Protein AF-A0A9E4PRQ8-F1 (afdb_monomer_lite)

Radius of gyration: 24.49 Å; chains: 1; bounding box: 65×54×67 Å

Sequence (379 aa):
MAKVLIADRQRFVRRALRDILDAGGHEVQEATNGQEAIEIASRESINLVILDTDMPGIDGCQVLTKLKESQRTRETPVIMLTEEFSAAAESKVLRLGATDIFAKPFDHGILAMAIRLALRNSPTTTEKARPGQVANEYTPASRSTPPMPQELIGTGGALIPLENVLSGGIRPGSLVLIEGASQAGKSVVCQYLTYGAILGGRSVVHFSTQHTAESLVEQMGSIGLDLSQHLQGDNLVVYPLEAPSANEDPGNIFAELVTWIDGIPQGLIVVDSVSDRAAISADRAVMGFFSSCQRLCTKDRTIIVVAQSSSIDPRMLLRLQGLCNTHLKLTSQMMRDKPVKTLEVSKVNDVEKQRDNRFTFQVEQEIGIRVIPMASIKG

Secondary structure (DSSP, 8-state):
--EEEEE-S-HHHHHHHHHHHHHTT-EEEEESSHHHHHHHHHHS--SEEEEES--SSS-HHHHHHHHHHSTTTTTS-EEEEESS--HHHHHHHHHTT-SEEEESS--HHHHHHHHHHHHHSS----------------------PPPPP---B--TTTTHHHHHHTTTSBPTT-EEEEEESTTSSHHHHHHHHHHHHHHTT--EEEEESS--HHHHHHHHHTTT---TTT--TTSEEEEE-PPPPTTS-TTTTTHHHHHHHHT--SEEEEEE--HHHHHHS-HHHHHHHHHHHHHH-BTTEEEEEEEEGGGS-HHHHHHHHHH-SEEEEEEEEEETTEEEEEEEEEEETTEE--SS-EEEEEEETTTEEEEEPGGGG--

Foldseek 3Di:
DFEEEEEALDPVVLVLVCVLQVVVVYHYDYHNALVRSLVCQVPDQHQAYEAEQDGPPQGRLNSLLSLCVDPRRVLRAYEYEYCDDDPVVQVSSVVSPHPYYAYPVGDSLVVSVSVVVSSVPRDDDDDDDDDDDDDDDDDDDDDDDDDDPQQAQFLLPLCVLRCQLQVNHAQALFEEEEEEAPPLCRVLVVLSSLLSQLVVVFAEEEAAQPDFPVRSQVVCQQQVSHCPVSDDDRSYGYHHDDQDDPPDDLLCLLVVVLSVLLNPQFGEYEYHACLSSLLPHDLCSVVVNLLSQSVSRDNGYYYYYYYYPVSHDPVSVVVSVVSGQWYWYKYWDAAPNDIKIKIFTQHHRNDGDDPSGMWIFDQDTSNGTDTDDPVNRVD

pLDDT: mean 82.78, std 17.56, range [22.55, 98.56]

Structure (mmCIF, N/CA/C/O backbone):
data_AF-A0A9E4PRQ8-F1
#
_entry.id   AF-A0A9E4PRQ8-F1
#
loop_
_atom_site.group_PDB
_atom_site.id
_atom_site.type_symbol
_atom_site.label_atom_id
_atom_site.label_alt_id
_atom_site.label_comp_id
_atom_site.label_asym_id
_atom_site.label_entity_id
_atom_site.label_seq_id
_atom_site.pdbx_PDB_ins_code
_atom_site.Cartn_x
_atom_site.Cartn_y
_atom_site.Cartn_z
_atom_site.occupancy
_atom_site.B_iso_or_equiv
_atom_site.auth_seq_id
_atom_site.auth_comp_id
_atom_site.auth_asym_id
_atom_site.auth_atom_id
_atom_site.pdbx_PDB_model_num
ATOM 1 N N . MET A 1 1 ? -32.089 0.724 7.869 1.00 74.00 1 MET A N 1
ATOM 2 C CA . MET A 1 1 ? -31.418 2.025 7.683 1.00 74.00 1 MET A CA 1
ATOM 3 C C . MET A 1 1 ? -31.429 2.740 9.022 1.00 74.00 1 MET A C 1
ATOM 5 O O . MET A 1 1 ? -32.494 2.838 9.617 1.00 74.00 1 MET A O 1
ATOM 9 N N . ALA A 1 2 ? -30.261 3.122 9.534 1.00 92.25 2 ALA A N 1
ATOM 10 C CA . ALA A 1 2 ? -30.114 3.770 10.842 1.00 92.25 2 ALA A CA 1
ATOM 11 C C . ALA A 1 2 ? -29.438 5.126 10.648 1.00 92.25 2 ALA A C 1
ATOM 13 O O . ALA A 1 2 ? -28.602 5.242 9.755 1.00 92.25 2 ALA A O 1
ATOM 14 N N . LYS A 1 3 ? -29.786 6.117 11.465 1.00 96.62 3 LYS A N 1
ATOM 15 C CA . LYS A 1 3 ? -29.160 7.436 11.461 1.00 96.62 3 LYS A CA 1
ATOM 16 C C . LYS A 1 3 ? -28.017 7.473 12.471 1.00 96.62 3 LYS A C 1
ATOM 18 O O . LYS A 1 3 ? -28.234 7.254 13.664 1.00 96.62 3 LYS A O 1
ATOM 23 N N . VAL A 1 4 ? -26.808 7.737 11.994 1.00 97.75 4 VAL A N 1
ATOM 24 C CA . VAL A 1 4 ? -25.572 7.731 12.779 1.00 97.75 4 VAL A CA 1
ATOM 25 C C . VAL A 1 4 ? -24.978 9.133 12.800 1.00 97.75 4 VAL A C 1
ATOM 27 O O . VAL A 1 4 ? -24.842 9.773 11.760 1.00 97.75 4 VAL A O 1
ATOM 30 N N . LEU A 1 5 ? -24.640 9.614 13.995 1.00 98.12 5 LEU A N 1
ATOM 31 C CA . LEU A 1 5 ? -23.930 10.874 14.185 1.00 98.12 5 LEU A CA 1
ATOM 32 C C . LEU A 1 5 ? -22.438 10.592 14.331 1.00 98.12 5 LEU A C 1
ATOM 34 O O . LEU A 1 5 ? -22.034 9.874 15.242 1.00 98.12 5 LEU A O 1
ATOM 38 N N . ILE A 1 6 ? -21.628 11.198 13.474 1.00 98.25 6 ILE A N 1
ATOM 39 C CA . ILE A 1 6 ? -20.177 11.235 13.611 1.00 98.25 6 ILE A CA 1
ATOM 40 C C . ILE A 1 6 ? -19.784 12.594 14.180 1.00 98.25 6 ILE A C 1
ATOM 42 O O . ILE A 1 6 ? -20.110 13.619 13.588 1.00 98.25 6 ILE A O 1
ATOM 46 N N . ALA A 1 7 ? -19.044 12.617 15.281 1.00 97.25 7 ALA A N 1
ATOM 47 C CA . ALA A 1 7 ? -18.509 13.832 15.876 1.00 97.25 7 ALA A CA 1
ATOM 48 C C . ALA A 1 7 ? -16.989 13.727 15.988 1.00 97.25 7 ALA A C 1
ATOM 50 O O . ALA A 1 7 ? -16.475 13.002 16.835 1.00 97.25 7 ALA A O 1
ATOM 51 N N . ASP A 1 8 ? -16.280 14.432 15.111 1.00 94.25 8 ASP A N 1
ATOM 52 C CA . ASP A 1 8 ? -14.819 14.409 15.053 1.00 94.25 8 ASP A CA 1
ATOM 53 C C . ASP A 1 8 ? -14.304 15.715 14.448 1.00 94.25 8 ASP A C 1
ATOM 55 O O . ASP A 1 8 ? -14.888 16.215 13.486 1.00 94.25 8 ASP A O 1
ATOM 59 N N . ARG A 1 9 ? -13.207 16.282 14.961 1.00 88.38 9 ARG A N 1
ATOM 60 C CA . ARG A 1 9 ? -12.618 17.509 14.389 1.00 88.38 9 ARG A CA 1
ATOM 61 C C . ARG A 1 9 ? -11.943 17.259 13.037 1.00 88.38 9 ARG A C 1
ATOM 63 O O . ARG A 1 9 ? -11.937 18.133 12.167 1.00 88.38 9 ARG A O 1
ATOM 70 N N . GLN A 1 10 ? -11.408 16.061 12.829 1.00 85.75 10 GLN A N 1
ATOM 71 C CA . GLN A 1 10 ? -10.658 15.670 11.645 1.00 85.75 10 GLN A CA 1
ATOM 72 C C . GLN A 1 10 ? -11.615 15.266 10.517 1.00 85.75 10 GLN A C 1
ATOM 74 O O . GLN A 1 10 ? -12.262 14.219 10.548 1.00 85.75 10 GLN A O 1
ATOM 79 N N . ARG A 1 11 ? -11.677 16.085 9.458 1.00 83.56 11 ARG A N 1
ATOM 80 C CA . ARG A 1 11 ? -12.520 15.817 8.275 1.00 83.56 11 ARG A CA 1
ATOM 81 C C . ARG A 1 11 ? -12.236 14.448 7.647 1.00 83.56 11 ARG A C 1
ATOM 83 O O . ARG A 1 11 ? -13.165 13.814 7.158 1.00 83.56 11 ARG A O 1
ATOM 90 N N . PHE A 1 12 ? -10.980 13.996 7.662 1.00 71.38 12 PHE A N 1
ATOM 91 C CA . PHE A 1 12 ? -10.605 12.697 7.101 1.00 71.38 12 PHE A CA 1
ATOM 92 C C . PHE A 1 12 ? -11.192 11.528 7.906 1.00 71.38 12 PHE A C 1
ATOM 94 O O . PHE A 1 12 ? -11.697 10.590 7.300 1.00 71.38 12 PHE A O 1
ATOM 101 N N . VAL A 1 13 ? -11.220 11.614 9.245 1.00 80.00 13 VAL A N 1
ATOM 102 C CA . VAL A 1 13 ? -11.860 10.597 10.094 1.00 80.00 13 VAL A CA 1
ATOM 103 C C . VAL A 1 13 ? -13.357 10.560 9.823 1.00 80.00 13 VAL A C 1
ATOM 105 O O . VAL A 1 13 ? -13.912 9.485 9.606 1.00 80.00 13 VAL A O 1
ATOM 108 N N . ARG A 1 14 ? -14.010 11.729 9.738 1.00 92.62 14 ARG A N 1
ATOM 109 C CA . ARG A 1 14 ? -15.439 11.789 9.395 1.00 92.62 14 ARG A CA 1
ATOM 110 C C . ARG A 1 14 ? -15.740 11.176 8.033 1.00 92.62 14 ARG A C 1
ATOM 112 O O . ARG A 1 14 ? -16.733 10.470 7.907 1.00 92.62 14 ARG A O 1
ATOM 119 N N . ARG A 1 15 ? -14.872 11.394 7.041 1.00 78.88 15 ARG A N 1
ATOM 120 C CA . ARG A 1 15 ? -15.010 10.794 5.709 1.00 78.88 15 ARG A CA 1
ATOM 121 C C . ARG A 1 15 ? -14.838 9.275 5.746 1.00 78.88 15 ARG A C 1
ATOM 123 O O . ARG A 1 15 ? -15.707 8.584 5.242 1.00 78.88 15 ARG A O 1
ATOM 130 N N . ALA A 1 16 ? -13.801 8.761 6.408 1.00 75.88 16 ALA A N 1
ATOM 131 C CA . ALA A 1 16 ? -13.593 7.317 6.546 1.00 75.88 16 ALA A CA 1
ATOM 132 C C . ALA A 1 16 ? -14.775 6.628 7.252 1.00 75.88 16 ALA A C 1
ATOM 134 O O . ALA A 1 16 ? -15.256 5.587 6.813 1.00 75.88 16 ALA A O 1
ATOM 135 N N . LEU A 1 17 ? -15.295 7.240 8.318 1.00 89.12 17 LEU A N 1
ATOM 136 C CA . LEU A 1 17 ? -16.479 6.753 9.025 1.00 89.12 17 LEU A CA 1
ATOM 137 C C . LEU A 1 17 ? -17.743 6.837 8.169 1.00 89.12 17 LEU A C 1
ATOM 139 O O . LEU A 1 17 ? -18.552 5.913 8.199 1.00 89.12 17 LEU A O 1
ATOM 143 N N . ARG A 1 18 ? -17.910 7.915 7.394 1.00 85.62 18 ARG A N 1
ATOM 144 C CA . ARG A 1 18 ? -19.002 8.041 6.427 1.00 85.62 18 ARG A CA 1
ATOM 145 C C . ARG A 1 18 ? -18.935 6.923 5.395 1.00 85.62 18 ARG A C 1
ATOM 147 O O . ARG A 1 18 ? -19.951 6.282 5.184 1.00 85.62 18 ARG A O 1
ATOM 154 N N . ASP A 1 19 ? -17.763 6.627 4.841 1.00 77.69 19 ASP A N 1
ATOM 155 C CA . ASP A 1 19 ? -17.596 5.563 3.848 1.00 77.69 19 ASP A CA 1
ATOM 156 C C . ASP A 1 19 ? -17.984 4.185 4.432 1.00 77.69 19 ASP A C 1
ATOM 158 O O . ASP A 1 19 ? -18.718 3.424 3.798 1.00 77.69 19 ASP A O 1
ATOM 162 N N . ILE A 1 20 ? -17.585 3.888 5.680 1.00 79.38 20 ILE A N 1
ATOM 163 C CA . ILE A 1 20 ? -17.994 2.663 6.403 1.00 79.38 20 ILE A CA 1
ATOM 164 C C . ILE A 1 20 ? -19.520 2.604 6.587 1.00 79.38 20 ILE A C 1
ATOM 166 O O . ILE A 1 20 ? -20.143 1.551 6.428 1.00 79.38 20 ILE A O 1
ATOM 170 N N . LEU A 1 21 ? -20.131 3.727 6.964 1.00 87.88 21 LEU A N 1
ATOM 171 C CA . LEU A 1 21 ? -21.553 3.809 7.290 1.00 87.88 21 LEU A CA 1
ATOM 172 C C . LEU A 1 21 ? -22.444 3.807 6.040 1.00 87.88 21 LEU A C 1
ATOM 174 O O . LEU A 1 21 ? -23.485 3.145 6.048 1.00 87.88 21 LEU A O 1
ATOM 178 N N . ASP A 1 22 ? -22.018 4.468 4.966 1.00 82.88 22 ASP A N 1
ATOM 179 C CA . ASP A 1 22 ? -22.695 4.494 3.669 1.00 82.88 22 ASP A CA 1
ATOM 180 C C . ASP A 1 22 ? -22.668 3.096 3.031 1.00 82.88 22 ASP A C 1
ATOM 182 O O . ASP A 1 22 ? -23.707 2.610 2.579 1.00 82.88 22 ASP A O 1
ATOM 186 N N . ALA A 1 23 ? -21.534 2.382 3.103 1.00 72.00 23 ALA A N 1
ATOM 187 C CA . ALA A 1 23 ? -21.449 0.974 2.697 1.00 72.00 23 ALA A CA 1
ATOM 188 C C . ALA A 1 23 ? -22.397 0.064 3.510 1.00 72.00 23 ALA A C 1
ATOM 190 O O . ALA A 1 23 ? -22.897 -0.943 3.007 1.00 72.00 23 ALA A O 1
ATOM 191 N N . GLY A 1 24 ? -22.688 0.434 4.762 1.00 72.75 24 GLY A N 1
ATOM 192 C CA . GLY A 1 24 ? -23.683 -0.219 5.618 1.00 72.75 24 GLY A CA 1
ATOM 193 C C . GLY A 1 24 ? -25.140 0.198 5.362 1.00 72.75 24 GLY A C 1
ATOM 194 O O . GLY A 1 24 ? -26.048 -0.349 5.995 1.00 72.75 24 GLY A O 1
ATOM 195 N N . GLY A 1 25 ? -25.394 1.151 4.456 1.00 85.00 25 GLY A N 1
ATOM 196 C CA . GLY A 1 25 ? -26.729 1.685 4.172 1.00 85.00 25 GLY A CA 1
ATOM 197 C C . GLY A 1 25 ? -27.306 2.532 5.314 1.00 85.00 25 GLY A C 1
ATOM 198 O O . GLY A 1 25 ? -28.515 2.486 5.582 1.00 85.00 25 GLY A O 1
ATOM 199 N N . HIS A 1 26 ? -26.447 3.248 6.040 1.00 90.12 26 HIS A N 1
ATOM 200 C CA . HIS A 1 26 ? -26.822 4.146 7.131 1.00 90.12 26 HIS A CA 1
ATOM 201 C C . HIS A 1 26 ? -26.897 5.606 6.660 1.00 90.12 26 HIS A C 1
ATOM 203 O O . HIS A 1 26 ? -26.248 5.996 5.701 1.00 90.12 26 HIS A O 1
ATOM 209 N N . GLU A 1 27 ? -27.707 6.424 7.333 1.00 94.50 27 GLU A N 1
ATOM 210 C CA . GLU A 1 27 ? -27.732 7.873 7.115 1.00 94.50 27 GLU A CA 1
ATOM 211 C C . GLU A 1 27 ? -26.724 8.534 8.055 1.00 94.50 27 GLU A C 1
ATOM 213 O O . GLU A 1 27 ? -26.749 8.275 9.259 1.00 94.50 27 GLU A O 1
ATOM 218 N N . VAL A 1 28 ? -25.864 9.404 7.528 1.00 95.12 28 VAL A N 1
ATOM 219 C CA . VAL A 1 28 ? -24.761 9.999 8.290 1.00 95.12 28 VAL A CA 1
ATOM 220 C C . VAL A 1 28 ? -24.980 11.492 8.520 1.00 95.12 28 VAL A C 1
ATOM 222 O O . VAL A 1 28 ? -25.030 12.276 7.569 1.00 95.12 28 VAL A O 1
ATOM 225 N N . GLN A 1 29 ? -25.029 11.885 9.792 1.00 97.50 29 GLN A N 1
ATOM 226 C CA . GLN A 1 29 ? -24.905 13.272 10.242 1.00 97.50 29 GLN A CA 1
ATOM 227 C C . GLN A 1 29 ? -23.481 13.511 10.746 1.00 97.50 29 GLN A C 1
ATOM 229 O O . GLN A 1 29 ? -22.913 12.659 11.426 1.00 97.50 29 GLN A O 1
ATOM 234 N N . GLU A 1 30 ? -22.899 14.663 10.427 1.00 96.69 30 GLU A N 1
ATOM 235 C CA . GLU A 1 30 ? -21.549 15.025 10.863 1.00 96.69 30 GLU A CA 1
ATOM 236 C C . GLU A 1 30 ? -21.580 16.237 11.787 1.00 96.69 30 GLU A C 1
ATOM 238 O O . GLU A 1 30 ? -22.292 17.202 11.532 1.00 96.69 30 GLU A O 1
ATOM 243 N N . ALA A 1 31 ? -20.741 16.195 12.815 1.00 95.81 31 ALA A N 1
ATOM 244 C CA . ALA A 1 31 ? -20.389 17.311 13.667 1.00 95.81 31 ALA A CA 1
ATOM 245 C C . ALA A 1 31 ? -18.868 17.477 13.690 1.00 95.81 31 ALA A C 1
ATOM 247 O O . ALA A 1 31 ? -18.109 16.510 13.764 1.00 95.81 31 ALA A O 1
ATOM 248 N N . THR A 1 32 ? -18.419 18.723 13.650 1.00 92.31 32 THR A N 1
ATOM 249 C CA . THR A 1 32 ? -16.999 19.099 13.650 1.00 92.31 32 THR A CA 1
ATOM 250 C C . THR A 1 32 ? -16.449 19.371 15.049 1.00 92.31 32 THR A C 1
ATOM 252 O O . THR A 1 32 ? -15.244 19.552 15.222 1.00 92.31 32 THR A O 1
ATOM 255 N N . ASN A 1 33 ? -17.329 19.452 16.047 1.00 92.94 33 ASN A N 1
ATOM 256 C CA . ASN A 1 33 ? -17.004 19.750 17.436 1.00 92.94 33 ASN A CA 1
ATOM 257 C C . ASN A 1 33 ? -18.111 19.240 18.376 1.00 92.94 33 ASN A C 1
ATOM 259 O O . ASN A 1 33 ? -19.216 18.902 17.943 1.00 92.94 33 ASN A O 1
ATOM 263 N N . GLY A 1 34 ? -17.829 19.226 19.681 1.00 93.69 34 GLY A N 1
ATOM 264 C CA . GLY A 1 34 ? -18.757 18.683 20.671 1.00 93.69 34 GLY A CA 1
ATOM 265 C C . GLY A 1 34 ? -20.065 19.463 20.833 1.00 93.69 34 GLY A C 1
ATOM 266 O O . GLY A 1 34 ? -21.097 18.860 21.119 1.00 93.69 34 GLY A O 1
ATOM 267 N N . GLN A 1 35 ? -20.060 20.782 20.619 1.00 95.25 35 GLN A N 1
ATOM 268 C CA . GLN A 1 35 ? -21.272 21.602 20.730 1.00 95.25 35 GLN A CA 1
ATOM 269 C C . GLN A 1 35 ? -22.264 21.268 19.607 1.00 95.25 35 GLN A C 1
ATOM 271 O O . GLN A 1 35 ? -23.434 21.000 19.874 1.00 95.25 35 GLN A O 1
ATOM 276 N N . GLU A 1 36 ? -21.774 21.196 18.370 1.00 96.06 36 GLU A N 1
ATOM 277 C CA . GLU A 1 36 ? -22.557 20.786 17.201 1.00 96.06 36 GLU A CA 1
ATOM 278 C C . GLU A 1 36 ? -23.115 19.362 17.367 1.00 96.06 36 GLU A C 1
ATOM 280 O O . GLU A 1 36 ? -24.290 19.118 17.095 1.00 96.06 36 GLU A O 1
ATOM 285 N N . ALA A 1 37 ? -22.317 18.436 17.913 1.00 96.88 37 ALA A N 1
ATOM 286 C CA . ALA A 1 37 ? -22.753 17.064 18.176 1.00 96.88 37 ALA A CA 1
ATOM 287 C C . ALA A 1 37 ? -23.943 17.001 19.151 1.00 96.88 37 ALA A C 1
ATOM 289 O O . ALA A 1 37 ? -24.916 16.284 18.910 1.00 96.88 37 ALA A O 1
ATOM 290 N N . ILE A 1 38 ? -23.896 17.782 20.236 1.00 96.69 38 ILE A N 1
ATOM 291 C CA . ILE A 1 38 ? -24.989 17.873 21.217 1.00 96.69 38 ILE A CA 1
ATOM 292 C C . ILE A 1 38 ? -26.241 18.478 20.573 1.00 96.69 38 ILE A C 1
ATOM 294 O O . ILE A 1 38 ? -27.350 17.981 20.784 1.00 96.69 38 ILE A O 1
ATOM 298 N N . GLU A 1 39 ? -26.081 19.535 19.776 1.00 96.12 39 GLU A N 1
ATOM 299 C CA . GLU A 1 39 ? -27.195 20.194 19.096 1.00 96.12 39 GLU A CA 1
ATOM 300 C C . GLU A 1 39 ? -27.903 19.250 18.121 1.00 96.12 39 GLU A C 1
ATOM 302 O O . GLU A 1 39 ? -29.129 19.121 18.193 1.00 96.12 39 GLU A O 1
ATOM 307 N N . ILE A 1 40 ? -27.155 18.530 17.280 1.00 96.12 40 ILE A N 1
ATOM 308 C CA . ILE A 1 40 ? -27.716 17.544 16.346 1.00 96.12 40 ILE A CA 1
ATOM 309 C C . ILE A 1 40 ? -28.423 16.422 17.114 1.00 96.12 40 ILE A C 1
ATOM 311 O O . ILE A 1 40 ? -29.593 16.137 16.850 1.00 96.12 40 ILE A O 1
ATOM 315 N N . ALA A 1 41 ? -27.768 15.836 18.121 1.00 95.00 41 ALA A N 1
ATOM 316 C CA . ALA A 1 41 ? -28.342 14.746 18.913 1.00 95.00 41 ALA A CA 1
ATOM 317 C C . ALA A 1 41 ? -29.615 15.157 19.681 1.00 95.00 41 ALA A C 1
ATOM 319 O O . ALA A 1 41 ? -30.494 14.329 19.929 1.00 95.00 41 ALA A O 1
ATOM 320 N N . SER A 1 42 ? -29.751 16.441 20.035 1.00 92.12 42 SER A N 1
ATOM 321 C CA . SER A 1 42 ? -30.950 16.965 20.700 1.00 92.12 42 SER A CA 1
ATOM 322 C C . SER A 1 42 ? -32.157 17.115 19.765 1.00 92.12 42 SER A C 1
ATOM 324 O O . SER A 1 42 ? -33.300 16.986 20.211 1.00 92.12 42 SER A O 1
ATOM 326 N N . ARG A 1 43 ? -31.919 17.371 18.472 1.00 92.19 43 ARG A N 1
ATOM 327 C CA . ARG A 1 43 ? -32.964 17.648 17.471 1.00 92.19 43 ARG A CA 1
ATOM 328 C C . ARG A 1 43 ? -33.365 16.401 16.697 1.00 92.19 43 ARG A C 1
ATOM 330 O O . ARG A 1 43 ? -34.544 16.196 16.413 1.00 92.19 43 ARG A O 1
ATOM 337 N N . GLU A 1 44 ? -32.401 15.545 16.390 1.00 89.62 44 GLU A N 1
ATOM 338 C CA . GLU A 1 44 ? -32.593 14.375 15.540 1.00 89.62 44 GLU A CA 1
ATOM 339 C C . GLU A 1 44 ? -32.757 13.089 16.354 1.00 89.62 44 GLU A C 1
ATOM 341 O O . GLU A 1 44 ? -32.558 13.066 17.570 1.00 89.62 44 GLU A O 1
ATOM 346 N N . SER A 1 45 ? -33.255 12.025 15.724 1.00 90.94 45 SER A N 1
ATOM 347 C CA . SER A 1 45 ? -33.298 10.694 16.335 1.00 90.94 45 SER A CA 1
ATOM 348 C C . SER A 1 45 ? -32.069 9.931 15.860 1.00 90.94 45 SER A C 1
ATOM 350 O O . SER A 1 45 ? -32.022 9.481 14.718 1.00 90.94 45 SER A O 1
ATOM 352 N N . ILE A 1 46 ? -31.052 9.871 16.718 1.00 96.44 46 ILE A N 1
ATOM 353 C CA . ILE A 1 46 ? -29.770 9.235 16.421 1.00 96.44 46 ILE A CA 1
ATOM 354 C C . ILE A 1 46 ? -29.763 7.817 16.995 1.00 96.44 46 ILE A C 1
ATOM 356 O O . ILE A 1 46 ? -30.021 7.617 18.184 1.00 96.44 46 ILE A O 1
ATOM 360 N N . ASN A 1 47 ? -29.457 6.837 16.146 1.00 96.69 47 ASN A N 1
ATOM 361 C CA . ASN A 1 47 ? -29.380 5.423 16.510 1.00 96.69 47 ASN A CA 1
ATOM 362 C C . ASN A 1 47 ? -27.994 5.011 17.020 1.00 96.69 47 ASN A C 1
ATOM 364 O O . ASN A 1 47 ? -27.891 4.014 17.722 1.00 96.69 47 ASN A O 1
ATOM 368 N N . LEU A 1 48 ? -26.942 5.750 16.665 1.00 97.62 48 LEU A N 1
ATOM 369 C CA . LEU A 1 48 ? -25.571 5.530 17.127 1.00 97.62 48 LEU A CA 1
ATOM 370 C C . LEU A 1 48 ? -24.786 6.838 17.044 1.00 97.62 48 LEU A C 1
ATOM 372 O O . LEU A 1 48 ? -24.923 7.576 16.068 1.00 97.62 48 LEU A O 1
ATOM 376 N N . VAL A 1 49 ? -23.940 7.100 18.037 1.00 98.31 49 VAL A N 1
ATOM 377 C CA . VAL A 1 49 ? -22.951 8.182 17.984 1.00 98.31 49 VAL A CA 1
ATOM 378 C C . VAL A 1 49 ? -21.552 7.578 17.904 1.00 98.31 49 VAL A C 1
ATOM 380 O O . VAL A 1 49 ? -21.213 6.702 18.696 1.00 98.31 49 VAL A O 1
ATOM 383 N N . ILE A 1 50 ? -20.738 8.057 16.970 1.00 98.00 50 ILE A N 1
ATOM 384 C CA . ILE A 1 50 ? -19.298 7.801 16.916 1.00 98.00 50 ILE A CA 1
ATOM 385 C C . ILE A 1 50 ? -18.598 9.110 17.280 1.00 98.00 50 ILE A C 1
ATOM 387 O O . ILE A 1 50 ? -18.835 10.128 16.630 1.00 98.00 50 ILE A O 1
ATOM 391 N N . LEU A 1 51 ? -17.802 9.101 18.347 1.00 98.00 51 LEU A N 1
ATOM 392 C CA . LEU A 1 51 ? -17.391 10.314 19.053 1.00 98.00 51 LEU A CA 1
ATOM 393 C C . LEU A 1 51 ? -15.884 10.347 19.315 1.00 98.00 51 LEU A C 1
ATOM 395 O O . LEU A 1 51 ? -15.357 9.511 20.043 1.00 98.00 51 LEU A O 1
ATOM 399 N N . ASP A 1 52 ? -15.209 11.350 18.769 1.00 96.06 52 ASP A N 1
ATOM 400 C CA . ASP A 1 52 ? -13.812 11.661 19.064 1.00 96.06 52 ASP A CA 1
ATOM 401 C C . ASP A 1 52 ? -13.628 12.094 20.523 1.00 96.06 52 ASP A C 1
ATOM 403 O O . ASP A 1 52 ? -14.391 12.921 21.031 1.00 96.06 52 ASP A O 1
ATOM 407 N N . THR A 1 53 ? -12.608 11.565 21.201 1.00 91.81 53 THR A N 1
ATOM 408 C CA . THR A 1 53 ? -12.252 11.993 22.558 1.00 91.81 53 THR A CA 1
ATOM 409 C C . THR A 1 53 ? -11.744 13.427 22.579 1.00 91.81 53 THR A C 1
ATOM 411 O O . THR A 1 53 ? -12.101 14.180 23.487 1.00 91.81 53 THR A O 1
ATOM 414 N N . ASP A 1 54 ? -10.973 13.824 21.567 1.00 87.56 54 ASP A N 1
ATOM 415 C CA . ASP A 1 54 ? -10.170 15.045 21.587 1.00 87.56 54 ASP A CA 1
ATOM 416 C C . ASP A 1 54 ? -10.730 16.104 20.640 1.00 87.56 54 ASP A C 1
ATOM 418 O O . ASP A 1 54 ? -10.200 16.351 19.560 1.00 87.56 54 ASP A O 1
ATOM 422 N N . MET A 1 55 ? -11.797 16.782 21.066 1.00 86.94 55 MET A N 1
ATOM 423 C CA . MET A 1 55 ? -12.422 17.873 20.311 1.00 86.94 55 MET A CA 1
ATOM 424 C C . MET A 1 55 ? -12.190 19.246 20.963 1.00 86.94 55 MET A C 1
ATOM 426 O O . MET A 1 55 ? -12.191 19.356 22.191 1.00 86.94 55 MET A O 1
ATOM 430 N N . PRO A 1 56 ? -12.021 20.324 20.170 1.00 72.62 56 PRO A N 1
ATOM 431 C CA . PRO A 1 56 ? -11.845 21.670 20.702 1.00 72.62 56 PRO A CA 1
ATOM 432 C C . PRO A 1 56 ? -13.109 22.166 21.420 1.00 72.62 56 PRO A C 1
ATOM 434 O O . PRO A 1 56 ? -14.235 21.976 20.955 1.00 72.62 56 PRO A O 1
ATOM 437 N N . GLY A 1 57 ? -12.912 22.867 22.539 1.00 88.38 57 GLY A N 1
ATOM 438 C CA . GLY A 1 57 ? -13.997 23.399 23.361 1.00 88.38 57 GLY A CA 1
ATOM 439 C C . GLY A 1 57 ? -14.585 22.334 24.284 1.00 88.38 57 GLY A C 1
ATOM 440 O O . GLY A 1 57 ? -14.087 22.143 25.390 1.00 88.38 57 GLY A O 1
ATOM 441 N N . ILE A 1 58 ? -15.656 21.672 23.842 1.00 88.00 58 ILE A N 1
ATOM 442 C CA . ILE A 1 58 ? -16.276 20.570 24.590 1.00 88.00 58 ILE A CA 1
ATOM 443 C C . ILE A 1 58 ? -15.669 19.260 24.088 1.00 88.00 58 ILE A C 1
ATOM 445 O O . ILE A 1 58 ? -15.917 18.868 22.946 1.00 88.00 58 ILE A O 1
ATOM 449 N N . ASP A 1 59 ? -14.898 18.595 24.949 1.00 89.88 59 ASP A N 1
ATOM 450 C CA . ASP A 1 59 ? -14.277 17.307 24.632 1.00 89.88 59 ASP A CA 1
ATOM 451 C C . ASP A 1 59 ? -15.302 16.158 24.549 1.00 89.88 59 ASP A C 1
ATOM 453 O O . ASP A 1 59 ? -16.444 16.265 25.015 1.00 89.88 59 ASP A O 1
ATOM 457 N N . GLY A 1 60 ? -14.895 15.029 23.964 1.00 92.88 60 GLY A N 1
ATOM 458 C CA . GLY A 1 60 ? -15.771 13.876 23.756 1.00 92.88 60 GLY A CA 1
ATOM 459 C C . GLY A 1 60 ? -16.295 13.243 25.046 1.00 92.88 60 GLY A C 1
ATOM 460 O O . GLY A 1 60 ? -17.421 12.751 25.077 1.00 92.88 60 GLY A O 1
ATOM 461 N N . CYS A 1 61 ? -15.540 13.288 26.147 1.00 93.62 61 CYS A N 1
ATOM 462 C CA . CYS A 1 61 ? -16.006 12.759 27.434 1.00 93.62 61 CYS A CA 1
ATOM 463 C C . CYS A 1 61 ? -17.145 13.615 28.013 1.00 93.62 61 CYS A C 1
ATOM 465 O O . CYS A 1 61 ? -18.112 13.087 28.574 1.00 93.62 61 CYS A O 1
ATOM 467 N N . GLN A 1 62 ? -17.055 14.937 27.857 1.00 95.88 62 GLN A N 1
ATOM 468 C CA . GLN A 1 62 ? -18.105 15.872 28.251 1.00 95.88 62 GLN A CA 1
ATOM 469 C C . GLN A 1 62 ? -19.351 15.719 27.370 1.00 95.88 62 GLN A C 1
ATOM 471 O O . GLN A 1 62 ? -20.471 15.738 27.887 1.00 95.88 62 GLN A O 1
ATOM 476 N N . VAL A 1 63 ? -19.178 15.521 26.057 1.00 97.56 63 VAL A N 1
ATOM 477 C CA . VAL A 1 63 ? -20.291 15.214 25.141 1.00 97.56 63 VAL A CA 1
ATOM 478 C C . VAL A 1 63 ? -20.976 13.910 25.547 1.00 97.56 63 VAL A C 1
ATOM 480 O O . VAL A 1 63 ? -22.193 13.905 25.719 1.00 97.56 63 VAL A O 1
ATOM 483 N N . LEU A 1 64 ? -20.216 12.832 25.772 1.00 97.81 64 LEU A N 1
ATOM 484 C CA . LEU A 1 64 ? -20.746 11.539 26.215 1.00 97.81 64 LEU A CA 1
ATOM 485 C C . LEU A 1 64 ? -21.591 11.688 27.485 1.00 97.81 64 LEU A C 1
ATOM 487 O O . LEU A 1 64 ? -22.735 11.241 27.511 1.00 97.81 64 LEU A O 1
ATOM 491 N N . THR A 1 65 ? -21.065 12.378 28.501 1.00 96.50 65 THR A N 1
ATOM 492 C CA . THR A 1 65 ? -21.791 12.634 29.757 1.00 96.50 65 THR A CA 1
ATOM 493 C C . THR A 1 65 ? -23.136 13.315 29.496 1.00 96.50 65 THR A C 1
ATOM 495 O O . THR A 1 65 ? -24.176 12.814 29.919 1.00 96.50 65 THR A O 1
ATOM 498 N N . LYS A 1 66 ? -23.149 14.398 28.708 1.00 96.62 66 LYS A N 1
ATOM 499 C CA . LYS A 1 66 ? -24.385 15.126 28.372 1.00 96.62 66 LYS A CA 1
ATOM 500 C C . LYS A 1 66 ? -25.386 14.272 27.593 1.00 96.62 66 LYS A C 1
ATOM 502 O O . LYS A 1 66 ? -26.591 14.361 27.833 1.00 96.62 66 LYS A O 1
ATOM 507 N N . LEU A 1 67 ? -24.908 13.429 26.674 1.00 96.50 67 LEU A N 1
ATOM 508 C CA . LEU A 1 67 ? -25.766 12.495 25.944 1.00 96.50 67 LEU A CA 1
ATOM 509 C C . LEU A 1 67 ? -26.397 11.464 26.888 1.00 96.50 67 LEU A C 1
ATOM 511 O O . LEU A 1 67 ? -27.570 11.135 26.712 1.00 96.50 67 LEU A O 1
ATOM 515 N N . LYS A 1 68 ? -25.659 10.991 27.900 1.00 95.88 68 LYS A N 1
ATOM 516 C CA . LYS A 1 68 ? -26.151 10.032 28.902 1.00 95.88 68 LYS A CA 1
ATOM 517 C C . LYS A 1 68 ? -27.077 10.636 29.957 1.00 95.88 68 LYS A C 1
ATOM 519 O O . LYS A 1 68 ? -27.944 9.930 30.465 1.00 95.88 68 LYS A O 1
ATOM 524 N N . GLU A 1 69 ? -26.969 11.930 30.235 1.00 95.38 69 GLU A N 1
ATOM 525 C CA . GLU A 1 69 ? -27.878 12.647 31.142 1.00 95.38 69 GLU A CA 1
ATOM 526 C C . GLU A 1 69 ? -29.222 13.013 30.488 1.00 95.38 69 GLU A C 1
ATOM 528 O O . GLU A 1 69 ? -30.246 13.124 31.163 1.00 95.38 69 GLU A O 1
ATOM 533 N N . SER A 1 70 ? -29.249 13.182 29.164 1.00 93.44 70 SER A N 1
ATOM 534 C CA . SER A 1 70 ? -30.462 13.553 28.433 1.00 93.44 70 SER A CA 1
ATOM 535 C C . SER A 1 70 ? -31.389 12.359 28.206 1.00 93.44 70 SER A C 1
ATOM 537 O O . SER A 1 70 ? -31.018 11.347 27.611 1.00 93.44 70 SER A O 1
ATOM 539 N N . GLN A 1 71 ? -32.661 12.502 28.587 1.00 90.69 71 GLN A N 1
ATOM 540 C CA . GLN A 1 71 ? -33.663 11.439 28.454 1.00 90.69 71 GLN A CA 1
ATOM 541 C C . GLN A 1 71 ? -33.895 10.979 27.006 1.00 90.69 71 GLN A C 1
ATOM 543 O O . GLN A 1 71 ? -34.315 9.845 26.792 1.00 90.69 71 GLN A O 1
ATOM 548 N N . ARG A 1 72 ? -33.596 11.831 26.016 1.00 90.19 72 ARG A N 1
ATOM 549 C CA . ARG A 1 72 ? -33.713 11.500 24.589 1.00 90.19 72 ARG A CA 1
ATOM 550 C C . ARG A 1 72 ? -32.570 10.611 24.092 1.00 90.19 72 ARG A C 1
ATOM 552 O O . ARG A 1 72 ? -32.802 9.766 23.238 1.00 90.19 72 ARG A O 1
ATOM 559 N N . THR A 1 73 ? -31.356 10.827 24.590 1.00 94.19 73 THR A N 1
ATOM 560 C CA . THR A 1 73 ? -30.119 10.258 24.026 1.00 94.19 73 THR A CA 1
ATOM 561 C C . THR A 1 73 ? -29.436 9.258 24.951 1.00 94.19 73 THR A C 1
ATOM 563 O O . THR A 1 73 ? -28.485 8.603 24.536 1.00 94.19 73 THR A O 1
ATOM 566 N N . ARG A 1 74 ? -29.909 9.100 26.195 1.00 93.50 74 ARG A N 1
ATOM 567 C CA . ARG A 1 74 ? -29.238 8.255 27.194 1.00 93.50 74 ARG A CA 1
ATOM 568 C C . ARG A 1 74 ? -29.071 6.796 26.771 1.00 93.50 74 ARG A C 1
ATOM 570 O O . ARG A 1 74 ? -28.044 6.183 27.060 1.00 93.50 74 ARG A O 1
ATOM 577 N N . GLU A 1 75 ? -30.046 6.274 26.031 1.00 92.06 75 GLU A N 1
ATOM 578 C CA . GLU A 1 75 ? -30.036 4.902 25.514 1.00 92.06 75 GLU A CA 1
ATOM 579 C C . GLU A 1 75 ? -29.293 4.781 24.176 1.00 92.06 75 GLU A C 1
ATOM 581 O O . GLU A 1 75 ? -29.005 3.671 23.739 1.00 92.06 75 GLU A O 1
ATOM 586 N N . THR A 1 76 ? -28.966 5.896 23.511 1.00 95.62 76 THR A N 1
ATOM 587 C CA . THR A 1 76 ? -28.232 5.864 22.243 1.00 95.62 76 THR A CA 1
ATOM 588 C C . THR A 1 76 ? -26.825 5.310 22.502 1.00 95.62 76 THR A C 1
ATOM 590 O O . THR A 1 76 ? -26.112 5.851 23.361 1.00 95.62 76 THR A O 1
ATOM 593 N N . PRO A 1 77 ? -26.399 4.236 21.810 1.00 96.00 77 PRO A N 1
ATOM 594 C CA . PRO A 1 77 ? -25.043 3.723 21.936 1.00 96.00 77 PRO A CA 1
ATOM 595 C C . PRO A 1 77 ? -24.031 4.770 21.467 1.00 96.00 77 PRO A C 1
ATOM 597 O O . PRO A 1 77 ? -24.290 5.532 20.532 1.00 96.00 77 PRO A O 1
ATOM 600 N N . VAL A 1 78 ? -22.879 4.806 22.133 1.00 97.88 78 VAL A N 1
ATOM 601 C CA . VAL A 1 78 ? -21.792 5.739 21.814 1.00 97.88 78 VAL A CA 1
ATOM 602 C C . VAL A 1 78 ? -20.495 4.956 21.703 1.00 97.88 78 VAL A C 1
ATOM 604 O O . VAL A 1 78 ? -20.070 4.346 22.681 1.00 97.88 78 VAL A O 1
ATOM 607 N N . ILE A 1 79 ? -19.874 4.967 20.529 1.00 96.94 79 ILE A N 1
ATOM 608 C CA . ILE A 1 79 ? -18.543 4.401 20.305 1.00 96.94 79 ILE A CA 1
ATOM 609 C C . ILE A 1 79 ? -17.538 5.550 20.344 1.00 96.94 79 ILE A C 1
ATOM 611 O O . ILE A 1 79 ? -17.659 6.505 19.577 1.00 96.94 79 ILE A O 1
ATOM 615 N N . MET A 1 80 ? -16.563 5.468 21.245 1.00 97.06 80 MET A N 1
ATOM 616 C CA . MET A 1 80 ? -15.518 6.482 21.380 1.00 97.06 80 MET A CA 1
ATOM 617 C C . MET A 1 80 ? -14.354 6.186 20.434 1.00 97.06 80 MET A C 1
ATOM 619 O O . MET A 1 80 ? -13.971 5.030 20.276 1.00 97.06 80 MET A O 1
ATOM 623 N N . LEU A 1 81 ? -13.752 7.219 19.854 1.00 93.19 81 LEU A N 1
ATOM 624 C CA . LEU A 1 81 ? -12.516 7.131 19.077 1.00 93.19 81 LEU A CA 1
ATOM 625 C C . LEU A 1 81 ? -11.437 7.974 19.755 1.00 93.19 81 LEU A C 1
ATOM 627 O O . LEU A 1 81 ? -11.702 9.126 20.079 1.00 93.19 81 LEU A O 1
ATOM 631 N N . THR A 1 82 ? -10.235 7.436 19.955 1.00 83.19 82 THR A N 1
ATOM 632 C CA . THR A 1 82 ? -9.164 8.144 20.675 1.00 83.19 82 THR A CA 1
ATOM 633 C C . THR A 1 82 ? -7.796 7.982 20.030 1.00 83.19 82 THR A C 1
ATOM 635 O O . THR A 1 82 ? -7.472 6.899 19.560 1.00 83.19 82 THR A O 1
ATOM 638 N N . GLU A 1 83 ? -6.966 9.027 20.030 1.00 80.81 83 GLU A N 1
ATOM 639 C CA . GLU A 1 83 ? -5.548 8.909 19.644 1.00 80.81 83 GLU A CA 1
ATOM 640 C C . GLU A 1 83 ? -4.694 8.277 20.766 1.00 80.81 83 GLU A C 1
ATOM 642 O O . GLU A 1 83 ? -3.647 7.696 20.490 1.00 80.81 83 GLU A O 1
ATOM 647 N N . GLU A 1 84 ? -5.148 8.324 22.027 1.00 76.56 84 GLU A N 1
ATOM 648 C CA . GLU A 1 84 ? -4.419 7.799 23.189 1.00 76.56 84 GLU A CA 1
ATOM 649 C C . GLU A 1 84 ? -5.156 6.609 23.825 1.00 76.56 84 GLU A C 1
ATOM 651 O O . GLU A 1 84 ? -5.899 6.728 24.804 1.00 76.56 84 GLU A O 1
ATOM 656 N N . PHE A 1 85 ? -4.940 5.414 23.269 1.00 68.94 85 PHE A N 1
ATOM 657 C CA . PHE A 1 85 ? -5.560 4.196 23.787 1.00 68.94 85 PHE A CA 1
ATOM 658 C C . PHE A 1 85 ? -4.761 3.600 24.953 1.00 68.94 85 PHE A C 1
ATOM 660 O O . PHE A 1 85 ? -3.603 3.206 24.817 1.00 68.94 85 PHE A O 1
ATOM 667 N N . SER A 1 86 ? -5.403 3.485 26.115 1.00 67.50 86 SER A N 1
ATOM 668 C CA . SER A 1 86 ? -4.861 2.798 27.289 1.00 67.50 86 SER A CA 1
ATOM 669 C C . SER A 1 86 ? -5.979 2.122 28.078 1.00 67.50 86 SER A C 1
ATOM 671 O O . SER A 1 86 ? -7.124 2.572 28.050 1.00 67.50 86 SER A O 1
ATOM 673 N N . ALA A 1 87 ? -5.644 1.099 28.869 1.00 57.75 87 ALA A N 1
ATOM 674 C CA . ALA A 1 87 ? -6.615 0.435 29.747 1.00 57.75 87 ALA A CA 1
ATOM 675 C C . ALA A 1 87 ? -7.290 1.412 30.736 1.00 57.75 87 ALA A C 1
ATOM 677 O O . ALA A 1 87 ? -8.441 1.226 31.135 1.00 57.75 87 ALA A O 1
ATOM 678 N N . ALA A 1 88 ? -6.585 2.480 31.131 1.00 71.50 88 ALA A N 1
ATOM 679 C CA . ALA A 1 88 ? -7.141 3.533 31.974 1.00 71.50 88 ALA A CA 1
ATOM 680 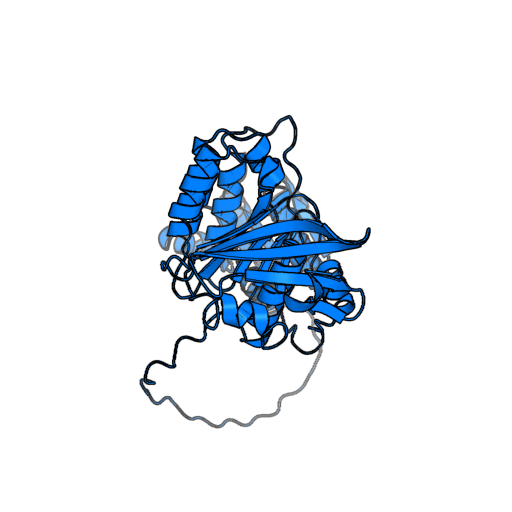C C . ALA A 1 88 ? -8.156 4.405 31.213 1.00 71.50 88 ALA A C 1
ATOM 682 O O . ALA A 1 88 ? -9.218 4.713 31.758 1.00 71.50 88 ALA A O 1
ATOM 683 N N . ALA A 1 89 ? -7.853 4.772 29.963 1.00 70.50 89 ALA A N 1
ATOM 684 C CA . ALA A 1 89 ? -8.754 5.533 29.099 1.00 70.50 89 ALA A CA 1
ATOM 685 C C . ALA A 1 89 ? -10.021 4.733 28.757 1.00 70.50 89 ALA A C 1
ATOM 687 O O . ALA A 1 89 ? -11.128 5.246 28.918 1.00 70.50 89 ALA A O 1
ATOM 688 N N . GLU A 1 90 ? -9.867 3.457 28.398 1.00 72.69 90 GLU A N 1
ATOM 689 C CA . GLU A 1 90 ? -10.969 2.524 28.146 1.00 72.69 90 GLU A CA 1
ATOM 690 C C . GLU A 1 90 ? -11.883 2.388 29.370 1.00 72.69 90 GLU A C 1
ATOM 692 O O . GLU A 1 90 ? -13.081 2.665 29.300 1.00 72.69 90 GLU A O 1
ATOM 697 N N . SER A 1 91 ? -11.309 2.081 30.538 1.00 73.62 91 SER A N 1
ATOM 698 C CA . SER A 1 91 ? -12.063 1.981 31.794 1.00 73.62 91 SER A CA 1
ATOM 699 C C . SER A 1 91 ? -12.809 3.277 32.135 1.00 73.62 91 SER A C 1
ATOM 701 O O . SER A 1 91 ? -13.944 3.234 32.617 1.00 73.62 91 SER A O 1
ATOM 703 N N . LYS A 1 92 ? -12.206 4.443 31.866 1.00 84.75 92 LYS A N 1
ATOM 704 C CA . LYS A 1 92 ? -12.831 5.750 32.101 1.00 84.75 92 LYS A CA 1
ATOM 705 C C . LYS A 1 92 ? -14.065 5.950 31.220 1.00 84.75 92 LYS A C 1
ATOM 707 O O . LYS A 1 92 ? -15.122 6.281 31.754 1.00 84.75 92 LYS A O 1
ATOM 712 N N . VAL A 1 93 ? -13.961 5.765 29.904 1.00 88.06 93 VAL A N 1
ATOM 713 C CA . VAL A 1 93 ? -15.085 6.056 28.995 1.00 88.06 93 VAL A CA 1
ATOM 714 C C . VAL A 1 93 ? -16.211 5.030 29.103 1.00 88.06 93 VAL A C 1
ATOM 716 O O . VAL A 1 93 ? -17.380 5.407 29.041 1.00 88.06 93 VAL A O 1
ATOM 719 N N . LEU A 1 94 ? -15.892 3.757 29.363 1.00 85.75 94 LEU A N 1
ATOM 720 C CA . LEU A 1 94 ? -16.906 2.726 29.599 1.00 85.75 94 LEU A CA 1
ATOM 721 C C . LEU A 1 94 ? -17.719 3.032 30.867 1.00 85.75 94 LEU A C 1
ATOM 723 O O . LEU A 1 94 ? -18.940 2.894 30.868 1.00 85.75 94 LEU A O 1
ATOM 727 N N . ARG A 1 95 ? -17.081 3.548 31.930 1.00 86.62 95 ARG A N 1
ATOM 728 C CA . ARG A 1 95 ? -17.786 4.021 33.142 1.00 86.62 95 ARG A CA 1
ATOM 729 C C . ARG A 1 95 ? -18.685 5.229 32.889 1.00 86.62 95 ARG A C 1
ATOM 731 O O . ARG A 1 95 ? -19.686 5.379 33.581 1.00 86.62 95 ARG A O 1
ATOM 738 N N . LEU A 1 96 ? -18.341 6.073 31.917 1.00 91.69 96 LEU A N 1
ATOM 739 C CA . LEU A 1 96 ? -19.183 7.189 31.472 1.00 91.69 96 LEU A CA 1
ATOM 740 C C . LEU A 1 96 ? -20.353 6.733 30.580 1.00 91.69 96 LEU A C 1
ATOM 742 O O . LEU A 1 96 ? -21.192 7.550 30.210 1.00 91.69 96 LEU A O 1
ATOM 746 N N . GLY A 1 97 ? -20.435 5.439 30.253 1.00 89.44 97 GLY A N 1
ATOM 747 C CA . GLY A 1 97 ? -21.527 4.851 29.481 1.00 89.44 97 GLY A CA 1
ATOM 748 C C . GLY A 1 97 ? -21.241 4.705 27.987 1.00 89.44 97 GLY A C 1
ATOM 749 O O . GLY A 1 97 ? -22.186 4.527 27.215 1.00 89.44 97 GLY A O 1
ATOM 750 N N . ALA A 1 98 ? -19.977 4.785 27.559 1.00 94.06 98 ALA A N 1
ATOM 751 C CA . ALA A 1 98 ? -19.605 4.384 26.205 1.00 94.06 98 ALA A CA 1
ATOM 752 C C . ALA A 1 98 ? -19.927 2.898 25.981 1.00 94.06 98 ALA A C 1
ATOM 754 O O . ALA A 1 98 ? -19.783 2.070 26.880 1.00 94.06 98 ALA A O 1
ATOM 755 N N . THR A 1 99 ? -20.373 2.570 24.774 1.00 93.44 99 THR A N 1
ATOM 756 C CA . THR A 1 99 ? -20.620 1.196 24.326 1.00 93.44 99 THR A CA 1
ATOM 757 C C . THR A 1 99 ? -19.314 0.484 24.008 1.00 93.44 99 THR A C 1
ATOM 759 O O . THR A 1 99 ? -19.186 -0.698 24.307 1.00 93.44 99 THR A O 1
ATOM 762 N N . ASP A 1 100 ? -18.372 1.204 23.403 1.00 87.81 100 ASP A N 1
ATOM 763 C CA . ASP A 1 100 ? -17.054 0.695 23.042 1.00 87.81 100 ASP A CA 1
ATOM 764 C C . ASP A 1 100 ? -16.073 1.865 22.860 1.00 87.81 100 ASP A C 1
ATOM 766 O O . ASP A 1 100 ? -16.490 3.031 22.796 1.00 87.81 100 ASP A O 1
ATOM 770 N N . ILE A 1 101 ? -14.782 1.566 22.761 1.00 88.56 101 ILE A N 1
ATOM 771 C CA . ILE A 1 101 ? -13.732 2.536 22.447 1.00 88.56 101 ILE A CA 1
ATOM 772 C C . ILE A 1 101 ? -12.722 1.947 21.464 1.00 88.56 101 ILE A C 1
ATOM 774 O O . ILE A 1 101 ? -12.248 0.828 21.620 1.00 88.56 101 ILE A O 1
ATOM 778 N N . PHE A 1 102 ? -12.349 2.739 20.467 1.00 83.94 102 PHE A N 1
ATOM 779 C CA . PHE A 1 102 ? -11.372 2.367 19.456 1.00 83.94 102 PHE A CA 1
ATOM 780 C C . PHE A 1 102 ? -10.210 3.349 19.443 1.00 83.94 102 PHE A C 1
ATOM 782 O O . PHE A 1 102 ? -10.394 4.567 19.510 1.00 83.94 102 PHE A O 1
ATOM 789 N N . ALA A 1 103 ? -9.002 2.806 19.322 1.00 75.38 103 ALA A N 1
ATOM 790 C CA . ALA A 1 103 ? -7.831 3.598 18.995 1.00 75.38 103 ALA A CA 1
ATOM 791 C C . ALA A 1 103 ? -7.953 4.133 17.563 1.00 75.38 103 ALA A C 1
ATOM 793 O O . ALA A 1 103 ? -8.421 3.431 16.668 1.00 75.38 103 ALA A O 1
ATOM 794 N N . LYS A 1 104 ? -7.508 5.364 17.345 1.00 78.81 104 LYS A N 1
ATOM 795 C CA . LYS A 1 104 ? -7.193 5.912 16.034 1.00 78.81 104 LYS A CA 1
ATOM 796 C C . LYS A 1 104 ? -5.710 5.649 15.755 1.00 78.81 104 LYS A C 1
ATOM 798 O O . LYS A 1 104 ? -4.888 5.930 16.625 1.00 78.81 104 LYS A O 1
ATOM 803 N N . PRO A 1 105 ? -5.353 5.194 14.546 1.00 71.94 105 PRO A N 1
ATOM 804 C CA . PRO A 1 105 ? -6.245 4.706 13.485 1.00 71.94 105 PRO A CA 1
ATOM 805 C C . PRO A 1 105 ? -6.973 3.402 13.877 1.00 71.94 105 PRO A C 1
ATOM 807 O O . PRO A 1 105 ? -6.417 2.572 14.592 1.00 71.94 105 PRO A O 1
ATOM 810 N N . PHE A 1 106 ? -8.212 3.229 13.402 1.00 73.12 106 PHE A N 1
ATOM 811 C CA . PHE A 1 106 ? -9.072 2.080 13.720 1.00 73.12 106 PHE A CA 1
ATOM 812 C C . PHE A 1 106 ? -9.188 1.107 12.541 1.00 73.12 106 PHE A C 1
ATOM 814 O O . PHE A 1 106 ? -9.195 1.511 11.380 1.00 73.12 106 PHE A O 1
ATOM 821 N N . ASP A 1 107 ? -9.344 -0.183 12.844 1.00 77.81 107 ASP A N 1
ATOM 822 C CA . ASP A 1 107 ? -9.666 -1.203 11.844 1.00 77.81 107 ASP A CA 1
ATOM 823 C C . ASP A 1 107 ? -11.127 -1.054 11.391 1.00 77.81 107 ASP A C 1
ATOM 825 O O . ASP A 1 107 ? -12.053 -1.115 12.204 1.00 77.81 107 ASP A O 1
ATOM 829 N N . HIS A 1 108 ? -11.339 -0.845 10.090 1.00 71.94 108 HIS A N 1
ATOM 830 C CA . HIS A 1 108 ? -12.667 -0.599 9.529 1.00 71.94 108 HIS A CA 1
ATOM 831 C C . HIS A 1 108 ? -13.601 -1.805 9.675 1.00 71.94 108 HIS A C 1
ATOM 833 O O . HIS A 1 108 ? -14.787 -1.613 9.936 1.00 71.94 108 HIS A O 1
ATOM 839 N N . GLY A 1 109 ? -13.092 -3.033 9.565 1.00 57.88 109 GLY A N 1
ATOM 840 C CA . GLY A 1 109 ? -13.887 -4.251 9.686 1.00 57.88 109 GLY A CA 1
ATOM 841 C C . GLY A 1 109 ? -14.337 -4.493 11.127 1.00 57.88 109 GLY A C 1
ATOM 842 O O . GLY A 1 109 ? -15.513 -4.791 11.372 1.00 57.88 109 GLY A O 1
ATOM 843 N N . ILE A 1 110 ? -13.431 -4.295 12.092 1.00 61.16 110 ILE A N 1
ATOM 844 C CA . ILE A 1 110 ? -13.747 -4.385 13.524 1.00 61.16 110 ILE A CA 1
ATOM 845 C C . ILE A 1 110 ? -14.711 -3.261 13.913 1.00 61.16 110 ILE A C 1
ATOM 847 O O . ILE A 1 110 ? -15.728 -3.534 14.553 1.00 61.16 110 ILE A O 1
ATOM 851 N N . LEU A 1 111 ? -14.469 -2.024 13.469 1.00 79.62 111 LEU A N 1
ATOM 852 C CA . LEU A 1 111 ? -15.373 -0.913 13.752 1.00 79.62 111 LEU A CA 1
ATOM 853 C C . LEU A 1 111 ? -16.745 -1.120 13.092 1.00 79.62 111 LEU A C 1
ATOM 855 O O . LEU A 1 111 ? -17.767 -0.932 13.745 1.00 79.62 111 LEU A O 1
ATOM 859 N N . ALA A 1 112 ? -16.810 -1.590 11.845 1.00 76.44 112 ALA A N 1
ATOM 860 C CA . ALA A 1 112 ? -18.067 -1.933 11.177 1.00 76.44 112 ALA A CA 1
ATOM 861 C C . ALA A 1 112 ? -18.809 -3.070 11.896 1.00 76.44 112 ALA A C 1
ATOM 863 O O . ALA A 1 112 ? -20.041 -3.082 11.971 1.00 76.44 112 ALA A O 1
ATOM 864 N N . MET A 1 113 ? -18.091 -4.055 12.441 1.00 66.25 113 MET A N 1
ATOM 865 C CA . MET A 1 113 ? -18.679 -5.092 13.290 1.00 66.25 113 MET A CA 1
ATOM 866 C C . MET A 1 113 ? -19.230 -4.502 14.593 1.00 66.25 113 MET A C 1
ATOM 868 O O . MET A 1 113 ? -20.377 -4.793 14.934 1.00 66.25 113 MET A O 1
ATOM 872 N N . ALA A 1 114 ? -18.476 -3.635 15.271 1.00 76.44 114 ALA A N 1
ATOM 873 C CA . ALA A 1 114 ? -18.912 -2.954 16.487 1.00 76.44 114 ALA A CA 1
ATOM 874 C C . ALA A 1 114 ? -20.133 -2.056 16.239 1.00 76.44 114 ALA A C 1
ATOM 876 O O . ALA A 1 114 ? -21.107 -2.138 16.983 1.00 76.44 114 ALA A O 1
ATOM 877 N N . ILE A 1 115 ? -20.153 -1.297 15.138 1.00 87.62 115 ILE A N 1
ATOM 878 C CA . ILE A 1 115 ? -21.306 -0.508 14.677 1.00 87.62 115 ILE A CA 1
ATOM 879 C C . ILE A 1 115 ? -22.529 -1.416 14.493 1.00 87.62 115 ILE A C 1
ATOM 881 O O . ILE A 1 115 ? -23.599 -1.140 15.039 1.00 87.62 115 ILE A O 1
ATOM 885 N N . ARG A 1 116 ? -22.382 -2.542 13.778 1.00 84.81 116 ARG A N 1
ATOM 886 C CA . ARG A 1 116 ? -23.475 -3.508 13.569 1.00 84.81 116 ARG A CA 1
ATOM 887 C C . ARG A 1 116 ? -23.986 -4.102 14.882 1.00 84.81 116 ARG A C 1
ATOM 889 O O . ARG A 1 116 ? -25.193 -4.281 15.029 1.00 84.81 116 ARG A O 1
ATOM 896 N N . LEU A 1 117 ? -23.103 -4.415 15.829 1.00 74.12 117 LEU A N 1
ATOM 897 C CA . LEU A 1 117 ? -23.476 -4.951 17.142 1.00 74.12 117 LEU A CA 1
ATOM 898 C C . LEU A 1 117 ? -24.174 -3.898 18.014 1.00 74.12 117 LEU A C 1
ATOM 900 O O . LEU A 1 117 ? -25.221 -4.186 18.595 1.00 74.12 117 LEU A O 1
ATOM 904 N N . ALA A 1 118 ? -23.653 -2.672 18.050 1.00 88.19 118 ALA A N 1
ATOM 905 C CA . ALA A 1 118 ? -24.234 -1.558 18.793 1.00 88.19 118 ALA A CA 1
ATOM 906 C C . ALA A 1 118 ? -25.652 -1.223 18.297 1.00 88.19 118 ALA A C 1
ATOM 908 O O . ALA A 1 118 ? -26.578 -1.051 19.094 1.00 88.19 118 ALA A O 1
ATOM 909 N N . LEU A 1 119 ? -25.854 -1.223 16.976 1.00 87.62 119 LEU A N 1
ATOM 910 C CA . LEU A 1 119 ? -27.163 -0.992 16.365 1.00 87.62 119 LEU A CA 1
ATOM 911 C C . LEU A 1 119 ? -28.157 -2.144 16.603 1.00 87.62 119 LEU A C 1
ATOM 913 O O . LEU A 1 119 ? -29.359 -1.899 16.649 1.00 87.62 119 LEU A O 1
ATOM 917 N N . ARG A 1 120 ? -27.690 -3.389 16.788 1.00 80.81 120 ARG A N 1
ATOM 918 C CA . ARG A 1 120 ? -28.550 -4.550 17.110 1.00 80.81 120 ARG A CA 1
ATOM 919 C C . ARG A 1 120 ? -29.060 -4.549 18.549 1.00 80.81 120 ARG A C 1
ATOM 921 O O . ARG A 1 120 ? -30.160 -5.032 18.795 1.00 80.81 120 ARG A O 1
ATOM 928 N N . ASN A 1 121 ? -28.267 -4.028 19.482 1.00 66.38 121 ASN A N 1
ATOM 929 C CA . ASN A 1 121 ? -28.580 -4.035 20.914 1.00 66.38 121 ASN A CA 1
ATOM 930 C C . ASN A 1 121 ? -29.360 -2.790 21.377 1.00 66.38 121 ASN A C 1
ATOM 932 O O . ASN A 1 121 ? -29.676 -2.670 22.559 1.00 66.38 121 ASN A O 1
ATOM 936 N N . SER A 1 122 ? -29.687 -1.873 20.462 1.00 56.47 122 SER A N 1
ATOM 937 C CA . SER A 1 122 ? -30.497 -0.687 20.754 1.00 56.47 122 SER A CA 1
ATOM 938 C C . SER A 1 122 ? -31.988 -1.062 20.834 1.00 56.47 122 SER A C 1
ATOM 940 O O . SER A 1 122 ? -32.498 -1.711 19.916 1.00 56.47 122 SER A O 1
ATOM 942 N N . PRO A 1 123 ? -32.723 -0.700 21.902 1.00 44.34 123 PRO A N 1
ATOM 943 C CA . PRO A 1 123 ? -34.120 -1.098 22.035 1.00 44.34 123 PRO A CA 1
ATOM 944 C C . PRO A 1 123 ? -35.027 -0.423 20.982 1.00 44.34 123 PRO A C 1
ATOM 946 O O . PRO A 1 123 ? -35.032 0.798 20.841 1.00 44.34 123 PRO A O 1
ATOM 949 N N . THR A 1 124 ? -35.862 -1.255 20.333 1.00 38.38 124 THR A N 1
ATOM 950 C CA . THR A 1 124 ? -36.993 -1.016 19.386 1.00 38.38 124 THR A CA 1
ATOM 951 C C . THR A 1 124 ? -36.654 -0.670 17.919 1.00 38.38 124 THR A C 1
ATOM 953 O O . THR A 1 124 ? -35.950 0.285 17.638 1.00 38.38 124 THR A O 1
ATOM 956 N N . THR A 1 125 ? -37.148 -1.393 16.897 1.00 33.84 125 THR A N 1
ATOM 957 C CA . THR A 1 125 ? -38.547 -1.816 16.662 1.00 33.84 125 THR A CA 1
ATOM 958 C C . THR A 1 125 ? -38.665 -3.208 16.009 1.00 33.84 125 THR A C 1
ATOM 960 O O . THR A 1 125 ? -37.887 -3.596 15.148 1.00 33.84 125 THR A O 1
ATOM 963 N N . THR A 1 126 ? -39.686 -3.923 16.469 1.00 34.34 126 THR A N 1
ATOM 964 C CA . THR A 1 126 ? -40.248 -5.235 16.128 1.00 34.34 126 THR A CA 1
ATOM 965 C C . THR A 1 126 ? -40.206 -5.667 14.653 1.00 34.34 126 THR A C 1
ATOM 967 O O . THR A 1 126 ? -40.872 -5.060 13.824 1.00 34.34 126 THR A O 1
ATOM 970 N N . GLU A 1 127 ? -39.638 -6.845 14.371 1.00 30.41 127 GLU A N 1
ATOM 971 C CA . GLU A 1 127 ? -40.250 -7.792 13.430 1.00 30.41 127 GLU A CA 1
ATOM 972 C C . GLU A 1 127 ? -39.921 -9.247 13.802 1.00 30.41 127 GLU A C 1
ATOM 974 O O . GLU A 1 127 ? -38.814 -9.597 14.205 1.00 30.41 127 GLU A O 1
ATOM 979 N N . LYS A 1 128 ? -40.965 -10.077 13.782 1.00 31.84 128 LYS A N 1
ATOM 980 C CA . LYS A 1 128 ? -41.022 -11.437 14.325 1.00 31.84 128 LYS A CA 1
ATOM 981 C C . LYS A 1 128 ? -40.234 -12.430 13.465 1.00 31.84 128 LYS A C 1
ATOM 983 O O . LYS A 1 128 ? -40.559 -12.600 12.297 1.00 31.84 128 LYS A O 1
ATOM 988 N N . ALA A 1 129 ? -39.407 -13.259 14.099 1.00 26.72 129 ALA A N 1
ATOM 989 C CA . ALA A 1 129 ? -39.202 -14.644 13.673 1.00 26.72 129 ALA A CA 1
ATOM 990 C C . ALA A 1 129 ? -39.071 -15.553 14.906 1.00 26.72 129 ALA A C 1
ATOM 992 O O . ALA A 1 129 ? -38.397 -15.226 15.880 1.00 26.72 129 ALA A O 1
ATOM 993 N N . ARG A 1 130 ? -39.832 -16.650 14.886 1.00 27.62 130 ARG A N 1
ATOM 994 C CA . ARG A 1 130 ? -40.043 -17.599 15.988 1.00 27.62 130 ARG A CA 1
ATOM 995 C C . ARG A 1 130 ? -38.845 -18.546 16.196 1.00 27.62 130 ARG A C 1
ATOM 997 O O . ARG A 1 130 ? -38.052 -18.718 15.276 1.00 27.62 130 ARG A O 1
ATOM 1004 N N . PRO A 1 131 ? -38.751 -19.185 17.378 1.00 28.31 131 PRO A N 1
ATOM 1005 C CA . PRO A 1 131 ? -37.590 -19.949 17.819 1.00 28.31 131 PRO A CA 1
ATOM 1006 C C . PRO A 1 131 ? -37.667 -21.434 17.440 1.00 28.31 131 PRO A C 1
ATOM 1008 O O . PRO A 1 131 ? -38.735 -22.044 17.483 1.00 28.31 131 PRO A O 1
ATOM 1011 N N . GLY A 1 132 ? -36.504 -22.021 17.156 1.00 27.50 132 GLY A N 1
ATOM 1012 C CA . GLY A 1 132 ? -36.282 -23.461 17.069 1.00 27.50 132 GLY A CA 1
ATOM 1013 C C . GLY A 1 132 ? -34.930 -23.807 17.688 1.00 27.50 132 GLY A C 1
ATOM 1014 O O . GLY A 1 132 ? -33.890 -23.521 17.107 1.00 27.50 132 GLY A O 1
ATOM 1015 N N . GLN A 1 133 ? -34.977 -24.376 18.894 1.00 26.33 133 GLN A N 1
ATOM 1016 C CA . GLN A 1 133 ? -33.886 -25.097 19.566 1.00 26.33 133 GLN A CA 1
ATOM 1017 C C . GLN A 1 133 ? -33.379 -26.221 18.629 1.00 26.33 133 GLN A C 1
ATOM 1019 O O . GLN A 1 133 ? -34.146 -26.690 17.796 1.00 26.33 133 GLN A O 1
ATOM 1024 N N . VAL A 1 134 ? -32.118 -26.664 18.661 1.00 26.52 134 VAL A N 1
ATOM 1025 C CA . VAL A 1 134 ? -31.550 -27.520 19.716 1.00 26.52 134 VAL A CA 1
ATOM 1026 C C . VAL A 1 134 ? -30.031 -27.336 19.826 1.00 26.52 134 VAL A C 1
ATOM 1028 O O . VAL A 1 134 ? -29.329 -27.175 18.830 1.00 26.52 134 VAL A O 1
ATOM 1031 N N . ALA A 1 135 ? -29.558 -27.393 21.067 1.00 24.56 135 ALA A N 1
ATOM 1032 C CA . ALA A 1 135 ? -28.168 -27.481 21.481 1.00 24.56 135 ALA A CA 1
ATOM 1033 C C . ALA A 1 135 ? -27.455 -28.740 20.955 1.00 24.56 135 ALA A C 1
ATOM 1035 O O . ALA A 1 135 ? -28.066 -29.803 20.854 1.00 24.56 135 ALA A O 1
ATOM 1036 N N . ASN A 1 136 ? -26.135 -28.646 20.779 1.00 27.02 136 ASN A N 1
ATOM 1037 C CA . ASN A 1 136 ? -25.261 -29.634 21.401 1.00 27.02 136 ASN A CA 1
ATOM 1038 C C . ASN A 1 136 ? -23.897 -29.024 21.750 1.00 27.02 136 ASN A C 1
ATOM 1040 O O . ASN A 1 136 ? -23.272 -28.344 20.938 1.00 27.02 136 ASN A O 1
ATOM 1044 N N . GLU A 1 137 ? -23.491 -29.261 22.992 1.00 25.17 137 GLU A N 1
ATOM 1045 C CA . GLU A 1 137 ? -22.200 -28.921 23.585 1.00 25.17 137 GLU A CA 1
ATOM 1046 C C . GLU A 1 137 ? -21.065 -29.736 22.955 1.00 25.17 137 GLU A C 1
ATOM 1048 O O . GLU A 1 137 ? -21.267 -30.900 22.629 1.00 25.17 137 GLU A O 1
ATOM 1053 N N . TYR A 1 138 ? -19.860 -29.160 22.874 1.00 22.55 138 TYR A N 1
ATOM 1054 C CA . TYR A 1 138 ? -18.610 -29.831 23.262 1.00 22.55 138 TYR A CA 1
ATOM 1055 C C . TYR A 1 138 ? -17.497 -28.786 23.487 1.00 22.55 138 TYR A C 1
ATOM 1057 O O . TYR A 1 138 ? -17.217 -27.947 22.633 1.00 22.55 138 TYR A O 1
ATOM 1065 N N . THR A 1 139 ? -16.894 -28.831 24.676 1.00 23.88 139 THR A N 1
ATOM 1066 C CA . THR A 1 139 ? -15.807 -27.979 25.201 1.00 23.88 139 THR A CA 1
ATOM 1067 C C . THR A 1 139 ? -14.409 -28.464 24.733 1.00 23.88 139 THR A C 1
ATOM 1069 O O . THR A 1 139 ? -14.316 -29.483 24.048 1.00 23.88 139 THR A O 1
ATOM 1072 N N . PRO A 1 140 ? -13.303 -27.734 25.011 1.00 32.38 140 PRO A N 1
ATOM 1073 C CA . PRO A 1 140 ? -12.201 -27.523 24.079 1.00 32.38 140 PRO A CA 1
ATOM 1074 C C . PRO A 1 140 ? -11.052 -28.524 24.258 1.00 32.38 140 PRO A C 1
ATOM 1076 O O . PRO A 1 140 ? -10.801 -29.024 25.354 1.00 32.38 140 PRO A O 1
ATOM 1079 N N . ALA A 1 141 ? -10.271 -28.740 23.199 1.00 26.09 141 ALA A N 1
ATOM 1080 C CA . ALA A 1 141 ? -8.996 -29.443 23.292 1.00 26.09 141 ALA A CA 1
ATOM 1081 C C . ALA A 1 141 ? -7.880 -28.653 22.600 1.00 26.09 141 ALA A C 1
ATOM 1083 O O . ALA A 1 141 ? -7.871 -28.463 21.385 1.00 26.09 141 ALA A O 1
ATOM 1084 N N . SER A 1 142 ? -6.921 -28.236 23.426 1.00 35.25 142 SER A N 1
ATOM 1085 C CA . SER A 1 142 ? -5.559 -27.861 23.060 1.00 35.25 142 SER A CA 1
ATOM 1086 C C . SER A 1 142 ? -4.961 -28.832 22.038 1.00 35.25 142 SER A C 1
ATOM 1088 O O . SER A 1 142 ? -4.889 -30.037 22.290 1.00 35.25 142 SER A O 1
ATOM 1090 N N . ARG A 1 143 ? -4.470 -28.293 20.918 1.00 31.06 143 ARG A N 1
ATOM 1091 C CA . ARG A 1 143 ? -3.360 -28.867 20.155 1.00 31.06 143 ARG A CA 1
ATOM 1092 C C . ARG A 1 143 ? -2.474 -27.730 19.671 1.00 31.06 143 ARG A C 1
ATOM 1094 O O . ARG A 1 143 ? -2.841 -26.970 18.784 1.00 31.06 143 ARG A O 1
ATOM 1101 N N . SER A 1 144 ? -1.293 -27.656 20.270 1.00 34.50 144 SER A N 1
ATOM 1102 C CA . SER A 1 144 ? -0.101 -27.077 19.665 1.00 34.50 144 SER A CA 1
ATOM 1103 C C . SER A 1 144 ? 0.084 -27.662 18.263 1.00 34.50 144 SER A C 1
ATOM 1105 O O . SER A 1 144 ? 0.416 -28.841 18.114 1.00 34.50 144 SER A O 1
ATOM 1107 N N . THR A 1 145 ? -0.163 -26.856 17.239 1.00 29.05 145 THR A N 1
ATOM 1108 C CA . THR A 1 145 ? 0.225 -27.154 15.862 1.00 29.05 145 THR A CA 1
ATOM 1109 C C . THR A 1 145 ? 1.728 -26.900 15.695 1.00 29.05 145 THR A C 1
ATOM 1111 O O . THR A 1 145 ? 2.245 -25.916 16.231 1.00 29.05 145 THR A O 1
ATOM 1114 N N . PRO A 1 146 ? 2.471 -27.769 14.985 1.00 29.14 146 PRO A N 1
ATOM 1115 C CA . PRO A 1 146 ? 3.837 -27.452 14.582 1.00 29.14 146 PRO A CA 1
ATOM 1116 C C . PRO A 1 146 ? 3.811 -26.259 13.606 1.00 29.14 146 PRO A C 1
ATOM 1118 O O . PRO A 1 146 ? 2.810 -26.073 12.908 1.00 29.14 146 PRO A O 1
ATOM 1121 N N . PRO A 1 147 ? 4.870 -25.431 13.544 1.00 30.05 147 PRO A N 1
ATOM 1122 C CA . PRO A 1 147 ? 4.881 -24.258 12.678 1.00 30.05 147 PRO A CA 1
ATOM 1123 C C . PRO A 1 147 ? 4.782 -24.700 11.212 1.00 30.05 147 PRO A C 1
ATOM 1125 O O . PRO A 1 147 ? 5.606 -25.483 10.740 1.00 30.05 147 PRO A O 1
ATOM 1128 N N . MET A 1 148 ? 3.763 -24.212 10.498 1.00 30.69 148 MET A N 1
ATOM 1129 C CA . MET A 1 148 ? 3.667 -24.376 9.045 1.00 30.69 148 MET A CA 1
ATOM 1130 C C . MET A 1 148 ? 4.835 -23.640 8.357 1.00 30.69 148 MET A C 1
ATOM 1132 O O . MET A 1 148 ? 5.319 -22.642 8.903 1.00 30.69 148 MET A O 1
ATOM 1136 N N . PRO A 1 149 ? 5.316 -24.095 7.182 1.00 36.25 149 PRO A N 1
ATOM 1137 C CA . PRO A 1 149 ? 6.333 -23.375 6.420 1.00 36.25 149 PRO A CA 1
ATOM 1138 C C . PRO A 1 149 ? 5.833 -21.958 6.121 1.00 36.25 149 PRO A C 1
ATOM 1140 O O . PRO A 1 149 ? 4.704 -21.785 5.674 1.00 36.25 149 PRO A O 1
ATOM 1143 N N . GLN A 1 150 ? 6.646 -20.939 6.395 1.00 50.16 150 GLN A N 1
ATOM 1144 C CA . GLN A 1 150 ? 6.290 -19.547 6.115 1.00 50.16 150 GLN A CA 1
ATOM 1145 C C . GLN A 1 150 ? 6.153 -19.352 4.594 1.00 50.16 150 GLN A C 1
ATOM 1147 O O . GLN A 1 150 ? 7.163 -19.246 3.901 1.00 50.16 150 GLN A O 1
ATOM 1152 N N . GLU A 1 151 ? 4.925 -19.336 4.067 1.00 74.69 151 GLU A N 1
ATOM 1153 C CA . GLU A 1 151 ? 4.662 -19.126 2.637 1.00 74.69 151 GLU A CA 1
ATOM 1154 C C . GLU A 1 151 ? 5.129 -17.728 2.211 1.00 74.69 151 GLU A C 1
ATOM 1156 O O . GLU A 1 151 ? 4.636 -16.702 2.699 1.00 74.69 151 GLU A O 1
ATOM 1161 N N . LEU A 1 152 ? 6.122 -17.702 1.319 1.00 88.50 152 LEU A N 1
ATOM 1162 C CA . LEU A 1 152 ? 6.629 -16.494 0.675 1.00 88.50 152 LEU A CA 1
ATOM 1163 C C . LEU A 1 152 ? 5.492 -15.763 -0.054 1.00 88.50 152 LEU A C 1
ATOM 1165 O O . LEU A 1 152 ? 4.574 -16.381 -0.587 1.00 88.50 152 LEU A O 1
ATOM 1169 N N . ILE A 1 153 ? 5.576 -14.436 -0.121 1.00 91.31 153 ILE A N 1
ATOM 1170 C CA . ILE A 1 153 ? 4.654 -13.616 -0.910 1.00 91.31 153 ILE A CA 1
ATOM 1171 C C . ILE A 1 153 ? 5.137 -13.638 -2.363 1.00 91.31 153 ILE A C 1
ATOM 1173 O O . ILE A 1 153 ? 6.126 -12.988 -2.714 1.00 91.31 153 ILE A O 1
ATOM 1177 N N . GLY A 1 154 ? 4.469 -14.446 -3.184 1.00 89.56 154 GLY A N 1
ATOM 1178 C CA . GLY A 1 154 ? 4.721 -14.585 -4.618 1.00 89.56 154 GLY A CA 1
ATOM 1179 C C . GLY A 1 154 ? 3.675 -13.866 -5.470 1.00 89.56 154 GLY A C 1
ATOM 1180 O O . GLY A 1 154 ? 3.082 -12.872 -5.062 1.00 89.56 154 GLY A O 1
ATOM 1181 N N . THR A 1 155 ? 3.435 -14.399 -6.665 1.00 88.69 155 THR A N 1
ATOM 1182 C CA . THR A 1 155 ? 2.446 -13.891 -7.630 1.00 88.69 155 THR A CA 1
ATOM 1183 C C . THR A 1 155 ? 1.267 -14.845 -7.812 1.00 88.69 155 THR A C 1
ATOM 1185 O O . THR A 1 155 ? 0.493 -14.703 -8.754 1.00 88.69 155 THR A O 1
ATOM 1188 N N . GLY A 1 156 ? 1.150 -15.856 -6.944 1.00 83.81 156 GLY A N 1
ATOM 1189 C CA . GLY A 1 156 ? 0.149 -16.915 -7.076 1.00 83.81 156 GLY A CA 1
ATOM 1190 C C . GLY A 1 156 ? 0.327 -17.738 -8.355 1.00 83.81 156 GLY A C 1
ATOM 1191 O O . GLY A 1 156 ? -0.657 -18.205 -8.919 1.00 83.81 156 GLY A O 1
ATOM 1192 N N . GLY A 1 157 ? 1.561 -17.846 -8.866 1.00 80.44 157 GLY A N 1
ATOM 1193 C CA . GLY A 1 157 ? 1.864 -18.508 -10.137 1.00 80.44 157 GLY A CA 1
ATOM 1194 C C . GLY A 1 157 ? 1.533 -17.691 -11.393 1.00 80.44 157 GLY A C 1
ATOM 1195 O O . GLY A 1 157 ? 1.849 -18.136 -12.495 1.00 80.44 157 GLY A O 1
ATOM 1196 N N . ALA A 1 158 ? 0.957 -16.490 -11.263 1.00 84.50 158 ALA A N 1
ATOM 1197 C CA . ALA A 1 158 ? 0.587 -15.656 -12.409 1.00 84.50 158 ALA A CA 1
ATOM 1198 C C . ALA A 1 158 ? 1.804 -15.067 -13.150 1.00 84.50 158 ALA A C 1
ATOM 1200 O O . ALA A 1 158 ? 1.705 -14.719 -14.326 1.00 84.50 158 ALA A O 1
ATOM 1201 N N . LEU A 1 159 ? 2.965 -14.966 -12.491 1.00 87.56 159 LEU A N 1
ATOM 1202 C CA . LEU A 1 159 ? 4.209 -14.492 -13.094 1.00 87.56 159 LEU A CA 1
ATOM 1203 C C . LEU A 1 159 ? 5.428 -15.242 -12.539 1.00 87.56 159 LEU A C 1
ATOM 1205 O O . LEU A 1 159 ? 6.273 -14.694 -11.831 1.00 87.56 159 LEU A O 1
ATOM 1209 N N . ILE A 1 160 ? 5.557 -16.507 -12.944 1.00 84.75 160 ILE A N 1
ATOM 1210 C CA . ILE A 1 160 ? 6.677 -17.396 -12.581 1.00 84.75 160 ILE A CA 1
ATOM 1211 C C . ILE A 1 160 ? 8.061 -16.742 -12.790 1.00 84.75 160 ILE A C 1
ATOM 1213 O O . ILE A 1 160 ? 8.922 -16.878 -11.921 1.00 84.75 160 ILE A O 1
ATOM 1217 N N . PRO A 1 161 ? 8.331 -15.990 -13.879 1.00 86.56 161 PRO A N 1
ATOM 1218 C CA . PRO A 1 161 ? 9.617 -15.310 -14.043 1.00 86.56 161 PRO A CA 1
ATOM 1219 C C . PRO A 1 161 ? 9.939 -14.310 -12.925 1.00 86.56 161 PRO A C 1
ATOM 1221 O O . PRO A 1 161 ? 11.105 -14.209 -12.546 1.00 86.56 161 PRO A O 1
ATOM 1224 N N . LEU A 1 162 ? 8.931 -13.628 -12.362 1.00 91.44 162 LEU A N 1
ATOM 1225 C CA . LEU A 1 162 ? 9.108 -12.755 -11.199 1.00 91.44 162 LEU A CA 1
ATOM 1226 C C . LEU A 1 162 ? 9.425 -13.570 -9.942 1.00 91.44 162 LEU A C 1
ATOM 1228 O O . LEU A 1 162 ? 10.364 -13.241 -9.222 1.00 91.44 162 LEU A O 1
ATOM 1232 N N . GLU A 1 163 ? 8.708 -14.666 -9.705 1.00 86.81 163 GLU A N 1
ATOM 1233 C CA . GLU A 1 163 ? 8.984 -15.564 -8.577 1.00 86.81 163 GLU A CA 1
ATOM 1234 C C . GLU A 1 163 ? 10.402 -16.146 -8.653 1.00 86.81 163 GLU A C 1
ATOM 1236 O O . GLU A 1 163 ? 11.120 -16.153 -7.656 1.00 86.81 163 GLU A O 1
ATOM 1241 N N . ASN A 1 164 ? 10.868 -16.527 -9.844 1.00 85.69 164 ASN A N 1
ATOM 1242 C CA . ASN A 1 164 ? 12.226 -17.028 -10.058 1.00 85.69 164 ASN A CA 1
ATOM 1243 C C . ASN A 1 164 ? 13.293 -15.983 -9.696 1.00 85.69 164 ASN A C 1
ATOM 1245 O O . ASN A 1 164 ? 14.235 -16.276 -8.950 1.00 85.69 164 ASN A O 1
ATOM 1249 N N . VAL A 1 165 ? 13.148 -14.739 -10.173 1.00 90.06 165 VAL A N 1
ATOM 1250 C CA . VAL A 1 165 ? 14.103 -13.675 -9.814 1.00 90.06 165 VAL A CA 1
ATOM 1251 C C . VAL A 1 165 ? 13.989 -13.270 -8.340 1.00 90.06 165 VAL A C 1
ATOM 1253 O O . VAL A 1 165 ? 14.996 -12.878 -7.754 1.00 90.06 165 VAL A O 1
ATOM 1256 N N . LEU A 1 166 ? 12.834 -13.479 -7.702 1.00 90.38 166 LEU A N 1
ATOM 1257 C CA . LEU A 1 166 ? 12.621 -13.338 -6.256 1.00 90.38 166 LEU A CA 1
ATOM 1258 C C . LEU A 1 166 ? 12.983 -14.597 -5.446 1.00 90.38 166 LEU A C 1
ATOM 1260 O O . LEU A 1 166 ? 12.712 -14.647 -4.251 1.00 90.38 166 LEU A O 1
ATOM 1264 N N . SER A 1 167 ? 13.602 -15.616 -6.052 1.00 86.56 167 SER A N 1
ATOM 1265 C CA . SER A 1 167 ? 13.969 -16.866 -5.362 1.00 86.56 167 SER A CA 1
ATOM 1266 C C . SER A 1 167 ? 12.783 -17.549 -4.655 1.00 86.56 167 SER A C 1
ATOM 1268 O O . SER A 1 167 ? 12.915 -18.034 -3.533 1.00 86.56 167 SER A O 1
ATOM 1270 N N . GLY A 1 168 ? 11.620 -17.559 -5.304 1.00 83.12 168 GLY A N 1
ATOM 1271 C CA . GLY A 1 168 ? 10.364 -18.110 -4.795 1.00 83.12 168 GLY A CA 1
ATOM 1272 C C . GLY A 1 168 ? 9.413 -17.069 -4.198 1.00 83.12 168 GLY A C 1
ATOM 1273 O O . GLY A 1 168 ? 8.231 -17.359 -4.060 1.00 83.12 168 GLY A O 1
ATOM 1274 N N . GLY A 1 169 ? 9.884 -15.857 -3.879 1.00 90.81 169 GLY A N 1
ATOM 1275 C CA . GLY A 1 169 ? 9.029 -14.762 -3.417 1.00 90.81 169 GLY A CA 1
ATOM 1276 C C . GLY A 1 169 ? 9.632 -13.910 -2.300 1.00 90.81 169 GLY A C 1
ATOM 1277 O O . GLY A 1 169 ? 10.784 -14.059 -1.884 1.00 90.81 169 GLY A O 1
ATOM 1278 N N . ILE A 1 170 ? 8.820 -12.983 -1.803 1.00 94.50 170 ILE A N 1
ATOM 1279 C CA . ILE A 1 170 ? 9.193 -12.024 -0.764 1.00 94.50 170 ILE A CA 1
ATOM 1280 C C . ILE A 1 170 ? 8.955 -12.652 0.612 1.00 94.50 170 ILE A C 1
ATOM 1282 O O . ILE A 1 170 ? 7.875 -13.173 0.893 1.00 94.50 170 ILE A O 1
ATOM 1286 N N . ARG A 1 171 ? 9.954 -12.595 1.497 1.00 93.38 171 ARG A N 1
ATOM 1287 C CA . ARG A 1 171 ? 9.817 -13.073 2.878 1.00 93.38 171 ARG A CA 1
ATOM 1288 C C . ARG A 1 171 ? 8.825 -12.183 3.646 1.00 93.38 171 ARG A C 1
ATOM 1290 O O . ARG A 1 171 ? 8.970 -10.960 3.583 1.00 93.38 171 ARG A O 1
ATOM 1297 N N . PRO A 1 172 ? 7.872 -12.746 4.410 1.00 91.69 172 PRO A N 1
ATOM 1298 C CA . PRO A 1 172 ? 7.031 -11.953 5.302 1.00 91.69 172 PRO A CA 1
ATOM 1299 C C . PRO A 1 172 ? 7.865 -11.108 6.276 1.00 91.69 172 PRO A C 1
ATOM 1301 O O . PRO A 1 172 ? 8.905 -11.560 6.758 1.00 91.69 172 PRO A O 1
ATOM 1304 N N . GLY A 1 173 ? 7.430 -9.878 6.543 1.00 92.94 173 GLY A 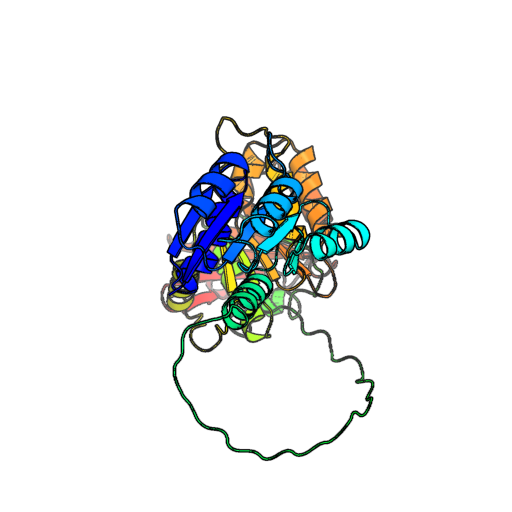N 1
ATOM 1305 C CA . GLY A 1 173 ? 8.198 -8.922 7.348 1.00 92.94 173 GLY A CA 1
ATOM 1306 C C . GLY A 1 173 ? 9.336 -8.243 6.603 1.00 92.94 173 GLY A C 1
ATOM 1307 O O . GLY A 1 173 ? 10.274 -7.761 7.232 1.00 92.94 173 GLY A O 1
ATOM 1308 N N . SER A 1 174 ? 9.259 -8.206 5.273 1.00 95.12 174 SER A N 1
ATOM 1309 C CA . SER A 1 174 ? 10.203 -7.461 4.442 1.00 95.12 174 SER A CA 1
ATOM 1310 C C . SER A 1 174 ? 9.707 -6.052 4.139 1.00 95.12 174 SER A C 1
ATOM 1312 O O . SER A 1 174 ? 8.540 -5.853 3.798 1.00 95.12 174 SER A O 1
ATOM 1314 N N . LEU A 1 175 ? 10.638 -5.101 4.144 1.00 98.12 175 LEU A N 1
ATOM 1315 C CA . LEU A 1 175 ? 10.501 -3.848 3.417 1.00 98.12 175 LEU A CA 1
ATOM 1316 C C . LEU A 1 175 ? 11.005 -4.043 1.984 1.00 98.12 175 LEU A C 1
ATOM 1318 O O . LEU A 1 175 ? 12.144 -4.467 1.760 1.00 98.12 175 LEU A O 1
ATOM 1322 N N . VAL A 1 176 ? 10.160 -3.719 1.015 1.00 98.44 176 VAL A N 1
ATOM 1323 C CA . VAL A 1 176 ? 10.421 -3.885 -0.413 1.00 98.44 176 VAL A CA 1
ATOM 1324 C C . VAL A 1 176 ? 10.389 -2.521 -1.085 1.00 98.44 176 VAL A C 1
ATOM 1326 O O . VAL A 1 176 ? 9.415 -1.787 -0.943 1.00 98.44 176 VAL A O 1
ATOM 1329 N N . LEU A 1 177 ? 11.424 -2.198 -1.855 1.00 98.31 177 LEU A N 1
ATOM 1330 C CA . LEU A 1 177 ? 11.432 -1.020 -2.721 1.00 98.31 177 LEU A CA 1
ATOM 1331 C C . LEU A 1 177 ? 11.270 -1.451 -4.176 1.00 98.31 177 LEU A C 1
ATOM 1333 O O . LEU A 1 177 ? 12.062 -2.251 -4.677 1.00 98.31 177 LEU A O 1
ATOM 1337 N N . ILE A 1 178 ? 10.265 -0.895 -4.849 1.00 98.06 178 ILE A N 1
ATOM 1338 C CA . ILE A 1 178 ? 10.069 -1.021 -6.294 1.00 98.06 178 ILE A CA 1
ATOM 1339 C C . ILE A 1 178 ? 10.304 0.348 -6.923 1.00 98.06 178 ILE A C 1
ATOM 1341 O O . ILE A 1 178 ? 9.515 1.277 -6.748 1.00 98.06 178 ILE A O 1
ATOM 1345 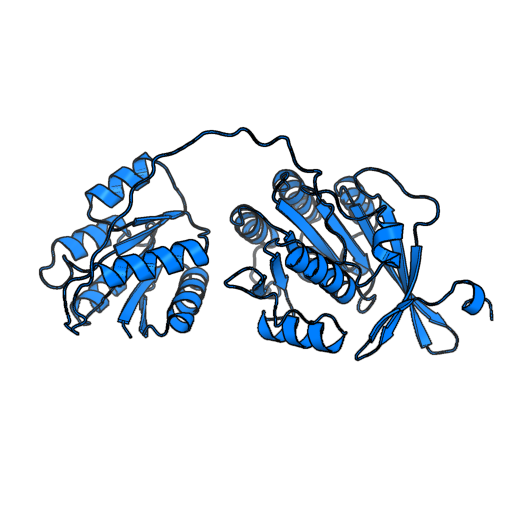N N . GLU A 1 179 ? 11.386 0.474 -7.681 1.00 97.06 179 GLU A N 1
ATOM 1346 C CA . GLU A 1 179 ? 11.764 1.727 -8.319 1.00 97.06 179 GLU A CA 1
ATOM 1347 C C . GLU A 1 179 ? 11.777 1.654 -9.849 1.00 97.06 179 GLU A C 1
ATOM 1349 O O . GLU A 1 179 ? 11.787 0.581 -10.452 1.00 97.06 179 GLU A O 1
ATOM 1354 N N . GLY A 1 180 ? 11.799 2.816 -10.496 1.00 96.19 180 GLY A N 1
ATOM 1355 C CA . GLY A 1 180 ? 11.947 2.928 -11.944 1.00 96.19 180 GLY A CA 1
ATOM 1356 C C . GLY A 1 180 ? 11.368 4.218 -12.510 1.00 96.19 180 GLY A C 1
ATOM 1357 O O . GLY A 1 180 ? 10.612 4.931 -11.845 1.00 96.19 180 GLY A O 1
ATOM 1358 N N . ALA A 1 181 ? 11.669 4.504 -13.776 1.00 92.69 181 ALA A N 1
ATOM 1359 C CA . ALA A 1 181 ? 11.126 5.664 -14.484 1.00 92.69 181 ALA A CA 1
ATOM 1360 C C . ALA A 1 181 ? 9.584 5.643 -14.557 1.00 92.69 181 ALA A C 1
ATOM 1362 O O . ALA A 1 181 ? 8.934 4.615 -14.307 1.00 92.69 181 ALA A O 1
ATOM 1363 N N . SER A 1 182 ? 8.973 6.778 -14.905 1.00 89.94 182 SER A N 1
ATOM 1364 C CA . SER A 1 182 ? 7.535 6.819 -15.198 1.00 89.94 182 SER A CA 1
ATOM 1365 C C . SER A 1 182 ? 7.176 5.769 -16.260 1.00 89.94 182 SER A C 1
ATOM 1367 O O . SER A 1 182 ? 7.960 5.500 -17.168 1.00 89.94 182 SER A O 1
ATOM 1369 N N . GLN A 1 183 ? 6.027 5.109 -16.096 1.00 88.12 183 GLN A N 1
ATOM 1370 C CA . GLN A 1 183 ? 5.536 4.040 -16.981 1.00 88.12 183 GLN A CA 1
ATOM 1371 C C . GLN A 1 183 ? 6.430 2.787 -17.102 1.00 88.12 183 GLN A C 1
ATOM 1373 O O . GLN A 1 183 ? 6.111 1.879 -17.873 1.00 88.12 183 GLN A O 1
ATOM 1378 N N . ALA A 1 184 ? 7.485 2.639 -16.291 1.00 92.88 184 ALA A N 1
ATOM 1379 C CA . ALA A 1 184 ? 8.366 1.465 -16.325 1.00 92.88 184 ALA A CA 1
ATOM 1380 C C . ALA A 1 184 ? 7.684 0.138 -15.922 1.00 92.88 184 ALA A C 1
ATOM 1382 O O . ALA A 1 184 ? 8.288 -0.914 -16.076 1.00 92.88 184 ALA A O 1
ATOM 1383 N N . GLY A 1 185 ? 6.423 0.162 -15.463 1.00 92.00 185 GLY A N 1
ATOM 1384 C CA . GLY A 1 185 ? 5.642 -1.034 -15.104 1.00 92.00 185 GLY A CA 1
ATOM 1385 C C . GLY A 1 185 ? 5.546 -1.318 -13.602 1.00 92.00 185 GLY A C 1
ATOM 1386 O O . GLY A 1 185 ? 5.153 -2.416 -13.229 1.00 92.00 185 GLY A O 1
ATOM 1387 N N . LYS A 1 186 ? 5.896 -0.346 -12.748 1.00 95.00 186 LYS A N 1
ATOM 1388 C CA . LYS A 1 186 ? 5.919 -0.499 -11.282 1.00 95.00 186 LYS A CA 1
ATOM 1389 C C . LYS A 1 186 ? 4.567 -0.943 -10.708 1.00 95.00 186 LYS A C 1
ATOM 1391 O O . LYS A 1 186 ? 4.511 -1.956 -10.020 1.00 95.00 186 LYS A O 1
ATOM 1396 N N . SER A 1 187 ? 3.488 -0.242 -11.059 1.00 93.38 187 SER A N 1
ATOM 1397 C CA . SER A 1 187 ? 2.132 -0.548 -10.584 1.00 93.38 187 SER A CA 1
ATOM 1398 C C . SER A 1 187 ? 1.648 -1.921 -11.058 1.00 93.38 187 SER A C 1
ATOM 1400 O O . SER A 1 187 ? 1.057 -2.664 -10.284 1.00 93.38 187 SER A O 1
ATOM 1402 N N . VAL A 1 188 ? 2.014 -2.331 -12.281 1.00 94.50 188 VAL A N 1
ATOM 1403 C CA . VAL A 1 188 ? 1.705 -3.677 -12.796 1.00 94.50 188 VAL A CA 1
ATOM 1404 C C . VAL A 1 188 ? 2.401 -4.753 -11.958 1.00 94.50 188 VAL A C 1
ATOM 1406 O O . VAL A 1 188 ? 1.769 -5.717 -11.550 1.00 94.50 188 VAL A O 1
ATOM 1409 N N . VAL A 1 189 ? 3.683 -4.584 -11.617 1.00 96.44 189 VAL A N 1
ATOM 1410 C CA . VAL A 1 189 ? 4.379 -5.520 -10.710 1.00 96.44 189 VAL A CA 1
ATOM 1411 C C . VAL A 1 189 ? 3.717 -5.563 -9.331 1.00 96.44 189 VAL A C 1
ATOM 1413 O O . VAL A 1 189 ? 3.548 -6.646 -8.771 1.00 96.44 189 VAL A O 1
ATOM 1416 N N . CYS A 1 190 ? 3.293 -4.413 -8.801 1.00 95.81 190 CYS A N 1
ATOM 1417 C CA . CYS A 1 190 ? 2.557 -4.355 -7.536 1.00 95.81 190 CYS A CA 1
ATOM 1418 C C . CYS A 1 190 ? 1.234 -5.119 -7.606 1.00 95.81 190 CYS A C 1
ATOM 1420 O O . CYS A 1 190 ? 0.865 -5.771 -6.634 1.00 95.81 190 CYS A O 1
ATOM 1422 N N . GLN A 1 191 ? 0.548 -5.091 -8.747 1.00 96.00 191 GLN A N 1
ATOM 1423 C CA . GLN A 1 191 ? -0.688 -5.841 -8.968 1.00 96.00 191 GLN A CA 1
ATOM 1424 C C . GLN A 1 191 ? -0.455 -7.349 -8.970 1.00 96.00 191 GLN A C 1
ATOM 1426 O O . GLN A 1 191 ? -1.221 -8.062 -8.334 1.00 96.00 191 GLN A O 1
ATOM 1431 N N . TYR A 1 192 ? 0.629 -7.843 -9.575 1.00 96.75 192 TYR A N 1
ATOM 1432 C CA . TYR A 1 192 ? 0.985 -9.267 -9.486 1.00 96.75 192 TYR A CA 1
ATOM 1433 C C . TYR A 1 192 ? 1.279 -9.707 -8.045 1.00 96.75 192 TYR A C 1
ATOM 1435 O O . TYR A 1 192 ? 0.851 -10.783 -7.632 1.00 96.75 192 TYR A O 1
ATOM 1443 N N . LEU A 1 193 ? 1.978 -8.879 -7.262 1.00 96.88 193 LEU A N 1
ATOM 1444 C CA . LEU A 1 193 ? 2.250 -9.166 -5.847 1.00 96.88 193 LEU A CA 1
ATOM 1445 C C . LEU A 1 193 ? 0.984 -9.063 -4.983 1.00 96.88 193 LEU A C 1
ATOM 1447 O O . LEU A 1 193 ? 0.777 -9.884 -4.095 1.00 96.88 193 LEU A O 1
ATOM 1451 N N . THR A 1 194 ? 0.114 -8.093 -5.274 1.00 95.94 194 THR A N 1
ATOM 1452 C CA . THR A 1 194 ? -1.206 -7.938 -4.641 1.00 95.94 194 THR A CA 1
ATOM 1453 C C . THR A 1 194 ? -2.074 -9.162 -4.911 1.00 95.94 194 THR A C 1
ATOM 1455 O O . THR A 1 194 ? -2.619 -9.748 -3.982 1.00 95.94 194 THR A O 1
ATOM 1458 N N . TYR A 1 195 ? -2.141 -9.593 -6.171 1.00 95.12 195 TYR A N 1
ATOM 1459 C CA . TYR A 1 195 ? -2.865 -10.785 -6.594 1.00 95.12 195 TYR A CA 1
ATOM 1460 C C . TYR A 1 195 ? -2.369 -12.032 -5.855 1.00 95.12 195 TYR A C 1
ATOM 1462 O O . TYR A 1 195 ? -3.157 -12.734 -5.225 1.00 95.12 195 TYR A O 1
ATOM 1470 N N . GLY A 1 196 ? -1.052 -12.264 -5.851 1.00 92.25 196 GLY A N 1
ATOM 1471 C CA . GLY A 1 196 ? -0.454 -13.395 -5.144 1.00 92.25 196 GLY A CA 1
ATOM 1472 C C . GLY A 1 196 ? -0.691 -13.367 -3.633 1.00 92.25 196 GLY A C 1
ATOM 1473 O O . GLY A 1 196 ? -0.943 -14.412 -3.038 1.00 92.25 196 GLY A O 1
ATOM 1474 N N . ALA A 1 197 ? -0.663 -12.186 -3.009 1.00 93.25 197 ALA A N 1
ATOM 1475 C CA . ALA A 1 197 ? -0.968 -12.035 -1.590 1.00 93.25 197 ALA A CA 1
ATOM 1476 C C . ALA A 1 197 ? -2.428 -12.393 -1.268 1.00 93.25 197 ALA A C 1
ATOM 1478 O O . ALA A 1 197 ? -2.660 -13.139 -0.316 1.00 93.25 197 ALA A O 1
ATOM 1479 N N . ILE A 1 198 ? -3.388 -11.926 -2.075 1.00 91.44 198 ILE A N 1
ATOM 1480 C CA . ILE A 1 198 ? -4.817 -12.222 -1.887 1.00 91.44 198 ILE A CA 1
ATOM 1481 C C . ILE A 1 198 ? -5.096 -13.714 -2.086 1.00 91.44 198 ILE A C 1
ATOM 1483 O O . ILE A 1 198 ? -5.773 -14.319 -1.256 1.00 91.44 198 ILE A O 1
ATOM 1487 N N . LEU A 1 199 ? -4.529 -14.338 -3.127 1.00 88.94 199 LEU A N 1
ATOM 1488 C CA . LEU A 1 199 ? -4.650 -15.787 -3.3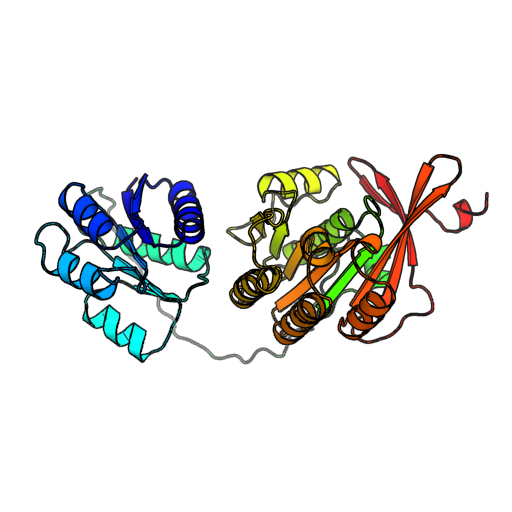31 1.00 88.94 199 LEU A CA 1
ATOM 1489 C C . LEU A 1 199 ? -4.038 -16.596 -2.181 1.00 88.94 199 LEU A C 1
ATOM 1491 O O . LEU A 1 199 ? -4.572 -17.635 -1.805 1.00 88.94 199 LEU A O 1
ATOM 1495 N N . GLY A 1 200 ? -2.948 -16.098 -1.594 1.00 86.31 200 GLY A N 1
ATOM 1496 C CA . GLY A 1 200 ? -2.338 -16.653 -0.385 1.00 86.31 200 GLY A CA 1
ATOM 1497 C C . GLY A 1 200 ? -3.110 -16.356 0.908 1.00 86.31 200 GLY A C 1
ATOM 1498 O O . GLY A 1 200 ? -2.571 -16.566 1.992 1.00 86.31 200 GLY A O 1
ATOM 1499 N N . GLY A 1 201 ? -4.333 -15.818 0.824 1.00 85.88 201 GLY A N 1
ATOM 1500 C CA . GLY A 1 201 ? -5.201 -15.543 1.971 1.00 85.88 201 GLY A CA 1
ATOM 1501 C C . GLY A 1 201 ? -4.787 -14.339 2.820 1.00 85.88 201 GLY A C 1
ATOM 1502 O O . GLY A 1 201 ? -5.233 -14.215 3.961 1.00 85.88 201 GLY A O 1
ATOM 1503 N N . ARG A 1 202 ? -3.923 -13.454 2.309 1.00 87.75 202 ARG A N 1
ATOM 1504 C CA . ARG A 1 202 ? -3.470 -12.252 3.024 1.00 87.75 202 ARG A CA 1
ATOM 1505 C C . ARG A 1 202 ? -4.369 -11.068 2.690 1.00 87.75 202 ARG A C 1
ATOM 1507 O O . ARG A 1 202 ? -4.748 -10.879 1.537 1.00 87.75 202 ARG A O 1
ATOM 1514 N N . SER A 1 203 ? -4.640 -10.229 3.686 1.00 90.69 203 SER A N 1
ATOM 1515 C CA . SER A 1 203 ? -5.203 -8.903 3.441 1.00 90.69 203 SER A CA 1
ATOM 1516 C C . SER A 1 203 ? -4.172 -8.011 2.751 1.00 90.69 203 SER A C 1
ATOM 1518 O O . SER A 1 203 ? -2.968 -8.092 3.029 1.00 90.69 203 SER A O 1
ATOM 1520 N N . VAL A 1 204 ? -4.644 -7.143 1.862 1.00 94.44 204 VAL A N 1
ATOM 1521 C CA . VAL A 1 204 ? -3.829 -6.141 1.183 1.00 94.44 204 VAL A CA 1
ATOM 1522 C C . VAL A 1 204 ? -4.404 -4.759 1.443 1.00 94.44 204 VAL A C 1
ATOM 1524 O O . VAL A 1 204 ? -5.589 -4.519 1.227 1.00 94.44 204 VAL A O 1
ATOM 1527 N N . VAL A 1 205 ? -3.548 -3.836 1.870 1.00 94.06 205 VAL A N 1
ATOM 1528 C CA . VAL A 1 205 ? -3.877 -2.415 1.964 1.00 94.06 205 VAL A CA 1
ATOM 1529 C C . VAL A 1 205 ? -3.024 -1.649 0.968 1.00 94.06 205 VAL A C 1
ATOM 1531 O O . VAL A 1 205 ? -1.800 -1.724 1.011 1.00 94.06 205 VAL A O 1
ATOM 1534 N N . HIS A 1 206 ? -3.663 -0.900 0.080 1.00 93.38 206 HIS A N 1
ATOM 1535 C CA . HIS A 1 206 ? -3.005 -0.165 -0.987 1.00 93.38 206 HIS A CA 1
ATOM 1536 C C . HIS A 1 206 ? -3.214 1.338 -0.794 1.00 93.38 206 HIS A C 1
ATOM 1538 O O . HIS A 1 206 ? -4.310 1.849 -0.970 1.00 93.38 206 HIS A O 1
ATOM 1544 N N . PHE A 1 207 ? -2.164 2.072 -0.463 1.00 92.19 207 PHE A N 1
ATOM 1545 C CA . PHE A 1 207 ? -2.166 3.527 -0.513 1.00 92.19 207 PHE A CA 1
ATOM 1546 C C . PHE A 1 207 ? -1.860 3.958 -1.947 1.00 92.19 207 PHE A C 1
ATOM 1548 O O . PHE A 1 207 ? -0.731 3.775 -2.402 1.00 92.19 207 PHE A O 1
ATOM 1555 N N . SER A 1 208 ? -2.856 4.468 -2.672 1.00 88.06 208 SER A N 1
ATOM 1556 C CA . SER A 1 208 ? -2.747 4.756 -4.105 1.00 88.06 208 SER A CA 1
ATOM 1557 C C . SER A 1 208 ? -3.012 6.218 -4.439 1.00 88.06 208 SER A C 1
ATOM 1559 O O . SER A 1 208 ? -4.017 6.771 -4.009 1.00 88.06 208 SER A O 1
ATOM 1561 N N . THR A 1 209 ? -2.175 6.839 -5.273 1.00 80.44 209 THR A N 1
ATOM 1562 C CA . THR A 1 209 ? -2.483 8.167 -5.847 1.00 80.44 209 THR A CA 1
ATOM 1563 C C . THR A 1 209 ? -3.405 8.103 -7.072 1.00 80.44 209 THR A C 1
ATOM 1565 O O . THR A 1 209 ? -3.835 9.143 -7.566 1.00 80.44 209 THR A O 1
ATOM 1568 N N . GLN A 1 210 ? -3.695 6.904 -7.594 1.00 79.69 210 GLN A N 1
ATOM 1569 C CA . GLN A 1 210 ? -4.343 6.723 -8.903 1.00 79.69 210 GLN A CA 1
ATOM 1570 C C . GLN A 1 210 ? -5.628 5.899 -8.859 1.00 79.69 210 GLN A C 1
ATOM 1572 O O . GLN A 1 210 ? -6.465 6.049 -9.748 1.00 79.69 210 GLN A O 1
ATOM 1577 N N . HIS A 1 211 ? -5.795 5.037 -7.857 1.00 80.69 211 HIS A N 1
ATOM 1578 C CA . HIS A 1 211 ? -6.845 4.026 -7.870 1.00 80.69 211 HIS A CA 1
ATOM 1579 C C . HIS A 1 211 ? -7.722 4.057 -6.619 1.00 80.69 211 HIS A C 1
ATOM 1581 O O . HIS A 1 211 ? -7.247 4.254 -5.504 1.00 80.69 211 HIS A O 1
ATOM 1587 N N . THR A 1 212 ? -9.010 3.787 -6.820 1.00 85.69 212 THR A N 1
ATOM 1588 C CA . THR A 1 212 ? -9.913 3.206 -5.816 1.00 85.69 212 THR A CA 1
ATOM 1589 C C . THR A 1 212 ? -9.829 1.677 -5.859 1.00 85.69 212 THR A C 1
ATOM 1591 O O . THR A 1 212 ? -9.289 1.117 -6.816 1.00 85.69 212 THR A O 1
ATOM 1594 N N . ALA A 1 213 ? -10.410 0.990 -4.870 1.00 84.56 213 ALA A N 1
ATOM 1595 C CA . ALA A 1 213 ? -10.467 -0.475 -4.849 1.00 84.56 213 ALA A CA 1
ATOM 1596 C C . ALA A 1 213 ? -11.129 -1.050 -6.108 1.00 84.56 213 ALA A C 1
ATOM 1598 O O . ALA A 1 213 ? -10.547 -1.909 -6.764 1.00 84.56 213 ALA A O 1
ATOM 1599 N N . GLU A 1 214 ? -12.286 -0.509 -6.493 1.00 87.12 214 GLU A N 1
ATOM 1600 C CA . GLU A 1 214 ? -13.010 -0.917 -7.702 1.00 87.12 214 GLU A CA 1
ATOM 1601 C C . GLU A 1 214 ? -12.155 -0.736 -8.960 1.00 87.12 214 GLU A C 1
ATOM 1603 O O . GLU A 1 214 ? -11.958 -1.688 -9.713 1.00 87.12 214 GLU A O 1
ATOM 1608 N N . SER A 1 215 ? -11.563 0.451 -9.145 1.00 90.31 215 SER A N 1
ATOM 1609 C CA . SER A 1 215 ? -10.742 0.732 -10.330 1.00 90.31 215 SER A CA 1
ATOM 1610 C C . SER A 1 215 ? -9.468 -0.119 -10.386 1.00 90.31 215 SER A C 1
ATOM 1612 O O . SER A 1 215 ? -9.019 -0.481 -11.471 1.00 90.31 215 SER A O 1
ATOM 1614 N N . LEU A 1 216 ? -8.882 -0.460 -9.230 1.00 90.56 216 LEU A N 1
ATOM 1615 C CA . LEU A 1 216 ? -7.717 -1.336 -9.160 1.00 90.56 216 LEU A CA 1
ATOM 1616 C C . LEU A 1 216 ? -8.100 -2.759 -9.569 1.00 90.56 216 LEU A C 1
ATOM 1618 O O . LEU A 1 216 ? -7.400 -3.366 -10.372 1.00 90.56 216 LEU A O 1
ATOM 1622 N N . VAL A 1 217 ? -9.215 -3.277 -9.050 1.00 91.44 217 VAL A N 1
ATOM 1623 C CA . VAL A 1 217 ? -9.711 -4.628 -9.352 1.00 91.44 217 VAL A CA 1
ATOM 1624 C C . VAL A 1 217 ? -10.090 -4.752 -10.825 1.00 91.44 217 VAL A C 1
ATOM 1626 O O . VAL A 1 217 ? -9.701 -5.720 -11.473 1.00 91.44 217 VAL A O 1
ATOM 1629 N N . GLU A 1 218 ? -10.781 -3.757 -11.383 1.00 90.62 218 GLU A N 1
ATOM 1630 C CA . GLU A 1 218 ? -11.120 -3.719 -12.808 1.00 90.62 218 GLU A CA 1
ATOM 1631 C C . GLU A 1 218 ? -9.852 -3.702 -13.676 1.00 90.62 218 GLU A C 1
ATOM 1633 O O . GLU A 1 218 ? -9.709 -4.490 -14.616 1.00 90.62 218 GLU A O 1
ATOM 1638 N N . GLN A 1 219 ? -8.872 -2.872 -13.311 1.00 91.56 219 GLN A N 1
ATOM 1639 C CA . GLN A 1 219 ? -7.607 -2.794 -14.031 1.00 91.56 219 GLN A CA 1
ATOM 1640 C C . GLN A 1 219 ? -6.774 -4.077 -13.898 1.00 91.56 219 GLN A C 1
ATOM 1642 O O . GLN A 1 219 ? -6.093 -4.449 -14.855 1.00 91.56 219 GLN A O 1
ATOM 1647 N N . MET A 1 220 ? -6.842 -4.777 -12.764 1.00 93.75 220 MET A N 1
ATOM 1648 C CA . MET A 1 220 ? -6.242 -6.100 -12.569 1.00 93.75 220 MET A CA 1
ATOM 1649 C C . MET A 1 220 ? -6.929 -7.166 -13.433 1.00 93.75 220 MET A C 1
ATOM 1651 O O . MET A 1 220 ? -6.248 -7.908 -14.143 1.00 93.75 220 MET A O 1
ATOM 1655 N N . GLY A 1 221 ? -8.263 -7.180 -13.479 1.00 91.62 221 GLY A N 1
ATOM 1656 C CA . GLY A 1 221 ? -9.024 -8.050 -14.379 1.00 91.62 221 GLY A CA 1
ATOM 1657 C C . GLY A 1 221 ? -8.649 -7.833 -15.850 1.00 91.62 221 GLY A C 1
ATOM 1658 O O . GLY A 1 221 ? -8.441 -8.797 -16.584 1.00 91.62 221 GLY A O 1
ATOM 1659 N N . SER A 1 222 ? -8.435 -6.576 -16.257 1.00 89.12 222 SER A N 1
ATOM 1660 C CA . SER A 1 222 ? -8.034 -6.219 -17.629 1.00 89.12 222 SER A CA 1
ATOM 1661 C C . SER A 1 222 ? -6.655 -6.743 -18.055 1.00 89.12 222 SER A C 1
ATOM 1663 O O . SER A 1 222 ? -6.337 -6.717 -19.241 1.00 89.12 222 SER A O 1
ATOM 1665 N N . ILE A 1 223 ? -5.829 -7.205 -17.110 1.00 89.25 223 ILE A N 1
ATOM 1666 C CA . ILE A 1 223 ? -4.500 -7.786 -17.362 1.00 89.25 223 ILE A CA 1
ATOM 1667 C C . ILE A 1 223 ? -4.426 -9.271 -16.975 1.00 89.25 223 ILE A C 1
ATOM 1669 O O . ILE A 1 223 ? -3.332 -9.799 -16.787 1.00 89.25 223 ILE A O 1
ATOM 1673 N N . GLY A 1 224 ? -5.575 -9.938 -16.835 1.00 85.19 224 GLY A N 1
ATOM 1674 C CA . GLY A 1 224 ? -5.648 -11.371 -16.538 1.00 85.19 224 GLY A CA 1
ATOM 1675 C C . GLY A 1 224 ? -5.482 -11.733 -15.057 1.00 85.19 224 GLY A C 1
ATOM 1676 O O . GLY A 1 224 ? -5.263 -12.900 -14.743 1.00 85.19 224 GLY A O 1
ATOM 1677 N N . LEU A 1 225 ? -5.584 -10.761 -14.143 1.00 90.44 225 LEU A N 1
ATOM 1678 C CA . LEU A 1 225 ? -5.517 -10.961 -12.690 1.00 90.44 225 LEU A CA 1
ATOM 1679 C C . LEU A 1 225 ? -6.916 -10.842 -12.067 1.00 90.44 225 LEU A C 1
ATOM 1681 O O . LEU A 1 225 ? -7.234 -9.854 -11.406 1.00 90.44 225 LEU A O 1
ATOM 1685 N N . ASP A 1 226 ? -7.771 -11.838 -12.303 1.00 89.12 226 ASP A N 1
ATOM 1686 C CA . ASP A 1 226 ? -9.155 -11.826 -11.818 1.00 89.12 226 ASP A CA 1
ATOM 1687 C C . ASP A 1 226 ? -9.256 -12.179 -10.322 1.00 89.12 226 ASP A C 1
ATOM 1689 O O . ASP A 1 226 ? -8.993 -13.305 -9.892 1.00 89.12 226 ASP A O 1
ATOM 1693 N N . LEU A 1 227 ? -9.675 -11.198 -9.522 1.00 86.81 227 LEU A N 1
ATOM 1694 C CA . LEU A 1 227 ? -9.889 -11.334 -8.081 1.00 86.81 227 LEU A CA 1
ATOM 1695 C C . LEU A 1 227 ? -11.360 -11.535 -7.691 1.00 86.81 227 LEU A C 1
ATOM 1697 O O . LEU A 1 227 ? -11.644 -11.690 -6.506 1.00 86.81 227 LEU A O 1
ATOM 1701 N N . SER A 1 228 ? -12.296 -11.567 -8.642 1.00 81.56 228 SER A N 1
ATOM 1702 C CA . SER A 1 228 ? -13.744 -11.552 -8.378 1.00 81.56 228 SER A CA 1
ATOM 1703 C C . SER A 1 228 ? -14.220 -12.623 -7.387 1.00 81.56 228 SER A C 1
ATOM 1705 O O . SER A 1 228 ? -15.066 -12.344 -6.542 1.00 81.56 228 SER A O 1
ATOM 1707 N N . GLN A 1 229 ? -13.650 -13.830 -7.437 1.00 79.69 229 GLN A N 1
ATOM 1708 C CA . GLN A 1 229 ? -14.000 -14.943 -6.537 1.00 79.69 229 GLN A CA 1
ATOM 1709 C C . GLN A 1 229 ? -13.213 -14.958 -5.218 1.00 79.69 229 GLN A C 1
ATOM 1711 O O . GLN A 1 229 ? -13.544 -15.715 -4.305 1.00 79.69 229 GLN A O 1
ATOM 1716 N N . HIS A 1 230 ? -12.167 -14.140 -5.124 1.00 78.81 230 HIS A N 1
ATOM 1717 C CA . HIS A 1 230 ? -11.218 -14.129 -4.013 1.00 78.81 230 HIS A CA 1
ATOM 1718 C C . HIS A 1 230 ? -11.398 -12.915 -3.101 1.00 78.81 230 HIS A C 1
ATOM 1720 O O . HIS A 1 230 ? -10.882 -12.921 -1.988 1.00 78.81 230 HIS A O 1
ATOM 1726 N N . LEU A 1 231 ? -12.141 -11.893 -3.533 1.00 77.69 231 LEU A N 1
ATOM 1727 C CA . LEU A 1 231 ? -12.507 -10.755 -2.694 1.00 77.69 231 LEU A CA 1
ATOM 1728 C C . LEU A 1 231 ? -13.615 -11.174 -1.722 1.00 77.69 231 LEU A C 1
ATOM 1730 O O . LEU A 1 231 ? -14.751 -11.432 -2.117 1.00 77.69 231 LEU A O 1
ATOM 1734 N N . GLN A 1 232 ? -13.270 -11.269 -0.441 1.00 64.06 232 GLN A N 1
ATOM 1735 C CA . GLN A 1 232 ? -14.205 -11.570 0.639 1.00 64.06 232 GLN A CA 1
ATOM 1736 C C . GLN A 1 232 ? -13.980 -10.572 1.773 1.00 64.06 232 GLN A C 1
ATOM 1738 O O . GLN A 1 232 ? -12.883 -10.494 2.326 1.00 64.06 232 GLN A O 1
ATOM 1743 N N . GLY A 1 233 ? -15.027 -9.825 2.133 1.00 63.22 233 GLY A N 1
ATOM 1744 C CA . GLY A 1 233 ? -14.923 -8.767 3.141 1.00 63.22 233 GLY A CA 1
ATOM 1745 C C . GLY A 1 233 ? -13.916 -7.689 2.728 1.00 63.22 233 GLY A C 1
ATOM 1746 O O . GLY A 1 233 ? -13.939 -7.239 1.588 1.00 63.22 233 GLY A O 1
ATOM 1747 N N . ASP A 1 234 ? -13.019 -7.324 3.646 1.00 66.50 234 ASP A N 1
ATOM 1748 C CA . ASP A 1 234 ? -12.055 -6.223 3.488 1.00 66.50 234 ASP A CA 1
ATOM 1749 C C . ASP A 1 234 ? -10.631 -6.725 3.170 1.00 66.50 234 ASP A C 1
ATOM 1751 O O . ASP A 1 234 ? -9.631 -6.145 3.596 1.00 66.50 234 ASP A O 1
ATOM 1755 N N . ASN A 1 235 ? -10.496 -7.849 2.459 1.00 80.88 235 ASN A N 1
ATOM 1756 C CA . ASN A 1 235 ? -9.176 -8.411 2.151 1.00 80.88 235 ASN A CA 1
ATOM 1757 C C . ASN A 1 235 ? -8.386 -7.616 1.092 1.00 80.88 235 ASN A C 1
ATOM 1759 O O . ASN A 1 235 ? -7.189 -7.854 0.938 1.00 80.88 235 ASN A O 1
ATOM 1763 N N . LEU A 1 236 ? -9.013 -6.650 0.417 1.00 87.00 236 LEU A N 1
ATOM 1764 C CA . LEU A 1 236 ? -8.345 -5.598 -0.345 1.00 87.00 236 LEU A CA 1
ATOM 1765 C C . LEU A 1 236 ? -8.965 -4.244 0.011 1.00 87.00 236 LEU A C 1
ATOM 1767 O O . LEU A 1 236 ? -10.130 -3.994 -0.285 1.00 87.00 236 LEU A O 1
ATOM 1771 N N . VAL A 1 237 ? -8.165 -3.353 0.589 1.00 86.44 237 VAL A N 1
ATOM 1772 C CA . VAL A 1 237 ? -8.556 -1.970 0.893 1.00 86.44 237 VAL A CA 1
ATOM 1773 C C . VAL A 1 237 ? -7.639 -1.025 0.138 1.00 86.44 237 VAL A C 1
ATOM 1775 O O . VAL A 1 237 ? -6.425 -1.219 0.128 1.00 86.44 237 VAL A O 1
ATOM 1778 N N . VAL A 1 238 ? -8.198 0.014 -0.482 1.00 86.19 238 VAL A N 1
ATOM 1779 C CA . VAL A 1 238 ? -7.413 1.033 -1.185 1.00 86.19 238 VAL A CA 1
ATOM 1780 C C . VAL A 1 238 ? -7.680 2.402 -0.576 1.00 86.19 238 VAL A C 1
ATOM 1782 O O . VAL A 1 238 ? -8.804 2.895 -0.621 1.00 86.19 238 VAL A O 1
ATOM 1785 N N . TYR A 1 239 ? -6.637 3.012 -0.020 1.00 82.44 239 TYR A N 1
ATOM 1786 C CA . TYR A 1 239 ? -6.660 4.366 0.516 1.00 82.44 239 TYR A CA 1
ATOM 1787 C C . TYR A 1 239 ? -6.146 5.352 -0.535 1.00 82.44 239 TYR A C 1
ATOM 1789 O O . TYR A 1 239 ? -5.001 5.221 -0.977 1.00 82.44 239 TYR A O 1
ATOM 1797 N N . PRO A 1 240 ? -6.942 6.358 -0.929 1.00 78.81 240 PRO A N 1
ATOM 1798 C CA . PRO A 1 240 ? -6.470 7.388 -1.835 1.00 78.81 240 PRO A CA 1
ATOM 1799 C C . PRO A 1 240 ? -5.413 8.263 -1.145 1.00 78.81 240 PRO A C 1
ATOM 1801 O O . PRO A 1 240 ? -5.630 8.781 -0.051 1.00 78.81 240 PRO A O 1
ATOM 1804 N N . LEU A 1 241 ? -4.271 8.445 -1.802 1.00 80.62 241 LEU A N 1
ATOM 1805 C CA . LEU A 1 241 ? -3.244 9.407 -1.428 1.00 80.62 241 LEU A CA 1
ATOM 1806 C C . LEU A 1 241 ? -3.427 10.674 -2.257 1.00 80.62 241 LEU A C 1
ATOM 1808 O O . LEU A 1 241 ? -3.220 10.668 -3.471 1.00 80.62 241 LEU A O 1
ATOM 1812 N N . GLU A 1 242 ? -3.777 11.774 -1.600 1.00 72.31 242 GLU A N 1
ATOM 1813 C CA . GLU A 1 242 ? -3.784 13.078 -2.253 1.00 72.31 242 GLU A CA 1
ATOM 1814 C C . GLU A 1 242 ? -2.343 13.548 -2.497 1.00 72.31 242 GLU A C 1
ATOM 1816 O O . GLU A 1 242 ? -1.432 13.308 -1.686 1.00 72.31 242 GLU A O 1
ATOM 1821 N N . ALA A 1 243 ? -2.135 14.197 -3.645 1.00 69.94 243 ALA A N 1
ATOM 1822 C CA . ALA A 1 243 ? -0.877 14.865 -3.934 1.00 69.94 243 ALA A CA 1
ATOM 1823 C C . ALA A 1 243 ? -0.651 15.965 -2.884 1.00 69.94 243 ALA A C 1
ATOM 1825 O O . ALA A 1 243 ? -1.603 16.674 -2.541 1.00 69.94 243 ALA A O 1
ATOM 1826 N N . PRO A 1 244 ? 0.579 16.115 -2.369 1.00 70.12 244 PRO A N 1
ATOM 1827 C CA . PRO A 1 244 ? 0.843 17.087 -1.324 1.00 70.12 244 PRO A CA 1
ATOM 1828 C C . PRO A 1 244 ? 0.507 18.502 -1.805 1.00 70.12 244 PRO A C 1
ATOM 1830 O O . PRO A 1 244 ? 0.901 18.924 -2.897 1.00 70.12 244 PRO A O 1
ATOM 1833 N N . SER A 1 245 ? -0.265 19.229 -0.998 1.00 68.00 245 SER A N 1
ATOM 1834 C CA . SER A 1 245 ? -0.672 20.598 -1.323 1.00 68.00 245 SER A CA 1
ATOM 1835 C C . SER A 1 245 ? 0.460 21.589 -1.037 1.00 68.00 245 SER A C 1
ATOM 1837 O O . SER A 1 245 ? 1.297 21.357 -0.169 1.00 68.00 245 SER A O 1
ATOM 1839 N N . ALA A 1 246 ? 0.464 22.744 -1.711 1.00 62.97 246 ALA A N 1
ATOM 1840 C CA . ALA A 1 246 ? 1.496 23.774 -1.522 1.00 62.97 246 ALA A CA 1
ATOM 1841 C C . ALA A 1 246 ? 1.593 24.328 -0.081 1.00 62.97 246 ALA A C 1
ATOM 1843 O O . ALA A 1 246 ? 2.581 24.976 0.253 1.00 62.97 246 ALA A O 1
ATOM 1844 N N . ASN A 1 247 ? 0.576 24.083 0.754 1.00 61.41 247 ASN A N 1
ATOM 1845 C CA . ASN A 1 247 ? 0.499 24.553 2.137 1.00 61.41 247 ASN A CA 1
ATOM 1846 C C . ASN A 1 247 ? 0.830 23.463 3.173 1.00 61.41 247 ASN A C 1
ATOM 1848 O O . ASN A 1 247 ? 0.805 23.757 4.368 1.00 61.41 247 ASN A O 1
ATOM 1852 N N . GLU A 1 248 ? 1.091 22.218 2.759 1.00 64.12 248 GLU A N 1
ATOM 1853 C CA . GLU A 1 248 ? 1.514 21.164 3.687 1.00 64.12 248 GLU A CA 1
ATOM 1854 C C . GLU A 1 248 ? 2.940 21.416 4.177 1.00 64.12 248 GLU A C 1
ATOM 1856 O O . GLU A 1 248 ? 3.826 21.748 3.390 1.00 64.12 248 GLU A O 1
ATOM 1861 N N . ASP A 1 249 ? 3.171 21.218 5.478 1.00 66.44 249 ASP A N 1
ATOM 1862 C CA . ASP A 1 249 ? 4.519 21.223 6.039 1.00 66.44 249 ASP A CA 1
ATOM 1863 C C . ASP A 1 249 ? 5.313 20.037 5.460 1.00 66.44 249 ASP A C 1
ATOM 1865 O O . ASP A 1 249 ? 4.994 18.882 5.776 1.00 66.44 249 ASP A O 1
ATOM 1869 N N . PRO A 1 250 ? 6.383 20.281 4.672 1.00 59.59 250 PRO A N 1
ATOM 1870 C CA . PRO A 1 250 ? 7.203 19.219 4.098 1.00 59.59 250 PRO A CA 1
ATOM 1871 C C . PRO A 1 250 ? 7.823 18.283 5.141 1.00 59.59 250 PRO A C 1
ATOM 1873 O O . PRO A 1 250 ? 8.198 17.156 4.808 1.00 59.59 250 PRO A O 1
ATOM 1876 N N . GLY A 1 251 ? 7.936 18.737 6.396 1.00 60.03 251 GLY A N 1
ATOM 1877 C CA . GLY A 1 251 ? 8.394 17.941 7.530 1.00 60.03 251 GLY A CA 1
ATOM 1878 C C . GLY A 1 251 ? 7.398 16.874 7.993 1.00 60.03 251 GLY A C 1
ATOM 1879 O O . GLY A 1 251 ? 7.833 15.863 8.547 1.00 60.03 251 GLY A O 1
ATOM 1880 N N . ASN A 1 252 ? 6.097 17.051 7.734 1.00 69.69 252 ASN A N 1
ATOM 1881 C CA . ASN A 1 252 ? 5.032 16.174 8.236 1.00 69.69 252 ASN A CA 1
ATOM 1882 C C . ASN A 1 252 ? 4.419 15.252 7.163 1.00 69.69 252 ASN A C 1
ATOM 1884 O O . ASN A 1 252 ? 3.744 14.282 7.503 1.00 69.69 252 ASN A O 1
ATOM 1888 N N . ILE A 1 253 ? 4.718 15.492 5.879 1.00 76.06 253 ILE A N 1
ATOM 1889 C CA . ILE A 1 253 ? 4.185 14.760 4.708 1.00 76.06 253 ILE A CA 1
ATOM 1890 C C . ILE A 1 253 ? 4.251 13.231 4.848 1.00 76.06 253 ILE A C 1
ATOM 1892 O O . ILE A 1 253 ? 3.369 12.521 4.361 1.00 76.06 253 ILE A O 1
ATOM 1896 N N . PHE A 1 254 ? 5.312 12.713 5.470 1.00 86.00 254 PHE A N 1
ATOM 1897 C CA . PHE A 1 254 ? 5.501 11.278 5.676 1.00 86.00 254 PHE A CA 1
ATOM 1898 C C . PHE A 1 254 ? 5.042 10.783 7.048 1.00 86.00 254 PHE A C 1
ATOM 1900 O O . PHE A 1 254 ? 4.811 9.587 7.196 1.00 86.00 254 PHE A O 1
ATOM 1907 N N . ALA A 1 255 ? 4.927 11.656 8.050 1.00 79.88 255 ALA A N 1
ATOM 1908 C CA . ALA A 1 255 ? 4.584 11.242 9.407 1.00 79.88 255 ALA A CA 1
ATOM 1909 C C . ALA A 1 255 ? 3.148 10.710 9.478 1.00 79.88 255 ALA A C 1
ATOM 1911 O O . ALA A 1 255 ? 2.928 9.647 10.047 1.00 79.88 255 ALA A O 1
ATOM 1912 N N . GLU A 1 256 ? 2.201 11.383 8.820 1.00 78.44 256 GLU A N 1
ATOM 1913 C CA . GLU A 1 256 ? 0.810 10.919 8.730 1.00 78.44 256 GLU A CA 1
ATOM 1914 C C . GLU A 1 256 ? 0.715 9.544 8.061 1.00 78.44 256 GLU A C 1
ATOM 1916 O O . GLU A 1 256 ? 0.056 8.641 8.572 1.00 78.44 256 GLU A O 1
ATOM 1921 N N . LEU A 1 257 ? 1.454 9.350 6.965 1.00 85.31 257 LEU A N 1
ATOM 1922 C CA . LEU A 1 257 ? 1.498 8.072 6.264 1.00 85.31 257 LEU A CA 1
ATOM 1923 C C . LEU A 1 257 ? 2.098 6.960 7.138 1.00 85.31 257 LEU A C 1
ATOM 1925 O O . LEU A 1 257 ? 1.600 5.838 7.119 1.00 85.31 257 LEU A O 1
ATOM 1929 N N . VAL A 1 258 ? 3.134 7.255 7.932 1.00 85.69 258 VAL A N 1
ATOM 1930 C CA . VAL A 1 258 ? 3.683 6.295 8.907 1.00 85.69 258 VAL A CA 1
ATOM 1931 C C . VAL A 1 258 ? 2.632 5.922 9.946 1.00 85.69 258 VAL A C 1
ATOM 1933 O O . VAL A 1 258 ? 2.477 4.736 10.219 1.00 85.69 258 VAL A O 1
ATOM 1936 N N . THR A 1 259 ? 1.892 6.892 10.483 1.00 80.06 259 THR A N 1
ATOM 1937 C CA . THR A 1 259 ? 0.813 6.634 11.446 1.00 80.06 259 THR A CA 1
ATOM 1938 C C . THR A 1 259 ? -0.269 5.736 10.845 1.00 80.06 259 THR A C 1
ATOM 1940 O O . THR A 1 259 ? -0.712 4.790 11.491 1.00 80.06 259 THR A O 1
ATOM 1943 N N . TRP A 1 260 ? -0.664 5.968 9.589 1.00 82.19 260 TRP A N 1
ATOM 1944 C CA . TRP A 1 260 ? -1.634 5.111 8.900 1.00 82.19 260 TRP A CA 1
ATOM 1945 C C . TRP A 1 260 ? -1.108 3.688 8.686 1.00 82.19 260 TRP A C 1
ATOM 1947 O O . TRP A 1 260 ? -1.840 2.727 8.904 1.00 82.19 260 TRP A O 1
ATOM 1957 N N . ILE A 1 261 ? 0.162 3.538 8.299 1.00 83.69 261 ILE A N 1
ATOM 1958 C CA . ILE A 1 261 ? 0.807 2.228 8.119 1.00 83.69 261 ILE A CA 1
ATOM 1959 C C . ILE A 1 261 ? 0.941 1.479 9.453 1.00 83.69 261 ILE A C 1
ATOM 1961 O O . ILE A 1 261 ? 0.759 0.261 9.500 1.00 83.69 261 ILE A O 1
ATOM 1965 N N . ASP A 1 262 ? 1.264 2.184 10.538 1.00 86.06 262 ASP A N 1
ATOM 1966 C CA . ASP A 1 262 ? 1.386 1.600 11.878 1.00 86.06 262 ASP A CA 1
ATOM 1967 C C . ASP A 1 262 ? 0.050 1.014 12.362 1.00 86.06 262 ASP A C 1
ATOM 1969 O O . ASP A 1 262 ? 0.008 -0.090 12.910 1.00 86.06 262 ASP A O 1
ATOM 1973 N N . GLY A 1 263 ? -1.048 1.696 12.024 1.00 76.75 263 GLY A N 1
ATOM 1974 C CA . GLY A 1 263 ? -2.418 1.267 12.289 1.00 76.75 263 GLY A CA 1
ATOM 1975 C C . GLY A 1 263 ? -2.863 -0.038 11.641 1.00 76.75 263 GLY A C 1
ATOM 1976 O O . GLY A 1 263 ? -3.847 -0.626 12.079 1.00 76.75 263 GLY A O 1
ATOM 1977 N N . ILE A 1 264 ? -2.174 -0.500 10.597 1.00 80.06 264 ILE A N 1
ATOM 1978 C CA . ILE A 1 264 ? -2.556 -1.711 9.867 1.00 80.06 264 ILE A CA 1
ATOM 1979 C C . ILE A 1 264 ? -1.882 -2.908 10.538 1.00 80.06 264 ILE A C 1
ATOM 1981 O O . ILE A 1 264 ? -0.671 -3.060 10.401 1.00 80.06 264 ILE A O 1
ATOM 1985 N N . PRO A 1 265 ? -2.612 -3.795 11.236 1.00 73.12 265 PRO A N 1
ATOM 1986 C CA . PRO A 1 265 ? -1.995 -4.798 12.102 1.00 73.12 265 PRO A CA 1
ATOM 1987 C C . PRO A 1 265 ? -1.164 -5.831 11.330 1.00 73.12 265 PRO A C 1
ATOM 1989 O O . PRO A 1 265 ? -0.080 -6.212 11.785 1.00 73.12 265 PRO A O 1
ATOM 1992 N N . GLN A 1 266 ? -1.649 -6.250 10.158 1.00 85.00 266 GLN A N 1
ATOM 1993 C CA . GLN A 1 266 ? -1.112 -7.356 9.366 1.00 85.00 266 GLN A CA 1
ATOM 1994 C C . GLN A 1 266 ? -1.451 -7.211 7.875 1.00 85.00 266 GLN A C 1
ATOM 1996 O O . GLN A 1 266 ? -2.313 -6.421 7.494 1.00 85.00 266 GLN A O 1
ATOM 2001 N N . GLY A 1 267 ? -0.811 -8.035 7.050 1.00 90.44 267 GLY A N 1
ATOM 2002 C CA . GLY A 1 267 ? -1.050 -8.141 5.616 1.00 90.44 267 GLY A CA 1
ATOM 2003 C C . GLY A 1 267 ? 0.102 -7.607 4.769 1.00 90.44 267 GLY A C 1
ATOM 2004 O O . GLY A 1 267 ? 1.230 -7.404 5.236 1.00 90.44 267 GLY A O 1
ATOM 2005 N N . LEU A 1 268 ? -0.195 -7.413 3.488 1.00 96.94 268 LEU A N 1
ATOM 2006 C CA . LEU A 1 268 ? 0.673 -6.718 2.549 1.00 96.94 268 LEU A CA 1
ATOM 2007 C C . LEU A 1 268 ? 0.230 -5.258 2.449 1.00 96.94 268 LEU A C 1
ATOM 2009 O O . LEU A 1 268 ? -0.901 -4.973 2.069 1.00 96.94 268 LEU A O 1
ATOM 2013 N N . ILE A 1 269 ? 1.127 -4.334 2.754 1.00 97.75 269 ILE A N 1
ATOM 2014 C CA . ILE A 1 269 ? 0.881 -2.901 2.624 1.00 97.75 269 ILE A CA 1
ATOM 2015 C C . ILE A 1 269 ? 1.635 -2.414 1.394 1.00 97.75 269 ILE A C 1
ATOM 2017 O O . ILE A 1 269 ? 2.845 -2.598 1.306 1.00 97.75 269 ILE A O 1
ATOM 2021 N N . VAL A 1 270 ? 0.942 -1.794 0.447 1.00 98.00 270 VAL A N 1
ATOM 2022 C CA . VAL A 1 270 ? 1.532 -1.223 -0.766 1.00 98.00 270 VAL A CA 1
ATOM 2023 C C . VAL A 1 270 ? 1.363 0.286 -0.731 1.00 98.00 270 VAL A C 1
ATOM 2025 O O . VAL A 1 270 ? 0.261 0.779 -0.528 1.00 98.00 270 VAL A O 1
ATOM 2028 N N . VAL A 1 271 ? 2.446 1.026 -0.938 1.00 96.50 271 VAL A N 1
ATOM 2029 C CA . VAL A 1 271 ? 2.444 2.486 -1.051 1.00 96.50 271 VAL A CA 1
ATOM 2030 C C . VAL A 1 271 ? 2.835 2.863 -2.480 1.00 96.50 271 VAL A C 1
ATOM 2032 O O . VAL A 1 271 ? 4.024 2.935 -2.798 1.00 96.50 271 VAL A O 1
ATOM 2035 N N . ASP A 1 272 ? 1.835 3.083 -3.340 1.00 93.31 272 ASP A N 1
ATOM 2036 C CA . ASP A 1 272 ? 1.978 3.426 -4.763 1.00 93.31 272 ASP A CA 1
ATOM 2037 C C . ASP A 1 272 ? 1.389 4.820 -5.083 1.00 93.31 272 ASP A C 1
ATOM 2039 O O . ASP A 1 272 ? 0.212 4.980 -5.382 1.00 93.31 272 ASP A O 1
ATOM 2043 N N . SER A 1 273 ? 2.151 5.907 -5.021 1.00 92.00 273 SER A N 1
ATOM 2044 C CA . SER A 1 273 ? 3.603 5.968 -4.851 1.00 92.00 273 SER A CA 1
ATOM 2045 C C . SER A 1 273 ? 4.003 7.052 -3.862 1.00 92.00 273 SER A C 1
ATOM 2047 O O . SER A 1 273 ? 3.255 7.995 -3.615 1.00 92.00 273 SER A O 1
ATOM 2049 N N . VAL A 1 274 ? 5.232 6.970 -3.355 1.00 92.38 274 VAL A N 1
ATOM 2050 C CA . VAL A 1 274 ? 5.824 8.045 -2.543 1.00 92.38 274 VAL A CA 1
ATOM 2051 C C . VAL A 1 274 ? 6.481 9.140 -3.386 1.00 92.38 274 VAL A C 1
ATOM 2053 O O . VAL A 1 274 ? 7.072 10.056 -2.826 1.00 92.38 274 VAL A O 1
ATOM 2056 N N . SER A 1 275 ? 6.415 9.056 -4.718 1.00 91.12 275 SER A N 1
ATOM 2057 C CA . SER A 1 275 ? 7.238 9.865 -5.632 1.00 91.12 275 SER A CA 1
ATOM 2058 C C . SER A 1 275 ? 6.999 11.368 -5.481 1.00 91.12 275 SER A C 1
ATOM 2060 O O . SER A 1 275 ? 7.959 12.119 -5.327 1.00 91.12 275 SER A O 1
ATOM 2062 N N . ASP A 1 276 ? 5.735 11.797 -5.459 1.00 88.00 276 ASP A N 1
ATOM 2063 C CA . ASP A 1 276 ? 5.376 13.221 -5.368 1.00 88.00 276 ASP A CA 1
ATOM 2064 C C . ASP A 1 276 ? 5.762 13.815 -4.008 1.00 88.00 276 ASP A C 1
ATOM 2066 O O . ASP A 1 276 ? 6.263 14.933 -3.925 1.00 88.00 276 ASP A O 1
ATOM 2070 N N . ARG A 1 277 ? 5.603 13.024 -2.940 1.00 89.69 277 ARG A N 1
ATOM 2071 C CA . ARG A 1 277 ? 5.996 13.382 -1.571 1.00 89.69 277 ARG A CA 1
ATOM 2072 C C . ARG A 1 277 ? 7.514 13.465 -1.437 1.00 89.69 277 ARG A C 1
ATOM 2074 O O . ARG A 1 277 ? 8.041 14.447 -0.930 1.00 89.69 277 ARG A O 1
ATOM 2081 N N . ALA A 1 278 ? 8.231 12.475 -1.962 1.00 89.75 278 ALA A N 1
ATOM 2082 C CA . ALA A 1 278 ? 9.689 12.442 -1.938 1.00 89.75 278 ALA A CA 1
ATOM 2083 C C . ALA A 1 278 ? 10.318 13.606 -2.718 1.00 89.75 278 ALA A C 1
ATOM 2085 O O . ALA A 1 278 ? 11.334 14.132 -2.276 1.00 89.75 278 ALA A O 1
ATOM 2086 N N . ALA A 1 279 ? 9.700 14.041 -3.822 1.00 88.62 279 ALA A N 1
ATOM 2087 C CA . ALA A 1 279 ? 10.216 15.122 -4.662 1.00 88.62 279 ALA A CA 1
ATOM 2088 C C . ALA A 1 279 ? 10.277 16.489 -3.956 1.00 88.62 279 ALA A C 1
ATOM 2090 O O . ALA A 1 279 ? 11.096 17.327 -4.330 1.00 88.62 279 ALA A O 1
ATOM 2091 N N . ILE A 1 280 ? 9.418 16.726 -2.959 1.00 86.75 280 ILE A N 1
ATOM 2092 C CA . ILE A 1 280 ? 9.334 18.008 -2.237 1.00 86.75 280 ILE A CA 1
ATOM 2093 C C . ILE A 1 280 ? 9.786 17.918 -0.773 1.00 86.75 280 ILE A C 1
ATOM 2095 O O . ILE A 1 280 ? 9.852 18.931 -0.077 1.00 86.75 280 ILE A O 1
ATOM 2099 N N . SER A 1 281 ? 10.087 16.715 -0.286 1.00 87.06 281 SER A N 1
ATOM 2100 C CA . SER A 1 281 ? 10.545 16.485 1.081 1.00 87.06 281 SER A CA 1
ATOM 2101 C C . SER A 1 281 ? 12.066 16.535 1.192 1.00 87.06 281 SER A C 1
ATOM 2103 O O . SER A 1 281 ? 12.801 16.154 0.286 1.00 87.06 281 SER A O 1
ATOM 2105 N N . ALA A 1 282 ? 12.557 16.932 2.366 1.00 88.50 282 ALA A N 1
ATOM 2106 C CA . ALA A 1 282 ? 13.975 16.819 2.680 1.00 88.50 282 ALA A CA 1
ATOM 2107 C C . ALA A 1 282 ? 14.417 15.346 2.764 1.00 88.50 282 ALA A C 1
ATOM 2109 O O . ALA A 1 282 ? 13.690 14.501 3.291 1.00 88.50 282 ALA A O 1
ATOM 2110 N N . ASP A 1 283 ? 15.666 15.060 2.387 1.00 89.56 283 ASP A N 1
ATOM 2111 C CA . ASP A 1 283 ? 16.292 13.730 2.456 1.00 89.56 283 ASP A CA 1
ATOM 2112 C C . ASP A 1 283 ? 16.078 13.018 3.796 1.00 89.56 283 ASP A C 1
ATOM 2114 O O . ASP A 1 283 ? 15.838 11.811 3.860 1.00 89.56 283 ASP A O 1
ATOM 2118 N N . ARG A 1 284 ? 16.155 13.775 4.898 1.00 89.44 284 ARG A N 1
ATOM 2119 C CA . ARG A 1 284 ? 15.955 13.253 6.253 1.00 89.44 284 ARG A CA 1
ATOM 2120 C C . ARG A 1 284 ? 14.544 12.701 6.455 1.00 89.44 284 ARG A C 1
ATOM 2122 O O . ARG A 1 284 ? 14.404 11.696 7.148 1.00 89.44 284 ARG A O 1
ATOM 2129 N N . ALA A 1 285 ? 13.527 13.335 5.877 1.00 90.06 285 ALA A N 1
ATOM 2130 C CA . ALA A 1 285 ? 12.141 12.895 5.987 1.00 90.06 285 ALA A CA 1
ATOM 2131 C C . ALA A 1 285 ? 11.915 11.601 5.192 1.00 90.06 285 ALA A C 1
ATOM 2133 O O . ALA A 1 285 ? 11.369 10.647 5.740 1.00 90.06 285 ALA A O 1
ATOM 2134 N N . VAL A 1 286 ? 12.435 11.518 3.961 1.00 92.75 286 VAL A N 1
ATOM 2135 C CA . VAL A 1 286 ? 12.361 10.299 3.133 1.00 92.75 286 VAL A CA 1
ATOM 2136 C C . VAL A 1 286 ? 13.088 9.134 3.813 1.00 92.75 286 VAL A C 1
ATOM 2138 O O . VAL A 1 286 ? 12.530 8.054 3.985 1.00 92.75 286 VAL A O 1
ATOM 2141 N N . MET A 1 287 ? 14.316 9.352 4.291 1.00 92.81 287 MET A N 1
ATOM 2142 C CA . MET A 1 287 ? 15.059 8.336 5.049 1.00 92.81 287 MET A CA 1
ATOM 2143 C C . MET A 1 287 ? 14.331 7.929 6.338 1.00 92.81 287 MET A C 1
ATOM 2145 O O . MET A 1 287 ? 14.303 6.748 6.689 1.00 92.81 287 MET A O 1
ATOM 2149 N N . GLY A 1 288 ? 13.739 8.899 7.042 1.00 93.12 288 GLY A N 1
ATOM 2150 C CA . GLY A 1 288 ? 12.932 8.667 8.236 1.00 93.12 288 GLY A CA 1
ATOM 2151 C C . GLY A 1 288 ? 11.721 7.783 7.947 1.00 93.12 288 GLY A C 1
ATOM 2152 O O . GLY A 1 288 ? 11.492 6.824 8.679 1.00 93.12 288 GLY A O 1
ATOM 2153 N N . PHE A 1 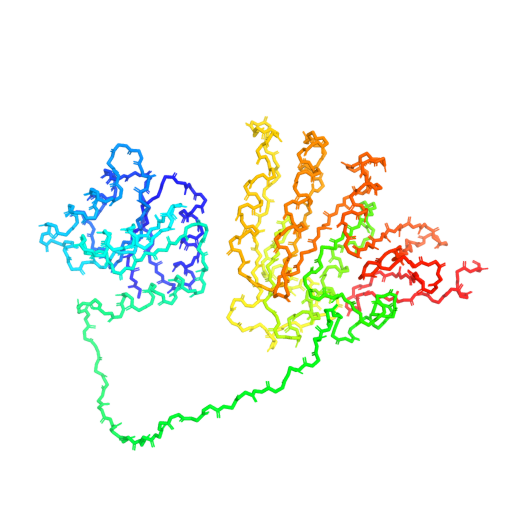289 ? 11.014 8.040 6.845 1.00 95.12 289 PHE A N 1
ATOM 2154 C CA . PHE A 1 289 ? 9.889 7.231 6.377 1.00 95.12 289 PHE A CA 1
ATOM 2155 C C . PHE A 1 289 ? 10.287 5.772 6.133 1.00 95.12 289 PHE A C 1
ATOM 2157 O O . PHE A 1 289 ? 9.680 4.869 6.708 1.00 95.12 289 PHE A O 1
ATOM 2164 N N . PHE A 1 290 ? 11.338 5.530 5.344 1.00 96.69 290 PHE A N 1
ATOM 2165 C CA . PHE A 1 290 ? 11.800 4.166 5.060 1.00 96.69 290 PHE A CA 1
ATOM 2166 C C . PHE A 1 290 ? 12.299 3.455 6.320 1.00 96.69 290 PHE A C 1
ATOM 2168 O O . PHE A 1 290 ? 12.007 2.278 6.513 1.00 96.69 290 PHE A O 1
ATOM 2175 N N . SER A 1 291 ? 13.001 4.161 7.211 1.00 95.06 291 SER A N 1
ATOM 2176 C CA . SER A 1 291 ? 13.425 3.600 8.498 1.00 95.06 291 SER A CA 1
ATOM 2177 C C . SER A 1 291 ? 12.231 3.240 9.388 1.00 95.06 291 SER A C 1
ATOM 2179 O O . SER A 1 291 ? 12.248 2.200 10.044 1.00 95.06 291 SER A O 1
ATOM 2181 N N . SER A 1 292 ? 11.177 4.060 9.400 1.00 94.62 292 SER A N 1
ATOM 2182 C CA . SER A 1 292 ? 9.929 3.736 10.095 1.00 94.62 292 SER A CA 1
ATOM 2183 C C . SER A 1 292 ? 9.245 2.522 9.475 1.00 94.62 292 SER A C 1
ATOM 2185 O O . SER A 1 292 ? 8.935 1.590 10.206 1.00 94.62 292 SER A O 1
ATOM 2187 N N . CYS A 1 293 ? 9.112 2.458 8.148 1.00 96.19 293 CYS A N 1
ATOM 2188 C CA . CYS A 1 293 ? 8.552 1.287 7.468 1.00 96.19 293 CYS A CA 1
ATOM 2189 C C . CYS A 1 293 ? 9.350 0.013 7.780 1.00 96.19 293 CYS A C 1
ATOM 2191 O O . CYS A 1 293 ? 8.764 -1.023 8.069 1.00 96.19 293 CYS A O 1
ATOM 2193 N N . GLN A 1 294 ? 10.683 0.092 7.804 1.00 95.44 294 GLN A N 1
ATOM 2194 C CA . GLN A 1 294 ? 11.536 -1.037 8.175 1.00 95.44 294 GLN A CA 1
ATOM 2195 C C . GLN A 1 294 ? 11.237 -1.535 9.598 1.00 95.44 294 GLN A C 1
ATOM 2197 O O . GLN A 1 294 ? 11.175 -2.741 9.813 1.00 95.44 294 GLN A O 1
ATOM 2202 N N . ARG A 1 295 ? 11.020 -0.628 10.563 1.00 94.44 295 ARG A N 1
ATOM 2203 C CA . ARG A 1 295 ? 10.646 -0.993 11.944 1.00 94.44 295 ARG A CA 1
ATOM 2204 C C . ARG A 1 295 ? 9.228 -1.555 12.056 1.00 94.44 295 ARG A C 1
ATOM 2206 O O . ARG A 1 295 ? 8.989 -2.390 12.919 1.00 94.44 295 ARG A O 1
ATOM 2213 N N . LEU A 1 296 ? 8.306 -1.080 11.219 1.00 92.44 296 LEU A N 1
ATOM 2214 C CA . LEU A 1 296 ? 6.910 -1.526 11.198 1.00 92.44 296 LEU A CA 1
ATOM 2215 C C . LEU A 1 296 ? 6.730 -2.891 10.525 1.00 92.44 296 LEU A C 1
ATOM 2217 O O . LEU A 1 296 ? 5.716 -3.552 10.740 1.00 92.44 296 LEU A O 1
ATOM 2221 N N . CYS A 1 297 ? 7.699 -3.336 9.725 1.00 94.69 297 CYS A N 1
ATOM 2222 C CA . CYS A 1 297 ? 7.681 -4.679 9.167 1.00 94.69 297 CYS A CA 1
ATOM 2223 C C . CYS A 1 297 ? 7.801 -5.722 10.288 1.00 94.69 297 CYS A C 1
ATOM 2225 O O . CYS A 1 297 ? 8.754 -5.734 11.067 1.00 94.69 297 CYS A O 1
ATOM 2227 N N . THR A 1 298 ? 6.838 -6.635 10.348 1.00 91.50 298 THR A N 1
ATOM 2228 C CA . THR A 1 298 ? 6.811 -7.766 11.285 1.00 91.50 298 THR A CA 1
ATOM 2229 C C . THR A 1 298 ? 6.522 -9.042 10.508 1.00 91.50 298 THR A C 1
ATOM 2231 O O . THR A 1 298 ? 6.133 -8.986 9.347 1.00 91.50 298 THR A O 1
ATOM 2234 N N . LYS A 1 299 ? 6.650 -10.219 11.128 1.00 85.69 299 LYS A N 1
ATOM 2235 C CA . LYS A 1 299 ? 6.336 -11.501 10.464 1.00 85.69 299 LYS A CA 1
ATOM 2236 C C . LYS A 1 299 ? 4.959 -11.523 9.765 1.00 85.69 299 LYS A C 1
ATOM 2238 O O . LYS A 1 299 ? 4.797 -12.240 8.783 1.00 85.69 299 LYS A O 1
ATOM 2243 N N . ASP A 1 300 ? 4.009 -10.718 10.244 1.00 85.94 300 ASP A N 1
ATOM 2244 C CA . ASP A 1 300 ? 2.642 -10.640 9.730 1.00 85.94 300 ASP A CA 1
ATOM 2245 C C . ASP A 1 300 ? 2.406 -9.395 8.857 1.00 85.94 300 ASP A C 1
ATOM 2247 O O . ASP A 1 300 ? 1.356 -9.292 8.231 1.00 85.94 300 ASP A O 1
ATOM 2251 N N . ARG A 1 301 ? 3.370 -8.467 8.764 1.00 92.25 301 ARG A N 1
ATOM 2252 C CA . ARG A 1 301 ? 3.244 -7.182 8.059 1.00 92.25 301 ARG A CA 1
ATOM 2253 C C . ARG A 1 301 ? 4.416 -6.949 7.112 1.00 92.25 301 ARG A C 1
ATOM 2255 O O . ARG A 1 301 ? 5.542 -6.723 7.545 1.00 92.25 301 ARG A O 1
ATOM 2262 N N . THR A 1 302 ? 4.141 -6.986 5.814 1.00 97.06 302 THR A N 1
ATOM 2263 C CA . THR A 1 302 ? 5.130 -6.724 4.752 1.00 97.06 302 THR A CA 1
ATOM 2264 C C . THR A 1 302 ? 4.789 -5.410 4.071 1.00 97.06 302 THR A C 1
ATOM 2266 O O . THR A 1 302 ? 3.618 -5.173 3.788 1.00 97.06 302 THR A O 1
ATOM 2269 N N . ILE A 1 303 ? 5.785 -4.568 3.792 1.00 98.44 303 ILE A N 1
ATOM 2270 C CA . ILE A 1 303 ? 5.561 -3.240 3.209 1.00 98.44 303 ILE A CA 1
ATOM 2271 C C . ILE A 1 303 ? 6.283 -3.140 1.867 1.00 98.44 303 ILE A C 1
ATOM 2273 O O . ILE A 1 303 ? 7.487 -3.369 1.780 1.00 98.44 303 ILE A O 1
ATOM 2277 N N . ILE A 1 304 ? 5.550 -2.761 0.825 1.00 98.56 304 ILE A N 1
ATOM 2278 C CA . ILE A 1 304 ? 6.061 -2.404 -0.495 1.00 98.56 304 ILE A CA 1
ATOM 2279 C C . ILE A 1 304 ? 5.949 -0.893 -0.653 1.00 98.56 304 ILE A C 1
ATOM 2281 O O . ILE A 1 304 ? 4.865 -0.328 -0.543 1.00 98.56 304 ILE A O 1
ATOM 2285 N N . VAL A 1 305 ? 7.062 -0.243 -0.967 1.00 98.00 305 VAL A N 1
ATOM 2286 C CA . VAL A 1 305 ? 7.113 1.178 -1.306 1.00 98.00 305 VAL A CA 1
ATOM 2287 C C . VAL A 1 305 ? 7.488 1.324 -2.773 1.00 98.00 305 VAL A C 1
ATOM 2289 O O . VAL A 1 305 ? 8.498 0.780 -3.224 1.00 98.00 305 VAL A O 1
ATOM 2292 N N . VAL A 1 306 ? 6.684 2.082 -3.516 1.00 97.12 306 VAL A N 1
ATOM 2293 C CA . VAL A 1 306 ? 6.914 2.374 -4.930 1.00 97.12 306 VAL A CA 1
ATOM 2294 C C . VAL A 1 306 ? 7.410 3.803 -5.090 1.00 97.12 306 VAL A C 1
ATOM 2296 O O . VAL A 1 306 ? 6.801 4.742 -4.574 1.00 97.12 306 VAL A O 1
ATOM 2299 N N . ALA A 1 307 ? 8.495 3.985 -5.841 1.00 95.44 307 ALA A N 1
ATOM 2300 C CA . ALA A 1 307 ? 9.069 5.302 -6.103 1.00 95.44 307 ALA A CA 1
ATOM 2301 C C . ALA A 1 307 ? 9.508 5.471 -7.563 1.00 95.44 307 ALA A C 1
ATOM 2303 O O . ALA A 1 307 ? 9.901 4.520 -8.244 1.00 95.44 307 ALA A O 1
ATOM 2304 N N . GLN A 1 308 ? 9.463 6.703 -8.064 1.00 94.62 308 GLN A N 1
ATOM 2305 C CA . GLN A 1 308 ? 10.140 7.063 -9.302 1.00 94.62 308 GLN A CA 1
ATOM 2306 C C . GLN A 1 308 ? 11.623 7.314 -9.030 1.00 94.62 308 GLN A C 1
ATOM 2308 O O . GLN A 1 308 ? 11.976 8.132 -8.189 1.00 94.62 308 GLN A O 1
ATOM 2313 N N . SER A 1 309 ? 12.516 6.673 -9.786 1.00 92.06 309 SER A N 1
ATOM 2314 C CA . SER A 1 309 ? 13.963 6.870 -9.586 1.00 92.06 309 SER A CA 1
ATOM 2315 C C . SER A 1 309 ? 14.412 8.314 -9.850 1.00 92.06 309 SER A C 1
ATOM 2317 O O . SER A 1 309 ? 15.447 8.731 -9.354 1.00 92.06 309 SER A O 1
ATOM 2319 N N . SER A 1 310 ? 13.647 9.084 -10.633 1.00 89.06 310 SER A N 1
ATOM 2320 C CA . SER A 1 310 ? 13.913 10.501 -10.909 1.00 89.06 310 SER A CA 1
ATOM 2321 C C . SER A 1 310 ? 13.458 11.449 -9.799 1.00 89.06 310 SER A C 1
ATOM 2323 O O . SER A 1 310 ? 13.878 12.600 -9.806 1.00 89.06 310 SER A O 1
ATOM 2325 N N . SER A 1 311 ? 12.599 11.003 -8.874 1.00 88.19 311 SER A N 1
ATOM 2326 C CA . SER A 1 311 ? 12.103 11.839 -7.771 1.00 88.19 311 SER A CA 1
ATOM 2327 C C . SER A 1 311 ? 12.983 11.769 -6.520 1.00 88.19 311 SER A C 1
ATOM 2329 O O . SER A 1 311 ? 12.664 12.402 -5.522 1.00 88.19 311 SER A O 1
ATOM 2331 N N . ILE A 1 312 ? 14.055 10.970 -6.542 1.00 90.50 312 ILE A N 1
ATOM 2332 C CA . ILE A 1 312 ? 14.950 10.734 -5.406 1.00 90.50 312 ILE A CA 1
ATOM 2333 C C . ILE A 1 312 ? 16.393 10.904 -5.883 1.00 90.50 312 ILE A C 1
ATOM 2335 O O . ILE A 1 312 ? 16.772 10.376 -6.928 1.00 90.50 312 ILE A O 1
ATOM 2339 N N . ASP A 1 313 ? 17.216 11.612 -5.106 1.00 90.88 313 ASP A N 1
ATOM 2340 C CA . ASP A 1 313 ? 18.645 11.742 -5.398 1.00 90.88 313 ASP A CA 1
ATOM 2341 C C . ASP A 1 313 ? 19.322 10.353 -5.506 1.00 90.88 313 ASP A C 1
ATOM 2343 O O . ASP A 1 313 ? 19.123 9.505 -4.628 1.00 90.88 313 ASP A O 1
ATOM 2347 N N . PRO A 1 314 ? 20.167 10.090 -6.524 1.00 90.62 314 PRO A N 1
ATOM 2348 C CA . PRO A 1 314 ? 20.784 8.777 -6.717 1.00 90.62 314 PRO A CA 1
ATOM 2349 C C . PRO A 1 314 ? 21.609 8.269 -5.525 1.00 90.62 314 PRO A C 1
ATOM 2351 O O . PRO A 1 314 ? 21.668 7.062 -5.288 1.00 90.62 314 PRO A O 1
ATOM 2354 N N . ARG A 1 315 ? 22.252 9.157 -4.752 1.00 90.75 315 ARG A N 1
ATOM 2355 C CA . ARG A 1 315 ? 23.007 8.758 -3.552 1.00 90.75 315 ARG A CA 1
ATOM 2356 C C . ARG A 1 315 ? 22.063 8.386 -2.420 1.00 90.75 315 ARG A C 1
ATOM 2358 O O . ARG A 1 315 ? 22.351 7.447 -1.679 1.00 90.75 315 ARG A O 1
ATOM 2365 N N . MET A 1 316 ? 20.945 9.097 -2.280 1.00 92.56 316 MET A N 1
ATOM 2366 C CA . MET A 1 316 ? 19.901 8.725 -1.326 1.00 92.56 316 MET A CA 1
ATOM 2367 C C . MET A 1 316 ? 19.285 7.379 -1.695 1.00 92.56 316 MET A C 1
ATOM 2369 O O . MET A 1 316 ? 19.159 6.514 -0.834 1.00 92.56 316 MET A O 1
ATOM 2373 N N . LEU A 1 317 ? 18.974 7.170 -2.970 1.00 92.81 317 LEU A N 1
ATOM 2374 C CA . LEU A 1 317 ? 18.383 5.938 -3.468 1.00 92.81 317 LEU A CA 1
ATOM 2375 C C . LEU A 1 317 ? 19.226 4.702 -3.109 1.00 92.81 317 LEU A C 1
ATOM 2377 O O . LEU A 1 317 ? 18.685 3.728 -2.593 1.00 92.81 317 LEU A O 1
ATOM 2381 N N . LEU A 1 318 ? 20.555 4.765 -3.262 1.00 90.75 318 LEU A N 1
ATOM 2382 C CA . LEU A 1 318 ? 21.466 3.695 -2.819 1.00 90.75 318 LEU A CA 1
ATOM 2383 C C . LEU A 1 318 ? 21.355 3.400 -1.311 1.00 90.75 318 LEU A C 1
ATOM 2385 O O . LEU A 1 318 ? 21.441 2.250 -0.886 1.00 90.75 318 LEU A O 1
ATOM 2389 N N . ARG A 1 319 ? 21.136 4.426 -0.481 1.00 93.88 319 ARG A N 1
ATOM 2390 C CA . ARG A 1 319 ? 20.937 4.252 0.968 1.00 93.88 319 ARG A CA 1
ATOM 2391 C C . ARG A 1 319 ? 19.583 3.615 1.277 1.00 93.88 319 ARG A C 1
ATOM 2393 O O . ARG A 1 319 ? 19.517 2.757 2.154 1.00 93.88 319 ARG A O 1
ATOM 2400 N N . LEU A 1 320 ? 18.530 3.994 0.550 1.00 94.38 320 LEU A N 1
ATOM 2401 C CA . LEU A 1 320 ? 17.203 3.382 0.673 1.00 94.38 320 LEU A CA 1
ATOM 2402 C C . LEU A 1 320 ? 17.234 1.901 0.281 1.00 94.38 320 LEU A C 1
ATOM 2404 O O . LEU A 1 320 ? 16.671 1.071 0.991 1.00 94.38 320 LEU A O 1
ATOM 2408 N N . GLN A 1 321 ? 17.964 1.551 -0.781 1.00 92.94 321 GLN A N 1
ATOM 2409 C CA . GLN A 1 321 ? 18.202 0.157 -1.172 1.00 92.94 321 GLN A CA 1
ATOM 2410 C C . GLN A 1 321 ? 18.861 -0.650 -0.044 1.00 92.94 321 GLN A C 1
ATOM 2412 O O . GLN A 1 321 ? 18.483 -1.794 0.195 1.00 92.94 321 GLN A O 1
ATOM 2417 N N . GLY A 1 322 ? 19.800 -0.043 0.689 1.00 89.31 322 GLY A N 1
ATOM 2418 C CA . GLY A 1 322 ? 20.428 -0.660 1.859 1.00 89.31 322 GLY A CA 1
ATOM 2419 C C . GLY A 1 322 ? 19.453 -0.954 3.007 1.00 89.31 322 GLY A C 1
ATOM 2420 O O . GLY A 1 322 ? 19.609 -1.971 3.681 1.00 89.31 322 GLY A O 1
ATOM 2421 N N . LEU A 1 323 ? 18.435 -0.106 3.204 1.00 92.19 323 LEU A N 1
ATOM 2422 C CA . LEU A 1 323 ? 17.394 -0.294 4.226 1.00 92.19 323 LEU A CA 1
ATOM 2423 C C . LEU A 1 323 ? 16.373 -1.379 3.859 1.00 92.19 323 LEU A C 1
ATOM 2425 O O . LEU A 1 323 ? 15.792 -2.003 4.745 1.00 92.19 323 LEU A O 1
ATOM 2429 N N . CYS A 1 324 ? 16.131 -1.597 2.569 1.00 96.06 324 CYS A N 1
ATOM 2430 C CA . CYS A 1 324 ? 15.123 -2.547 2.108 1.00 96.06 324 CYS A CA 1
ATOM 2431 C C . CYS A 1 324 ? 15.678 -3.974 2.108 1.00 96.06 324 CYS A C 1
ATOM 2433 O O . CYS A 1 324 ? 16.824 -4.206 1.720 1.00 96.06 324 CYS A O 1
ATOM 2435 N N . ASN A 1 325 ? 14.860 -4.951 2.495 1.00 96.44 325 ASN A N 1
ATOM 2436 C CA . ASN A 1 325 ? 15.230 -6.367 2.424 1.00 96.44 325 ASN A CA 1
ATOM 2437 C C . ASN A 1 325 ? 15.256 -6.855 0.972 1.00 96.44 325 ASN A C 1
ATOM 2439 O O . ASN A 1 325 ? 16.079 -7.697 0.610 1.00 96.44 325 ASN A O 1
ATOM 2443 N N . THR A 1 326 ? 14.369 -6.297 0.145 1.00 96.31 326 THR A N 1
ATOM 2444 C CA . THR A 1 326 ? 14.206 -6.644 -1.266 1.00 96.31 326 THR A CA 1
ATOM 2445 C C . THR A 1 326 ? 14.117 -5.371 -2.112 1.00 96.31 326 THR A C 1
ATOM 2447 O O . THR A 1 326 ? 13.443 -4.413 -1.736 1.00 96.31 326 THR A O 1
ATOM 2450 N N . HIS A 1 327 ? 14.803 -5.348 -3.254 1.00 96.81 327 HIS A N 1
ATOM 2451 C CA . HIS A 1 327 ? 14.855 -4.202 -4.159 1.00 96.81 327 HIS A CA 1
ATOM 2452 C C . HIS A 1 327 ? 14.654 -4.634 -5.611 1.00 96.81 327 HIS A C 1
ATOM 2454 O O . HIS A 1 327 ? 15.422 -5.444 -6.140 1.00 96.81 327 HIS A O 1
ATOM 2460 N N . LEU A 1 328 ? 13.627 -4.068 -6.246 1.00 97.44 328 LEU A N 1
ATOM 2461 C CA . LEU A 1 328 ? 13.282 -4.280 -7.646 1.00 97.44 328 LEU A CA 1
ATOM 2462 C C . LEU A 1 328 ? 13.444 -2.960 -8.391 1.00 97.44 328 LEU A C 1
ATOM 2464 O O . LEU A 1 328 ? 12.866 -1.943 -8.015 1.00 97.44 328 LEU A O 1
ATOM 2468 N N . LYS A 1 329 ? 14.170 -3.003 -9.499 1.00 96.62 329 LYS A N 1
ATOM 2469 C CA . LYS A 1 329 ? 14.383 -1.877 -10.393 1.00 96.62 329 LYS A CA 1
ATOM 2470 C C . LYS A 1 329 ? 13.770 -2.170 -11.749 1.00 96.62 329 LYS A C 1
ATOM 2472 O O . LYS A 1 329 ? 14.082 -3.180 -12.376 1.00 96.62 329 LYS A O 1
ATOM 2477 N N . LEU A 1 330 ? 12.929 -1.258 -12.219 1.00 97.06 330 LEU A N 1
ATOM 2478 C CA . LEU A 1 330 ? 12.322 -1.320 -13.537 1.00 97.06 330 LEU A CA 1
ATOM 2479 C C . LEU A 1 330 ? 12.913 -0.265 -14.467 1.00 97.06 330 LEU A C 1
ATOM 2481 O O . LEU A 1 330 ? 12.950 0.929 -14.161 1.00 97.06 330 LEU A O 1
ATOM 2485 N N . THR A 1 331 ? 13.324 -0.706 -15.649 1.00 94.94 331 THR A N 1
ATOM 2486 C CA . THR A 1 331 ? 13.810 0.154 -16.728 1.00 94.94 331 THR A CA 1
ATOM 2487 C C . THR A 1 331 ? 12.972 -0.051 -17.983 1.00 94.94 331 THR A C 1
ATOM 2489 O O . THR A 1 331 ? 12.403 -1.119 -18.199 1.00 94.94 331 THR A O 1
ATOM 2492 N N . SER A 1 332 ? 12.864 0.990 -18.807 1.00 90.94 332 SER A N 1
ATOM 2493 C CA . SER A 1 332 ? 12.175 0.944 -20.098 1.00 90.94 332 SER A CA 1
ATOM 2494 C C . SER A 1 332 ? 13.144 1.390 -21.181 1.00 90.94 332 SER A C 1
ATOM 2496 O O . SER A 1 332 ? 13.838 2.391 -21.011 1.00 90.94 332 SER A O 1
ATOM 2498 N N . GLN A 1 333 ? 13.198 0.644 -22.277 1.00 87.94 333 GLN A N 1
ATOM 2499 C CA . GLN A 1 333 ? 14.032 0.938 -23.435 1.00 87.94 333 GLN A CA 1
ATOM 2500 C C . GLN A 1 333 ? 13.251 0.672 -24.721 1.00 87.94 333 GLN A C 1
ATOM 2502 O O . GLN A 1 333 ? 12.380 -0.195 -24.761 1.00 87.94 333 GLN A O 1
ATOM 2507 N N . MET A 1 334 ? 13.564 1.408 -25.784 1.00 85.62 334 MET A N 1
ATOM 2508 C CA . MET A 1 334 ? 12.974 1.163 -27.100 1.00 85.62 334 MET A CA 1
ATOM 2509 C C . MET A 1 334 ? 13.769 0.074 -27.816 1.00 85.62 334 MET A C 1
ATOM 2511 O O . MET A 1 334 ? 14.989 0.166 -27.933 1.00 85.62 334 MET A O 1
ATOM 2515 N N . MET A 1 335 ? 13.079 -0.950 -28.311 1.00 81.94 335 MET A N 1
ATOM 2516 C CA . MET A 1 335 ? 13.664 -1.990 -29.153 1.00 81.94 335 MET A CA 1
ATOM 2517 C C . MET A 1 335 ? 12.813 -2.164 -30.400 1.00 81.94 335 MET A C 1
ATOM 2519 O O . MET A 1 335 ? 11.639 -2.514 -30.290 1.00 81.94 335 MET A O 1
ATOM 2523 N N . ARG A 1 336 ? 13.404 -1.930 -31.581 1.00 81.44 336 ARG A N 1
ATOM 2524 C CA . ARG A 1 336 ? 12.691 -1.995 -32.872 1.00 81.44 336 ARG A CA 1
ATOM 2525 C C . ARG A 1 336 ? 11.363 -1.211 -32.820 1.00 81.44 336 ARG A C 1
ATOM 2527 O O . ARG A 1 336 ? 10.306 -1.750 -33.134 1.00 81.44 336 ARG A O 1
ATOM 2534 N N . ASP A 1 337 ? 11.435 0.016 -32.300 1.00 82.50 337 ASP A N 1
ATOM 2535 C CA . ASP A 1 337 ? 10.317 0.952 -32.087 1.00 82.50 337 ASP A CA 1
ATOM 2536 C C . ASP A 1 337 ? 9.206 0.503 -31.128 1.00 82.50 337 ASP A C 1
ATOM 2538 O O . ASP A 1 337 ? 8.180 1.172 -31.003 1.00 82.50 337 ASP A O 1
ATOM 2542 N N . LYS A 1 338 ? 9.409 -0.587 -30.382 1.00 83.81 338 LYS A N 1
ATOM 2543 C CA . LYS A 1 338 ? 8.494 -1.012 -29.319 1.00 83.81 338 LYS A CA 1
ATOM 2544 C C . LYS A 1 338 ? 9.103 -0.755 -27.942 1.00 83.81 338 LYS A C 1
ATOM 2546 O O . LYS A 1 338 ? 10.270 -1.094 -27.729 1.00 83.81 338 LYS A O 1
ATOM 2551 N N . PRO A 1 339 ? 8.335 -0.217 -26.979 1.00 85.62 339 PRO A N 1
ATOM 2552 C CA . PRO A 1 339 ? 8.798 -0.121 -25.606 1.00 85.62 339 PRO A CA 1
ATOM 2553 C C . PRO A 1 339 ? 8.934 -1.529 -25.020 1.00 85.62 339 PRO A C 1
ATOM 2555 O O . PRO A 1 339 ? 8.023 -2.357 -25.097 1.00 85.62 339 PRO A O 1
ATOM 2558 N N . VAL A 1 340 ? 10.093 -1.805 -24.442 1.00 91.56 340 VAL A N 1
ATOM 2559 C CA . VAL A 1 340 ? 10.431 -3.062 -23.784 1.00 91.56 340 VAL A CA 1
ATOM 2560 C C . VAL A 1 340 ? 10.922 -2.741 -22.380 1.00 91.56 340 VAL A C 1
ATOM 2562 O O . VAL A 1 340 ? 11.784 -1.883 -22.187 1.00 91.56 340 VAL A O 1
ATOM 2565 N N . LYS A 1 341 ? 10.357 -3.425 -21.387 1.00 94.31 341 LYS A N 1
ATOM 2566 C CA . LYS A 1 341 ? 10.627 -3.184 -19.971 1.00 94.31 341 LYS A CA 1
ATOM 2567 C C . LYS A 1 341 ? 11.534 -4.278 -19.432 1.00 94.31 341 LYS A C 1
ATOM 2569 O O . LYS A 1 341 ? 11.414 -5.433 -19.826 1.00 94.31 341 LYS A O 1
ATOM 2574 N N . THR A 1 342 ? 12.443 -3.935 -18.534 1.00 95.50 342 THR A N 1
ATOM 2575 C CA . THR A 1 342 ? 13.281 -4.908 -17.827 1.00 95.50 342 THR A CA 1
ATOM 2576 C C . THR A 1 342 ? 13.079 -4.730 -16.338 1.00 95.50 342 THR A C 1
ATOM 2578 O O . THR A 1 342 ? 13.170 -3.614 -15.832 1.00 95.50 342 THR A O 1
ATOM 2581 N N . LEU A 1 343 ? 12.800 -5.834 -15.652 1.00 96.50 343 LEU A N 1
ATOM 2582 C CA . LEU A 1 343 ? 12.792 -5.906 -14.200 1.00 96.50 343 LEU A CA 1
ATOM 2583 C C . LEU A 1 343 ? 14.097 -6.553 -13.767 1.00 96.50 343 LEU A C 1
ATOM 2585 O O . LEU A 1 343 ? 14.410 -7.655 -14.208 1.00 96.50 343 LEU A O 1
ATOM 2589 N N . GLU A 1 344 ? 14.842 -5.866 -12.914 1.00 95.81 344 GLU A N 1
ATOM 2590 C CA . GLU A 1 344 ? 16.054 -6.360 -12.277 1.00 95.81 344 GLU A CA 1
ATOM 2591 C C . GLU A 1 344 ? 15.874 -6.362 -10.761 1.00 95.81 344 GLU A C 1
ATOM 2593 O O . GLU A 1 344 ? 15.361 -5.413 -10.177 1.00 95.81 344 GLU A O 1
ATOM 2598 N N . VAL A 1 345 ? 16.315 -7.432 -10.118 1.00 93.88 345 VAL A N 1
ATOM 2599 C CA . VAL A 1 345 ? 16.248 -7.615 -8.677 1.00 93.88 345 VAL A CA 1
ATOM 2600 C C . VAL A 1 345 ? 17.666 -7.612 -8.131 1.00 93.88 345 VAL A C 1
ATOM 2602 O O . VAL A 1 345 ? 18.390 -8.597 -8.253 1.00 93.88 345 VAL A O 1
ATOM 2605 N N . SER A 1 346 ? 18.096 -6.492 -7.555 1.00 89.44 346 SER A N 1
ATOM 2606 C CA . SER A 1 346 ? 19.473 -6.369 -7.056 1.00 89.44 346 SER A CA 1
ATOM 2607 C C . SER A 1 346 ? 19.651 -6.984 -5.667 1.00 89.44 346 SER A C 1
ATOM 2609 O O . SER A 1 346 ? 20.756 -7.387 -5.311 1.00 89.44 346 SER A O 1
ATOM 2611 N N . LYS A 1 347 ? 18.570 -7.068 -4.883 1.00 89.00 347 LYS A N 1
ATOM 2612 C CA . LYS A 1 347 ? 18.563 -7.599 -3.516 1.00 89.00 347 LYS A CA 1
ATOM 2613 C C . LYS A 1 347 ? 17.243 -8.318 -3.247 1.00 89.00 347 LYS A C 1
ATOM 2615 O O . LYS A 1 347 ? 16.191 -7.801 -3.615 1.00 89.00 347 LYS A O 1
ATOM 2620 N N . VAL A 1 348 ? 17.288 -9.483 -2.604 1.00 90.00 348 VAL A N 1
ATOM 2621 C CA . VAL A 1 348 ? 16.107 -10.256 -2.185 1.00 90.00 348 VAL A CA 1
ATOM 2622 C C . VAL A 1 348 ? 16.346 -10.847 -0.814 1.00 90.00 348 VAL A C 1
ATOM 2624 O O . VAL A 1 348 ? 17.315 -11.581 -0.634 1.00 90.00 348 VAL A O 1
ATOM 2627 N N . ASN A 1 349 ? 15.435 -10.607 0.128 1.00 85.62 349 ASN A N 1
ATOM 2628 C CA . ASN A 1 349 ? 15.461 -11.241 1.446 1.00 85.62 349 ASN A CA 1
ATOM 2629 C C . ASN A 1 349 ? 16.830 -11.094 2.155 1.00 85.62 349 ASN A C 1
ATOM 2631 O O . ASN A 1 349 ? 17.288 -12.029 2.821 1.00 85.62 349 ASN A O 1
ATOM 2635 N N . ASP A 1 350 ? 17.457 -9.924 1.979 1.00 84.44 350 ASP A N 1
ATOM 2636 C CA . ASP A 1 350 ? 18.800 -9.530 2.439 1.00 84.44 350 ASP A CA 1
ATOM 2637 C C . ASP A 1 350 ? 20.005 -10.111 1.691 1.00 84.44 350 ASP A C 1
ATOM 2639 O O . ASP A 1 350 ? 21.149 -9.867 2.070 1.00 84.44 350 ASP A O 1
ATOM 2643 N N . VAL A 1 351 ? 19.768 -10.794 0.573 1.00 82.50 351 VAL A N 1
ATOM 2644 C CA . VAL A 1 351 ? 20.812 -11.371 -0.277 1.00 82.50 351 VAL A CA 1
ATOM 2645 C C . VAL A 1 351 ? 20.935 -10.579 -1.575 1.00 82.50 351 VAL A C 1
ATOM 2647 O O . VAL A 1 351 ? 19.966 -10.439 -2.323 1.00 82.50 351 VAL A O 1
ATOM 2650 N N . GLU A 1 352 ? 22.133 -10.071 -1.864 1.00 85.75 352 GLU A N 1
ATOM 2651 C CA . GLU A 1 352 ? 22.428 -9.448 -3.157 1.00 85.75 352 GLU A CA 1
ATOM 2652 C C . GLU A 1 352 ? 22.403 -10.477 -4.292 1.00 85.75 352 GLU A C 1
ATOM 2654 O O . GLU A 1 352 ? 22.905 -11.597 -4.161 1.00 85.75 352 GLU A O 1
ATOM 2659 N N . LYS A 1 353 ? 21.855 -10.077 -5.440 1.00 79.44 353 LYS A N 1
ATOM 2660 C CA . LYS A 1 353 ? 21.767 -10.916 -6.635 1.00 79.44 353 LYS A CA 1
ATOM 2661 C C . LYS A 1 353 ? 22.571 -10.329 -7.789 1.00 79.44 353 LYS A C 1
ATOM 2663 O O . LYS A 1 353 ? 22.298 -9.232 -8.260 1.00 79.44 353 LYS A O 1
ATOM 2668 N N . GLN A 1 354 ? 23.522 -11.123 -8.284 1.00 78.75 354 GLN A N 1
ATOM 2669 C CA . GLN A 1 354 ? 24.424 -10.760 -9.389 1.00 78.75 354 GLN A CA 1
ATOM 2670 C C . GLN A 1 354 ? 24.151 -11.554 -10.685 1.00 78.75 354 GLN A C 1
ATOM 2672 O O . GLN A 1 354 ? 24.645 -11.196 -11.752 1.00 78.75 354 GLN A O 1
ATOM 2677 N N . ARG A 1 355 ? 23.390 -12.656 -10.610 1.00 78.25 355 ARG A N 1
ATOM 2678 C CA . ARG A 1 355 ? 23.040 -13.537 -11.742 1.00 78.25 355 ARG A CA 1
ATOM 2679 C C . ARG A 1 355 ? 21.585 -13.971 -11.651 1.00 78.25 355 ARG A C 1
ATOM 2681 O O . ARG A 1 355 ? 21.027 -13.971 -10.556 1.00 78.25 355 ARG A O 1
ATOM 2688 N N . ASP A 1 356 ? 20.999 -14.306 -12.803 1.00 79.94 356 ASP A N 1
ATOM 2689 C CA . ASP A 1 356 ? 19.603 -14.756 -12.942 1.00 79.94 356 ASP A CA 1
ATOM 2690 C C . ASP A 1 356 ? 18.626 -13.862 -12.166 1.00 79.94 356 ASP A C 1
ATOM 2692 O O . ASP A 1 356 ? 17.714 -14.300 -11.464 1.00 79.94 356 ASP A O 1
ATOM 2696 N N . ASN A 1 357 ? 18.902 -12.561 -12.250 1.00 88.56 357 ASN A N 1
ATOM 2697 C CA . ASN A 1 357 ? 18.308 -11.528 -11.419 1.00 88.56 357 ASN A CA 1
ATOM 2698 C C . ASN A 1 357 ? 17.384 -10.605 -12.208 1.00 88.56 357 ASN A C 1
ATOM 2700 O O . ASN A 1 357 ? 16.850 -9.657 -11.648 1.00 88.56 357 ASN A O 1
ATOM 2704 N N . ARG A 1 358 ? 17.218 -10.841 -13.510 1.00 92.81 358 ARG A N 1
ATOM 2705 C CA . ARG A 1 358 ? 16.441 -9.967 -14.377 1.00 92.81 358 ARG A CA 1
ATOM 2706 C C . ARG A 1 358 ? 15.655 -10.745 -15.411 1.00 92.81 358 ARG A C 1
ATOM 2708 O O . ARG A 1 358 ? 16.102 -11.793 -15.875 1.00 92.81 358 ARG A O 1
ATOM 2715 N N . PHE A 1 359 ? 14.540 -10.175 -15.834 1.00 90.38 359 PHE A N 1
ATOM 2716 C CA . PHE A 1 359 ? 13.826 -10.611 -17.024 1.00 90.38 359 PHE A CA 1
ATOM 2717 C C . PHE A 1 359 ? 13.244 -9.407 -17.760 1.00 90.38 359 PHE A C 1
ATOM 2719 O O . PHE A 1 359 ? 13.026 -8.334 -17.194 1.00 90.38 359 PHE A O 1
ATOM 2726 N N . THR A 1 360 ? 13.006 -9.599 -19.050 1.00 91.38 360 THR A N 1
ATOM 2727 C CA . THR A 1 360 ? 12.485 -8.570 -19.942 1.00 91.38 360 THR A CA 1
ATOM 2728 C C . THR A 1 360 ? 11.043 -8.891 -20.297 1.00 91.38 360 THR A C 1
ATOM 2730 O O . THR A 1 360 ? 10.686 -10.057 -20.450 1.00 91.38 360 THR A O 1
ATOM 2733 N N . PHE A 1 361 ? 10.202 -7.871 -20.414 1.00 91.81 361 PHE A N 1
ATOM 2734 C CA . PHE A 1 361 ? 8.781 -8.043 -20.649 1.00 91.81 361 PHE A CA 1
ATOM 2735 C C . PHE A 1 361 ? 8.135 -6.865 -21.383 1.00 91.81 361 PHE A C 1
ATOM 2737 O O . PHE A 1 361 ? 8.681 -5.763 -21.477 1.00 91.81 361 PHE A O 1
ATOM 2744 N N . GLN A 1 362 ? 6.932 -7.117 -21.881 1.00 90.56 362 GLN A N 1
ATOM 2745 C CA . GLN A 1 362 ? 5.967 -6.124 -22.336 1.00 90.56 362 GLN A CA 1
ATOM 2746 C C . GLN A 1 362 ? 4.698 -6.230 -21.495 1.00 90.56 362 GLN A C 1
ATOM 2748 O O . GLN A 1 362 ? 4.422 -7.274 -20.910 1.00 90.56 362 GLN A O 1
ATOM 2753 N N . VAL A 1 363 ? 3.957 -5.128 -21.405 1.00 87.81 363 VAL A N 1
ATOM 2754 C CA . VAL A 1 363 ? 2.618 -5.128 -20.810 1.00 87.81 363 VAL A CA 1
ATOM 2755 C C . VAL A 1 363 ? 1.631 -5.117 -21.966 1.00 87.81 363 VAL A C 1
ATOM 2757 O O . VAL A 1 363 ? 1.653 -4.183 -22.766 1.00 87.81 363 VAL A O 1
ATOM 2760 N N . GLU A 1 364 ? 0.815 -6.157 -22.065 1.00 83.94 364 GLU A N 1
ATOM 2761 C CA . GLU A 1 364 ? -0.227 -6.315 -23.078 1.00 83.94 364 GLU A CA 1
ATOM 2762 C C . GLU A 1 364 ? -1.601 -6.291 -22.391 1.00 83.94 364 GLU A C 1
ATOM 2764 O O . GLU A 1 364 ? -1.754 -6.801 -21.280 1.00 83.94 364 GLU A O 1
ATOM 2769 N N . GLN A 1 365 ? -2.599 -5.676 -23.031 1.00 77.25 365 GLN A N 1
ATOM 2770 C CA . GLN A 1 365 ? -3.986 -5.753 -22.558 1.00 77.25 365 GLN A CA 1
ATOM 2771 C C . GLN A 1 365 ? -4.458 -7.215 -22.592 1.00 77.25 365 GLN A C 1
ATOM 2773 O O . GLN A 1 365 ? -3.995 -7.986 -23.429 1.00 77.25 365 GLN A O 1
ATOM 2778 N N . GLU A 1 366 ? -5.330 -7.597 -21.661 1.00 77.00 366 GLU A N 1
ATOM 2779 C CA . GLU A 1 366 ? -5.900 -8.945 -21.462 1.00 77.00 366 GLU A CA 1
ATOM 2780 C C . GLU A 1 366 ? -4.906 -10.036 -21.019 1.00 77.00 366 GLU A C 1
ATOM 2782 O O . GLU A 1 366 ? -5.316 -11.030 -20.426 1.00 77.00 366 GLU A O 1
ATOM 2787 N N . ILE A 1 367 ? -3.603 -9.849 -21.255 1.00 78.56 367 ILE A N 1
ATOM 2788 C CA . ILE A 1 367 ? -2.544 -10.828 -20.945 1.00 78.56 367 ILE A CA 1
ATOM 2789 C C . ILE A 1 367 ? -1.698 -10.393 -19.738 1.00 78.56 367 ILE A C 1
ATOM 2791 O O . ILE A 1 367 ? -1.182 -11.232 -18.999 1.00 78.56 367 ILE A O 1
ATOM 2795 N N . GLY A 1 368 ? -1.508 -9.086 -19.549 1.00 86.31 368 GLY A N 1
ATOM 2796 C CA . GLY A 1 368 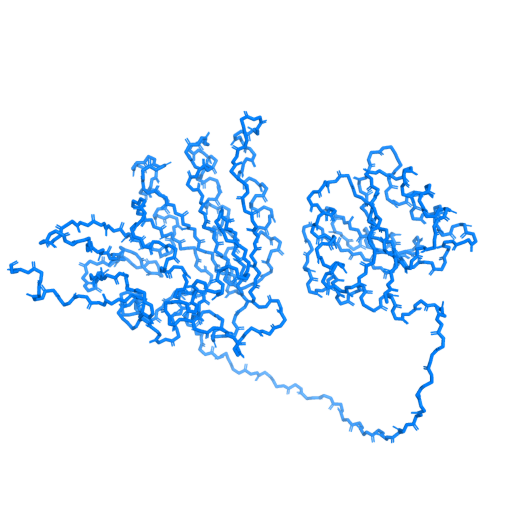? -0.621 -8.539 -18.527 1.00 86.31 368 GLY A CA 1
ATOM 2797 C C . GLY A 1 368 ? 0.851 -8.598 -18.925 1.00 86.31 368 GLY A C 1
ATOM 2798 O O . GLY A 1 368 ? 1.236 -8.140 -20.003 1.00 86.31 368 GLY A O 1
ATOM 2799 N N . ILE A 1 369 ? 1.716 -9.080 -18.031 1.00 88.81 369 ILE A N 1
ATOM 2800 C CA . ILE A 1 369 ? 3.161 -9.161 -18.270 1.00 88.81 369 ILE A CA 1
ATOM 2801 C C . ILE A 1 369 ? 3.475 -10.338 -19.198 1.00 88.81 369 ILE A C 1
ATOM 2803 O O . ILE A 1 369 ? 3.473 -11.501 -18.798 1.00 88.81 369 ILE A O 1
ATOM 2807 N N . ARG A 1 370 ? 3.856 -10.021 -20.437 1.00 87.38 370 ARG A N 1
ATOM 2808 C CA . ARG A 1 370 ? 4.399 -10.980 -21.399 1.00 87.38 370 ARG A CA 1
ATOM 2809 C C . ARG A 1 370 ? 5.920 -10.950 -21.379 1.00 87.38 370 ARG A C 1
ATOM 2811 O O . ARG A 1 370 ? 6.535 -9.958 -21.771 1.00 87.38 370 ARG A O 1
ATOM 2818 N N . VAL A 1 371 ? 6.543 -12.052 -20.972 1.00 87.88 371 VAL A N 1
ATOM 2819 C CA . VAL A 1 371 ? 8.009 -12.162 -20.932 1.00 87.88 371 VAL A CA 1
ATOM 2820 C C . VAL A 1 371 ? 8.599 -12.320 -22.333 1.00 87.88 371 VAL A C 1
ATOM 2822 O O . VAL A 1 371 ? 8.129 -13.114 -23.146 1.00 87.88 371 VAL A O 1
ATOM 2825 N N . ILE A 1 372 ? 9.658 -11.558 -22.600 1.00 85.06 372 ILE A N 1
ATOM 2826 C CA . ILE A 1 372 ? 10.409 -11.571 -23.853 1.00 85.06 372 ILE A CA 1
ATOM 2827 C C . ILE A 1 372 ? 11.697 -12.375 -23.638 1.00 85.06 372 ILE A C 1
ATOM 2829 O O . ILE A 1 372 ? 12.524 -11.990 -22.806 1.00 85.06 372 ILE A O 1
ATOM 2833 N N . PRO A 1 373 ? 11.914 -13.470 -24.388 1.00 75.56 373 PRO A N 1
ATOM 2834 C CA . PRO A 1 373 ? 13.150 -14.237 -24.308 1.00 75.56 373 PRO A CA 1
ATOM 2835 C C . PRO A 1 373 ? 14.367 -13.390 -24.696 1.00 75.56 373 PRO A C 1
ATOM 2837 O O . PRO A 1 373 ? 14.355 -12.711 -25.721 1.00 75.56 373 PRO A O 1
ATOM 2840 N N . MET A 1 374 ? 15.464 -13.510 -23.942 1.00 66.00 374 MET A N 1
ATOM 2841 C CA . MET A 1 374 ? 16.719 -12.786 -24.215 1.00 66.00 374 MET A CA 1
ATOM 2842 C C . MET A 1 374 ? 17.302 -13.075 -25.611 1.00 66.00 374 MET A C 1
ATOM 2844 O O . MET A 1 374 ? 17.987 -12.229 -26.181 1.00 66.00 374 MET A O 1
ATOM 2848 N N . ALA A 1 375 ? 17.007 -14.240 -26.199 1.00 59.62 375 ALA A N 1
ATOM 2849 C CA . ALA A 1 375 ? 17.411 -14.577 -27.567 1.00 59.62 375 ALA A CA 1
ATOM 2850 C C . ALA A 1 375 ? 16.762 -13.661 -28.623 1.00 59.62 375 ALA A C 1
ATOM 2852 O O . ALA A 1 375 ? 17.384 -13.348 -29.634 1.00 59.62 375 ALA A O 1
ATOM 2853 N N . SER A 1 376 ? 15.549 -13.172 -28.358 1.00 57.38 376 SER A N 1
ATOM 2854 C CA . SER A 1 376 ? 14.785 -12.293 -29.252 1.00 57.38 376 SER A CA 1
ATOM 2855 C C . SER A 1 376 ? 15.215 -10.822 -29.167 1.00 57.38 376 SER A C 1
ATOM 2857 O O . SER A 1 376 ? 14.758 -10.002 -29.958 1.00 57.38 376 SER A O 1
ATOM 2859 N N . ILE A 1 377 ? 16.084 -10.484 -28.207 1.00 54.16 377 ILE A N 1
ATOM 2860 C CA . ILE A 1 377 ? 16.556 -9.122 -27.906 1.00 54.16 377 ILE A CA 1
ATOM 2861 C C . ILE A 1 377 ? 17.800 -8.760 -28.740 1.00 54.16 377 ILE A C 1
ATOM 2863 O O . ILE A 1 377 ? 18.076 -7.585 -28.954 1.00 54.16 377 ILE A O 1
ATOM 2867 N N . LYS A 1 378 ? 18.545 -9.748 -29.256 1.00 48.06 378 LYS A N 1
ATOM 2868 C CA . LYS A 1 378 ? 19.780 -9.540 -30.043 1.00 48.06 378 LYS A CA 1
ATOM 2869 C C . LYS A 1 378 ? 19.572 -9.474 -31.564 1.00 48.06 378 LYS A C 1
ATOM 2871 O O . LYS A 1 378 ? 20.529 -9.663 -32.311 1.00 48.06 378 LYS A O 1
ATOM 2876 N N . GLY A 1 379 ? 18.345 -9.242 -32.018 1.00 43.84 379 GLY A N 1
ATOM 2877 C CA . GLY A 1 379 ? 18.004 -9.211 -33.439 1.00 43.84 379 GLY A CA 1
ATOM 2878 C C . GLY A 1 379 ? 17.898 -7.817 -34.014 1.00 43.84 379 GLY A C 1
ATOM 2879 O O . GLY A 1 379 ? 17.205 -6.983 -33.392 1.00 43.84 379 GLY A O 1
#